Protein AF-A0A8G0KSV6-F1 (afdb_monomer_lite)

Foldseek 3Di:
DLPDVVCCVPPVPPDDPDDPVVVVVVVLVVVLCVVAVVLVVCPSPAPQLVVLLVLCCVPPVVCSSPSLSSVVCSVCVVCCVVLPGPVSSVVVVVVVVVPDDDDDPCALVVQCVQKPCPLPDPSVSNVLRVLVVCCVVVVDQVSLVVNLVSCVVSVMRVSQDGPNQFDPKDWFAFPDAFWKWKDFADADDDDPLPDDGFAADFKTATQAPVHDDDPLQQQDQDDLLPTFFIKMKGFHDGQVFGWMKGFGRNGNVGPHRGIMIGTPADADPVPRHGDTSLRCLQVVGIKMFGQDGSNPDPVSCVPRHRDIRHDPPPCCCPDLQLVLLVVLQVVVVVCLVVVVVLVCVLCVVLAKHKPDSVCQAPDSVRSSVCCVVVPVPDDDQARGEIEIAHALASQVVSVVSSVVSQVVQVKDFPDWDADLDALDLAGWIWTFIAHNVGRTHIYIYDYPLRVCLCPPPLVNLVVVLVVDDCPDPSNVVSSVRSSVSCNVDHRRPPSVVRD

Organism: NCBI:txid996

Structure (mmCIF, N/CA/C/O backbone):
data_AF-A0A8G0KSV6-F1
#
_entry.id   AF-A0A8G0KSV6-F1
#
loop_
_atom_site.group_PDB
_atom_site.id
_atom_site.type_symbol
_atom_site.label_atom_id
_atom_site.label_alt_id
_atom_site.label_comp_id
_atom_site.label_asym_id
_atom_site.label_entity_id
_atom_site.label_seq_id
_atom_site.pdbx_PDB_ins_code
_atom_site.Cartn_x
_atom_site.Cartn_y
_atom_site.Cartn_z
_atom_site.occupancy
_atom_site.B_iso_or_equiv
_atom_site.auth_seq_id
_atom_site.auth_comp_id
_atom_site.auth_asym_id
_atom_site.auth_atom_id
_atom_site.pdbx_PDB_model_num
ATOM 1 N N . MET A 1 1 ? -8.142 -37.586 -28.509 1.00 38.25 1 MET A N 1
ATOM 2 C CA . MET A 1 1 ? -7.157 -37.540 -29.617 1.00 38.25 1 MET A CA 1
ATOM 3 C C . MET A 1 1 ? -5.716 -37.302 -29.121 1.00 38.25 1 MET A C 1
ATOM 5 O O . MET A 1 1 ? -4.998 -36.502 -29.695 1.00 38.25 1 MET A O 1
ATOM 9 N N . LYS A 1 2 ? -5.259 -37.996 -28.061 1.00 36.06 2 LYS A N 1
ATOM 10 C CA . LYS A 1 2 ? -3.923 -37.799 -27.440 1.00 36.06 2 LYS A CA 1
ATOM 11 C C . LYS A 1 2 ? -2.928 -38.956 -27.685 1.00 36.06 2 LYS A C 1
ATOM 13 O O . LYS A 1 2 ? -1.855 -38.965 -27.104 1.00 36.06 2 LYS A O 1
ATOM 18 N N . LYS A 1 3 ? -3.269 -39.942 -28.528 1.00 33.44 3 LYS A N 1
ATOM 19 C CA . LYS A 1 3 ? -2.461 -41.167 -28.741 1.00 33.44 3 LYS A CA 1
ATOM 20 C C . LYS A 1 3 ? -1.984 -41.412 -30.184 1.00 33.44 3 LYS A C 1
ATOM 22 O O . LYS A 1 3 ? -1.344 -42.424 -30.427 1.00 33.44 3 LYS A O 1
ATOM 27 N N . ILE A 1 4 ? -2.248 -40.508 -31.132 1.00 39.59 4 ILE A N 1
ATOM 28 C CA . ILE A 1 4 ? -1.951 -40.752 -32.562 1.00 39.59 4 ILE A CA 1
ATOM 29 C C . ILE A 1 4 ? -0.554 -40.249 -32.986 1.00 39.59 4 ILE A C 1
ATOM 31 O O . ILE A 1 4 ? 0.051 -40.827 -33.880 1.00 39.59 4 ILE A O 1
ATOM 35 N N . TYR A 1 5 ? 0.040 -39.273 -32.291 1.00 41.56 5 TYR A N 1
ATOM 36 C CA . TYR A 1 5 ? 1.358 -38.734 -32.671 1.00 41.56 5 TYR A CA 1
ATOM 37 C C . TYR A 1 5 ? 2.558 -39.606 -32.265 1.00 41.56 5 TYR A C 1
ATOM 39 O O . TYR A 1 5 ? 3.630 -39.481 -32.850 1.00 41.56 5 TYR A O 1
ATOM 47 N N . PHE A 1 6 ? 2.391 -40.535 -31.318 1.00 40.72 6 PHE A N 1
ATOM 48 C CA . PHE A 1 6 ? 3.487 -41.415 -30.888 1.00 40.72 6 PHE A CA 1
ATOM 49 C C . PHE A 1 6 ? 3.784 -42.550 -31.884 1.00 40.72 6 PHE A C 1
ATOM 51 O O . PHE A 1 6 ? 4.907 -43.043 -31.925 1.00 40.72 6 PHE A O 1
ATOM 58 N N . TYR A 1 7 ? 2.827 -42.917 -32.745 1.00 36.53 7 TYR A N 1
ATOM 59 C CA . TYR A 1 7 ? 3.059 -43.916 -33.797 1.00 36.53 7 TYR A CA 1
ATOM 60 C C . TYR A 1 7 ? 3.811 -43.355 -35.015 1.00 36.53 7 TYR A C 1
ATOM 62 O O . TYR A 1 7 ? 4.415 -44.121 -35.759 1.00 36.53 7 TYR A O 1
ATOM 70 N N . VAL A 1 8 ? 3.887 -42.030 -35.178 1.00 43.28 8 VAL A N 1
ATOM 71 C CA . VAL A 1 8 ? 4.663 -41.400 -36.264 1.00 43.28 8 VAL A CA 1
ATOM 72 C C . VAL A 1 8 ? 6.167 -41.358 -35.948 1.00 43.28 8 VAL A C 1
ATOM 74 O O . VAL A 1 8 ? 6.982 -41.210 -36.845 1.00 43.28 8 VAL A O 1
ATOM 77 N N . ILE A 1 9 ? 6.575 -41.572 -34.692 1.00 43.44 9 ILE A N 1
ATOM 78 C CA . ILE A 1 9 ? 8.000 -41.569 -34.307 1.00 43.44 9 ILE A CA 1
ATOM 79 C C . ILE A 1 9 ? 8.620 -42.981 -34.383 1.00 43.44 9 ILE A C 1
ATOM 81 O O . ILE A 1 9 ? 9.835 -43.107 -34.494 1.00 43.44 9 ILE A O 1
ATOM 85 N N . ALA A 1 10 ? 7.807 -44.046 -34.401 1.00 37.94 10 ALA A N 1
ATOM 86 C CA . ALA A 1 10 ? 8.290 -45.433 -34.442 1.00 37.94 10 ALA A CA 1
ATOM 87 C C . ALA A 1 10 ? 7.894 -46.231 -35.704 1.00 37.94 10 ALA A C 1
ATOM 89 O O . ALA A 1 10 ? 8.485 -47.278 -35.947 1.00 37.94 10 ALA A O 1
ATOM 90 N N . PHE A 1 11 ? 6.942 -45.761 -36.523 1.00 35.28 11 PHE A N 1
ATOM 91 C CA . PHE A 1 11 ? 6.456 -46.489 -37.714 1.00 35.28 11 PHE A CA 1
ATOM 92 C C . PHE A 1 11 ? 6.671 -45.754 -39.051 1.00 35.28 11 PHE A C 1
ATOM 94 O O . PHE A 1 11 ? 6.108 -46.131 -40.075 1.00 35.28 11 PHE A O 1
ATOM 101 N N . TRP A 1 12 ? 7.512 -44.718 -39.062 1.00 39.81 12 TRP A N 1
ATOM 102 C CA . TRP A 1 12 ? 7.856 -43.914 -40.247 1.00 39.81 12 TRP A CA 1
ATOM 103 C C . TRP A 1 12 ? 9.282 -44.194 -40.753 1.00 39.81 12 TRP A C 1
ATOM 105 O O . TRP A 1 12 ? 9.944 -43.335 -41.322 1.00 39.81 12 TRP A O 1
ATOM 115 N N . SER A 1 13 ? 9.779 -45.409 -40.516 1.00 35.66 13 SER A N 1
ATOM 116 C CA . SER A 1 13 ? 11.068 -45.903 -41.018 1.00 35.66 13 SER A CA 1
ATOM 117 C C . SER A 1 13 ? 10.932 -46.859 -42.209 1.00 35.66 13 SER A C 1
ATOM 119 O O . SER A 1 13 ? 11.939 -47.406 -42.648 1.00 35.66 13 SER A O 1
ATOM 121 N N . LEU A 1 14 ? 9.721 -47.072 -42.751 1.00 38.75 14 LEU A N 1
ATOM 122 C CA . LEU A 1 14 ? 9.495 -48.140 -43.735 1.00 38.75 14 LEU A CA 1
ATOM 123 C C . LEU A 1 14 ? 8.844 -47.759 -45.065 1.00 38.75 14 LEU A C 1
ATOM 125 O O . LEU A 1 14 ? 8.789 -48.618 -45.937 1.00 38.75 14 LEU A O 1
ATOM 129 N N . PHE A 1 15 ? 8.425 -46.515 -45.299 1.00 41.19 15 PHE A N 1
ATOM 130 C CA . PHE A 1 15 ? 7.926 -46.132 -46.623 1.00 41.19 15 PHE A CA 1
ATOM 131 C C . PHE A 1 15 ? 8.368 -44.717 -47.005 1.00 41.19 15 PHE A C 1
ATOM 133 O O . PHE A 1 15 ? 8.112 -43.764 -46.280 1.00 41.19 15 PHE A O 1
ATOM 140 N N . PHE A 1 16 ? 8.996 -44.628 -48.182 1.00 37.50 16 PHE A N 1
ATOM 141 C CA . PHE A 1 16 ? 9.498 -43.445 -48.896 1.00 37.50 16 PHE A CA 1
ATOM 142 C C . PHE A 1 16 ? 10.923 -42.966 -48.586 1.00 37.50 16 PHE A C 1
ATOM 144 O O . PHE A 1 16 ? 11.174 -41.912 -48.009 1.00 37.50 16 PHE A O 1
ATOM 151 N N . VAL A 1 17 ? 11.875 -43.681 -49.191 1.00 45.69 17 VAL A N 1
ATOM 152 C CA . VAL A 1 17 ? 13.024 -43.051 -49.852 1.00 45.69 17 VAL A CA 1
ATOM 153 C C . VAL A 1 17 ? 12.492 -42.230 -51.034 1.00 45.69 17 VAL A C 1
ATOM 155 O O . VAL A 1 17 ? 12.375 -42.777 -52.116 1.00 45.69 17 VAL A O 1
ATOM 158 N N . THR A 1 18 ? 12.139 -40.954 -50.843 1.00 41.09 18 THR A N 1
ATOM 159 C CA . THR A 1 18 ? 12.104 -39.927 -51.915 1.00 41.09 18 THR A CA 1
ATOM 160 C C . THR A 1 18 ? 11.966 -38.513 -51.323 1.00 41.09 18 THR A C 1
ATOM 162 O O . THR A 1 18 ? 10.868 -37.970 -51.228 1.00 41.09 18 THR A O 1
ATOM 165 N N . SER A 1 19 ? 13.086 -37.919 -50.898 1.00 44.47 19 SER A N 1
ATOM 166 C CA . SER A 1 19 ? 13.472 -36.494 -51.041 1.00 44.47 19 SER A CA 1
ATOM 167 C C . SER A 1 19 ? 14.444 -36.096 -49.919 1.00 44.47 19 SER A C 1
ATOM 169 O O . SER A 1 19 ? 14.159 -36.274 -48.737 1.00 44.47 19 SER A O 1
ATOM 171 N N . GLY A 1 20 ? 15.603 -35.524 -50.265 1.00 49.22 20 GLY A N 1
ATOM 172 C CA . GLY A 1 20 ? 16.626 -35.109 -49.285 1.00 49.22 20 GLY A CA 1
ATOM 173 C C . GLY A 1 20 ? 16.177 -34.024 -48.288 1.00 49.22 20 GLY A C 1
ATOM 174 O O . GLY A 1 20 ? 16.873 -33.759 -47.312 1.00 49.22 20 GLY A O 1
ATOM 175 N N . PHE A 1 21 ? 15.005 -33.409 -48.491 1.00 47.38 21 PHE A N 1
ATOM 176 C CA . PHE A 1 21 ? 14.491 -32.318 -47.659 1.00 47.38 21 PHE A CA 1
ATOM 177 C C . PHE A 1 21 ? 13.877 -32.788 -46.327 1.00 47.38 21 PHE A C 1
ATOM 179 O O . PHE A 1 21 ? 14.135 -32.162 -45.299 1.00 47.38 21 PHE A O 1
ATOM 186 N N . ALA A 1 22 ? 13.127 -33.899 -46.301 1.00 53.09 22 ALA A N 1
ATOM 187 C CA . ALA A 1 22 ? 12.475 -34.389 -45.075 1.00 53.09 22 ALA A CA 1
ATOM 188 C C . ALA A 1 22 ? 13.485 -34.922 -44.038 1.00 53.09 22 ALA A C 1
ATOM 190 O O . ALA A 1 22 ? 13.324 -34.728 -42.831 1.00 53.09 22 ALA A O 1
ATOM 191 N N . GLN A 1 23 ? 14.574 -35.529 -44.516 1.00 55.00 23 GLN A N 1
ATOM 192 C CA . GLN A 1 23 ? 15.651 -36.059 -43.679 1.00 55.00 23 GLN A CA 1
ATOM 193 C C . GLN A 1 23 ? 16.455 -34.940 -42.990 1.00 55.00 23 GLN A C 1
ATOM 195 O O . GLN A 1 23 ? 16.896 -35.095 -41.850 1.00 55.00 23 GLN A O 1
ATOM 200 N N . CYS A 1 24 ? 16.587 -33.782 -43.647 1.00 56.66 24 CYS A N 1
ATOM 201 C CA . CYS A 1 24 ? 17.306 -32.626 -43.118 1.00 56.66 24 CYS A CA 1
ATOM 202 C C . CYS A 1 24 ? 16.535 -31.955 -41.964 1.00 56.66 24 CYS A C 1
ATOM 204 O O . CYS A 1 24 ? 17.108 -31.666 -40.917 1.00 56.66 24 CYS A O 1
ATOM 206 N N . THR A 1 25 ? 15.211 -31.801 -42.090 1.00 75.38 25 THR A N 1
ATOM 207 C CA . THR A 1 25 ? 14.361 -31.199 -41.044 1.00 75.38 25 THR A CA 1
ATOM 208 C C . THR A 1 25 ? 14.355 -32.002 -39.741 1.00 75.38 25 THR A C 1
ATOM 210 O O . THR A 1 25 ? 14.471 -31.420 -38.664 1.00 75.38 25 THR A O 1
ATOM 213 N N . PHE A 1 26 ? 14.252 -33.332 -39.815 1.00 78.00 26 PHE A N 1
ATOM 214 C CA . PHE A 1 26 ? 14.222 -34.172 -38.613 1.00 78.00 26 PHE A CA 1
ATOM 215 C C . PHE A 1 26 ? 15.568 -34.174 -37.872 1.00 78.00 26 PHE A C 1
ATOM 217 O O . PHE A 1 26 ? 15.603 -34.127 -36.643 1.00 78.00 26 PHE A O 1
ATOM 224 N N . SER A 1 27 ? 16.679 -34.158 -38.619 1.00 84.25 27 SER A N 1
ATOM 225 C CA . SER A 1 27 ? 18.025 -34.002 -38.056 1.00 84.25 27 SER A CA 1
ATOM 226 C C . SER A 1 27 ? 18.168 -32.681 -37.292 1.00 84.25 27 SER A C 1
ATOM 228 O O . SER A 1 27 ? 18.689 -32.672 -36.178 1.00 84.25 27 SER A O 1
ATOM 230 N N . GLU A 1 28 ? 17.688 -31.569 -37.853 1.00 87.62 28 GLU A N 1
ATOM 231 C CA . GLU A 1 28 ? 17.770 -30.265 -37.185 1.00 87.62 28 GLU A CA 1
ATOM 232 C C . GLU A 1 28 ? 16.883 -30.189 -35.937 1.00 87.62 28 GLU A C 1
ATOM 234 O O . GLU A 1 28 ? 17.350 -29.734 -34.896 1.00 87.62 28 GLU A O 1
ATOM 239 N N . LEU A 1 29 ? 15.665 -30.740 -35.980 1.00 87.44 29 LEU A N 1
ATOM 240 C CA . LEU A 1 29 ? 14.795 -30.822 -34.801 1.00 87.44 29 LEU A CA 1
ATOM 241 C C . LEU A 1 29 ? 15.440 -31.634 -33.672 1.00 87.44 29 LEU A C 1
ATOM 243 O O . LEU A 1 29 ? 15.421 -31.225 -32.512 1.00 87.44 29 LEU A O 1
ATOM 247 N N . ALA A 1 30 ? 16.038 -32.781 -34.004 1.00 86.69 30 ALA A N 1
ATOM 248 C CA . ALA A 1 30 ? 16.713 -33.630 -33.028 1.00 86.69 30 ALA A CA 1
ATOM 249 C C . ALA A 1 30 ? 17.932 -32.933 -32.396 1.00 86.69 30 ALA A C 1
ATOM 251 O O . ALA A 1 30 ? 18.166 -33.084 -31.193 1.00 86.69 30 ALA A O 1
ATOM 252 N N . LYS A 1 31 ? 18.686 -32.144 -33.177 1.00 89.12 31 LYS A N 1
ATOM 253 C CA . LYS A 1 31 ? 19.800 -31.317 -32.677 1.00 89.12 31 LYS A CA 1
ATOM 254 C C . LYS A 1 31 ? 19.318 -30.183 -31.774 1.00 89.12 31 LYS A C 1
ATOM 256 O O . LYS A 1 31 ? 19.941 -29.923 -30.750 1.00 89.12 31 LYS A O 1
ATOM 261 N N . ASP A 1 32 ? 18.224 -29.522 -32.128 1.00 89.44 32 ASP A N 1
ATOM 262 C CA . ASP A 1 32 ? 17.666 -28.444 -31.311 1.00 89.44 32 ASP A CA 1
ATOM 263 C C . ASP A 1 32 ? 17.109 -29.001 -29.994 1.00 89.44 32 ASP A C 1
ATOM 265 O O . ASP A 1 32 ? 17.394 -28.475 -28.924 1.00 89.44 32 ASP A O 1
ATOM 269 N N . PHE A 1 33 ? 16.438 -30.155 -30.023 1.00 91.69 33 PHE A N 1
ATOM 270 C CA . PHE A 1 33 ? 15.932 -30.823 -28.818 1.00 91.69 33 PHE A CA 1
ATOM 271 C C . PHE A 1 33 ? 17.017 -31.371 -27.893 1.00 91.69 33 PHE A C 1
ATOM 273 O O . PHE A 1 33 ? 16.781 -31.476 -26.688 1.00 91.69 33 PHE A O 1
ATOM 280 N N . SER A 1 34 ? 18.182 -31.752 -28.423 1.00 87.38 34 SER A N 1
ATOM 281 C CA . SER A 1 34 ? 19.311 -32.163 -27.581 1.00 87.38 34 SER A CA 1
ATOM 282 C C . SER A 1 34 ? 19.975 -30.972 -26.889 1.00 87.38 34 SER A C 1
ATOM 284 O O . SER A 1 34 ? 20.534 -31.135 -25.807 1.00 87.38 34 SER A O 1
ATOM 286 N N . ARG A 1 35 ? 19.874 -29.774 -27.477 1.00 84.00 35 ARG A N 1
ATOM 287 C CA . ARG A 1 35 ? 20.438 -28.524 -26.946 1.00 84.00 35 ARG A CA 1
ATOM 288 C C . ARG A 1 35 ? 19.447 -27.719 -26.105 1.00 84.00 35 ARG A C 1
ATOM 290 O O . ARG A 1 35 ? 19.874 -26.920 -25.280 1.00 84.00 35 ARG A O 1
ATOM 297 N N . ASN A 1 36 ? 18.146 -27.910 -26.315 1.00 82.38 36 ASN A N 1
ATOM 298 C CA . ASN A 1 36 ? 17.080 -27.143 -25.684 1.00 82.38 36 ASN A CA 1
ATOM 299 C C . ASN A 1 36 ? 15.938 -28.069 -25.231 1.00 82.38 36 ASN A C 1
ATOM 301 O O . ASN A 1 36 ? 14.975 -28.344 -25.954 1.00 82.38 36 ASN A O 1
ATOM 305 N N . THR A 1 37 ? 16.048 -28.560 -23.997 1.00 86.44 37 THR A N 1
ATOM 306 C CA . THR A 1 37 ? 15.057 -29.452 -23.376 1.00 86.44 37 THR A CA 1
ATOM 307 C C . THR A 1 37 ? 13.711 -28.767 -23.155 1.00 86.44 37 THR A C 1
ATOM 309 O O . THR A 1 37 ? 12.674 -29.392 -23.357 1.00 86.44 37 THR A O 1
ATOM 312 N N . ALA A 1 38 ? 13.700 -27.471 -22.841 1.00 76.12 38 ALA A N 1
ATOM 313 C CA . ALA A 1 38 ? 12.465 -26.710 -22.672 1.00 76.12 38 ALA A CA 1
ATOM 314 C C . ALA A 1 38 ? 11.698 -26.547 -24.000 1.00 76.12 38 ALA A C 1
ATOM 316 O O . ALA A 1 38 ? 10.471 -26.636 -24.026 1.00 76.12 38 ALA A O 1
ATOM 317 N N . LEU A 1 39 ? 12.411 -26.384 -25.122 1.00 80.88 39 LEU A N 1
ATOM 318 C CA . LEU A 1 39 ? 11.824 -26.425 -26.464 1.00 80.88 39 LEU A CA 1
ATOM 319 C C . LEU A 1 39 ? 11.224 -27.791 -26.785 1.00 80.88 39 LEU A C 1
ATOM 321 O O . LEU A 1 39 ? 10.090 -27.865 -27.255 1.00 80.88 39 LEU A O 1
ATOM 325 N N . LYS A 1 40 ? 11.940 -28.871 -26.469 1.00 90.19 40 LYS A N 1
ATOM 326 C CA . LYS A 1 40 ? 11.427 -30.237 -26.613 1.00 90.19 40 LYS A CA 1
ATOM 327 C C . LYS A 1 40 ? 10.134 -30.448 -25.822 1.00 90.19 40 LYS A C 1
ATOM 329 O O . LYS A 1 40 ? 9.198 -31.052 -26.340 1.00 90.19 40 LYS A O 1
ATOM 334 N N . ASP A 1 41 ? 10.070 -29.962 -24.587 1.00 86.12 41 ASP A N 1
ATOM 335 C CA . ASP A 1 41 ? 8.886 -30.114 -23.738 1.00 86.12 41 ASP A CA 1
ATOM 336 C C . ASP A 1 41 ? 7.714 -29.255 -24.227 1.00 86.12 41 ASP A C 1
ATOM 338 O O . ASP A 1 41 ? 6.571 -29.720 -24.241 1.00 86.12 41 ASP A O 1
ATOM 342 N N . PHE A 1 42 ? 7.983 -28.050 -24.733 1.00 83.06 42 PHE A N 1
ATOM 343 C CA . PHE A 1 42 ? 6.957 -27.213 -25.349 1.00 83.06 42 PHE A CA 1
ATOM 344 C C . PHE A 1 42 ? 6.387 -27.849 -26.624 1.00 83.06 42 PHE A C 1
ATOM 346 O O . PHE A 1 42 ? 5.175 -28.000 -26.740 1.00 83.06 42 PHE A O 1
ATOM 353 N N . VAL A 1 43 ? 7.241 -28.340 -27.530 1.00 88.19 43 VAL A N 1
ATOM 354 C CA . VAL A 1 43 ? 6.791 -29.013 -28.763 1.00 88.19 43 VAL A CA 1
ATOM 355 C C . VAL A 1 43 ? 5.983 -30.285 -28.478 1.00 88.19 43 VAL A C 1
ATOM 357 O O . VAL A 1 43 ? 5.099 -30.646 -29.250 1.00 88.19 43 VAL A O 1
ATOM 360 N N . LYS A 1 44 ? 6.230 -30.957 -27.350 1.00 84.25 44 LYS A N 1
ATOM 361 C CA . LYS A 1 44 ? 5.416 -32.101 -26.910 1.00 84.25 44 LYS A CA 1
ATOM 362 C C . LYS A 1 44 ? 4.050 -31.717 -26.343 1.00 84.25 44 LYS A C 1
ATOM 364 O O . LYS A 1 44 ? 3.153 -32.560 -26.338 1.00 84.25 44 LYS A O 1
ATOM 369 N N . SER A 1 45 ? 3.921 -30.521 -25.775 1.00 77.94 45 SER A N 1
ATOM 370 C CA . SER A 1 45 ? 2.756 -30.118 -24.978 1.00 77.94 45 SER A CA 1
ATOM 371 C C . SER A 1 45 ? 1.793 -29.200 -25.726 1.00 77.94 45 SER A C 1
ATOM 373 O O . SER A 1 45 ? 0.593 -29.257 -25.457 1.00 77.94 45 SER A O 1
ATOM 375 N N . ASP A 1 46 ? 2.282 -28.415 -26.685 1.00 85.69 46 ASP A N 1
ATOM 376 C CA . ASP A 1 46 ? 1.479 -27.492 -27.482 1.00 85.69 46 ASP A CA 1
ATOM 377 C C . ASP A 1 46 ? 1.293 -27.993 -28.923 1.00 85.69 46 ASP A C 1
ATOM 379 O O . ASP A 1 46 ? 2.241 -28.357 -29.618 1.00 85.69 46 ASP A O 1
ATOM 383 N N . SER A 1 47 ? 0.042 -27.994 -29.388 1.00 84.12 47 SER A N 1
ATOM 384 C CA . SER A 1 47 ? -0.338 -28.527 -30.702 1.00 84.12 47 SER A CA 1
ATOM 385 C C . SER A 1 47 ? 0.219 -27.756 -31.904 1.00 84.12 47 SER A C 1
ATOM 387 O O . SER A 1 47 ? 0.259 -28.318 -32.991 1.00 84.12 47 SER A O 1
ATOM 389 N N . LYS A 1 48 ? 0.612 -26.488 -31.734 1.00 85.56 48 LYS A N 1
ATOM 390 C CA . LYS A 1 48 ? 1.105 -25.603 -32.804 1.00 85.56 48 LYS A CA 1
ATOM 391 C C . LYS A 1 48 ? 2.615 -25.382 -32.731 1.00 85.56 48 LYS A C 1
ATOM 393 O O . LYS A 1 48 ? 3.202 -24.830 -33.658 1.00 85.56 48 LYS A O 1
ATOM 398 N N . ALA A 1 49 ? 3.258 -25.816 -31.651 1.00 82.75 49 ALA A N 1
ATOM 399 C CA . ALA A 1 49 ? 4.679 -25.592 -31.415 1.00 82.75 49 ALA A CA 1
ATOM 400 C C . ALA A 1 49 ? 5.591 -26.260 -32.452 1.00 82.75 49 ALA A C 1
ATOM 402 O O . ALA A 1 49 ? 6.599 -25.672 -32.840 1.00 82.75 49 ALA A O 1
ATOM 403 N N . PHE A 1 50 ? 5.242 -27.455 -32.944 1.00 91.81 50 PHE A N 1
ATOM 404 C CA . PHE A 1 50 ? 6.001 -28.081 -34.031 1.00 91.81 50 PHE A CA 1
ATOM 405 C C . PHE A 1 50 ? 5.888 -27.280 -35.331 1.00 91.81 50 PHE A C 1
ATOM 407 O O . PHE A 1 50 ? 6.901 -27.012 -35.972 1.00 91.81 50 PHE A O 1
ATOM 414 N N . ASP A 1 51 ? 4.677 -26.861 -35.698 1.00 90.19 51 ASP A N 1
ATOM 415 C CA . ASP A 1 51 ? 4.447 -26.103 -36.929 1.00 90.19 51 ASP A CA 1
ATOM 416 C C . ASP A 1 51 ? 5.130 -24.732 -36.879 1.00 90.19 51 ASP A C 1
ATOM 418 O O . ASP A 1 51 ? 5.701 -24.274 -37.869 1.00 90.19 51 ASP A O 1
ATOM 422 N N . ALA A 1 52 ? 5.139 -24.105 -35.705 1.00 83.00 52 ALA A N 1
ATOM 423 C CA . ALA A 1 52 ? 5.861 -22.872 -35.440 1.00 83.00 52 ALA A CA 1
ATOM 424 C C . ALA A 1 52 ? 7.381 -23.042 -35.554 1.00 83.00 52 ALA A C 1
ATOM 426 O O . ALA A 1 52 ? 8.042 -22.270 -36.252 1.00 83.00 52 ALA A O 1
ATOM 427 N N . TRP A 1 53 ? 7.934 -24.085 -34.928 1.00 93.38 53 TRP A N 1
ATOM 428 C CA . TRP A 1 53 ? 9.346 -24.437 -35.066 1.00 93.38 53 TRP A CA 1
ATOM 429 C C . TRP A 1 53 ? 9.707 -24.716 -36.527 1.00 93.38 53 TRP A C 1
ATOM 431 O O . TRP A 1 53 ? 10.721 -24.226 -37.019 1.00 93.38 53 TRP A O 1
ATOM 441 N N . TYR A 1 54 ? 8.861 -25.458 -37.244 1.00 92.38 54 TYR A N 1
ATOM 442 C CA . TYR A 1 54 ? 9.079 -25.817 -38.642 1.00 92.38 54 TYR A CA 1
ATOM 443 C C . TYR A 1 54 ? 9.062 -24.586 -39.550 1.00 92.38 54 TYR A C 1
ATOM 445 O O . TYR A 1 54 ? 9.925 -24.441 -40.420 1.00 92.38 54 TYR A O 1
ATOM 453 N N . LEU A 1 55 ? 8.122 -23.669 -39.316 1.00 88.06 55 LEU A N 1
ATOM 454 C CA . LEU A 1 55 ? 8.041 -22.406 -40.037 1.00 88.06 55 LEU A CA 1
ATOM 455 C C . LEU A 1 55 ? 9.302 -21.560 -39.824 1.00 88.06 55 LEU A C 1
ATOM 457 O O . LEU A 1 55 ? 9.887 -21.073 -40.792 1.00 88.06 55 LEU A O 1
ATOM 461 N N . LEU A 1 56 ? 9.774 -21.451 -38.579 1.00 83.75 56 LEU A N 1
ATOM 462 C CA . LEU A 1 56 ? 11.027 -20.765 -38.260 1.00 83.75 56 LEU A CA 1
ATOM 463 C C . LEU A 1 56 ? 12.231 -21.473 -38.879 1.00 83.75 56 LEU A C 1
ATOM 465 O O . LEU A 1 56 ? 13.085 -20.821 -39.465 1.00 83.75 56 LEU A O 1
ATOM 469 N N . ASN A 1 57 ? 12.291 -22.802 -38.837 1.00 91.62 57 ASN A N 1
ATOM 470 C CA . ASN A 1 57 ? 13.355 -23.559 -39.486 1.00 91.62 57 ASN A CA 1
ATOM 471 C C . ASN A 1 57 ? 13.426 -23.282 -40.995 1.00 91.62 57 ASN A C 1
ATOM 473 O O . ASN A 1 57 ? 14.515 -23.257 -41.560 1.00 91.62 57 ASN A O 1
ATOM 477 N N . LYS A 1 58 ? 12.280 -23.052 -41.642 1.00 88.12 58 LYS A N 1
ATOM 478 C CA . LYS A 1 58 ? 12.205 -22.749 -43.072 1.00 88.12 58 LYS A CA 1
ATOM 479 C C . LYS A 1 58 ? 12.564 -21.297 -43.393 1.00 88.12 58 LYS A C 1
ATOM 481 O O . LYS A 1 58 ? 13.265 -21.050 -44.368 1.00 88.12 58 LYS A O 1
ATOM 486 N N . GLU A 1 59 ? 12.061 -20.343 -42.615 1.00 83.88 59 GLU A N 1
ATOM 487 C CA . GLU A 1 59 ? 12.109 -18.919 -42.976 1.00 83.88 59 GLU A CA 1
ATOM 488 C C . GLU A 1 59 ? 13.157 -18.114 -42.199 1.00 83.88 59 GLU A C 1
ATOM 490 O O . GLU A 1 59 ? 13.734 -17.172 -42.744 1.00 83.88 59 GLU A O 1
ATOM 495 N N . LYS A 1 60 ? 13.442 -18.492 -40.947 1.00 81.12 60 LYS A N 1
ATOM 496 C CA . LYS A 1 60 ? 14.479 -17.899 -40.084 1.00 81.12 60 LYS A CA 1
ATOM 497 C C . LYS A 1 60 ? 15.192 -18.956 -39.244 1.00 81.12 60 LYS A C 1
ATOM 499 O O . LYS A 1 60 ? 15.011 -19.019 -38.024 1.00 81.12 60 LYS A O 1
ATOM 504 N N . PRO A 1 61 ? 16.069 -19.758 -39.875 1.00 84.81 61 PRO A N 1
ATOM 505 C CA . PRO A 1 61 ? 16.723 -20.875 -39.210 1.00 84.81 61 PRO A CA 1
ATOM 506 C C . PRO A 1 61 ? 17.482 -20.473 -37.933 1.00 84.81 61 PRO A C 1
ATOM 508 O O . PRO A 1 61 ? 17.577 -21.284 -37.020 1.00 84.81 61 PRO A O 1
ATOM 511 N N . SER A 1 62 ? 17.995 -19.242 -37.828 1.00 77.06 62 SER A N 1
ATOM 512 C CA . SER A 1 62 ? 18.691 -18.740 -36.632 1.00 77.06 62 SER A CA 1
ATOM 513 C C . SER A 1 62 ? 17.809 -18.641 -35.383 1.00 77.06 62 SER A C 1
ATOM 515 O O . SER A 1 62 ? 18.338 -18.639 -34.276 1.00 77.06 62 SER A O 1
ATOM 517 N N . LEU A 1 63 ? 16.485 -18.570 -35.542 1.00 72.38 63 LEU A N 1
ATOM 518 C CA . LEU A 1 63 ? 15.539 -18.374 -34.442 1.00 72.38 63 LEU A CA 1
ATOM 519 C C . LEU A 1 63 ? 14.798 -19.654 -34.038 1.00 72.38 63 LEU A C 1
ATOM 521 O O . LEU A 1 63 ? 14.163 -19.688 -32.990 1.00 72.38 63 LEU A O 1
ATOM 525 N N . ARG A 1 64 ? 14.903 -20.735 -34.820 1.00 85.31 64 ARG A N 1
ATOM 526 C CA . ARG A 1 64 ? 14.146 -21.978 -34.579 1.00 85.31 64 ARG A CA 1
ATOM 527 C C . ARG A 1 64 ? 14.464 -22.653 -33.238 1.00 85.31 64 ARG A C 1
ATOM 529 O O . ARG A 1 64 ? 13.607 -23.318 -32.679 1.00 85.31 64 ARG A O 1
ATOM 536 N N . ASN A 1 65 ? 15.675 -22.479 -32.702 1.00 83.50 65 ASN A N 1
ATOM 537 C CA . ASN A 1 65 ? 16.060 -23.047 -31.404 1.00 83.50 65 ASN A CA 1
ATOM 538 C C . ASN A 1 65 ? 15.710 -22.121 -30.216 1.00 83.50 65 ASN A C 1
ATOM 540 O O . ASN A 1 65 ? 15.998 -22.445 -29.063 1.00 83.50 65 ASN A O 1
ATOM 544 N N . SER A 1 66 ? 15.098 -20.961 -30.480 1.00 73.00 66 SER A N 1
ATOM 545 C CA . SER A 1 66 ? 14.606 -20.037 -29.456 1.00 73.00 66 SER A CA 1
ATOM 546 C C . SER A 1 66 ? 13.215 -20.471 -29.001 1.00 73.00 66 SER A C 1
ATOM 548 O O . SER A 1 66 ? 12.239 -20.325 -29.734 1.00 73.00 66 SER A O 1
ATOM 550 N N . LEU A 1 67 ? 13.107 -20.994 -27.777 1.00 65.31 67 LEU A N 1
ATOM 551 C CA . LEU A 1 67 ? 11.811 -21.341 -27.187 1.00 65.31 67 LEU A CA 1
ATOM 552 C C . LEU A 1 67 ? 10.828 -20.148 -27.181 1.00 65.31 67 LEU A C 1
ATOM 554 O O . LEU A 1 67 ? 9.679 -20.355 -27.574 1.00 65.31 67 LEU A O 1
ATOM 558 N N . PRO A 1 68 ? 11.234 -18.921 -26.795 1.00 48.12 68 PRO A N 1
ATOM 559 C CA . PRO A 1 68 ? 10.356 -17.755 -26.888 1.00 48.12 68 PRO A CA 1
ATOM 560 C C . PRO A 1 68 ? 9.832 -17.498 -28.306 1.00 48.12 68 PRO A C 1
ATOM 562 O O . PRO A 1 68 ? 8.637 -17.279 -28.482 1.00 48.12 68 PRO A O 1
ATOM 565 N N . GLU A 1 69 ? 10.685 -17.594 -29.330 1.00 60.84 69 GLU A N 1
ATOM 566 C CA . GLU A 1 69 ? 10.256 -17.334 -30.710 1.00 60.84 69 GLU A CA 1
ATOM 567 C C . GLU A 1 69 ? 9.282 -18.407 -31.213 1.00 60.84 69 GLU A C 1
ATOM 569 O O . GLU A 1 69 ? 8.253 -18.102 -31.815 1.00 60.84 69 GLU A O 1
ATOM 574 N N . VAL A 1 70 ? 9.561 -19.677 -30.904 1.00 70.31 70 VAL A N 1
ATOM 575 C CA . VAL A 1 70 ? 8.680 -20.798 -31.258 1.00 70.31 70 VAL A CA 1
ATOM 576 C C . VAL A 1 70 ? 7.316 -20.663 -30.572 1.00 70.31 70 VAL A C 1
ATOM 578 O O . VAL A 1 70 ? 6.295 -20.933 -31.203 1.00 70.31 70 VAL A O 1
ATOM 581 N N . LYS A 1 71 ? 7.266 -20.199 -29.315 1.00 62.53 71 LYS A N 1
ATOM 582 C CA . LYS A 1 71 ? 6.007 -19.899 -28.608 1.00 62.53 71 LYS A CA 1
ATOM 583 C C . LYS A 1 71 ? 5.213 -18.795 -29.296 1.00 62.53 71 LYS A C 1
ATOM 585 O O . LYS A 1 71 ? 4.035 -18.989 -29.575 1.00 62.53 71 LYS A O 1
ATOM 590 N N . ILE A 1 72 ? 5.861 -17.683 -29.636 1.00 55.59 72 ILE A N 1
ATOM 591 C CA . ILE A 1 72 ? 5.208 -16.533 -30.279 1.00 55.59 72 ILE A CA 1
ATOM 592 C C . ILE A 1 72 ? 4.588 -16.933 -31.621 1.00 55.59 72 ILE A C 1
ATOM 594 O O . ILE A 1 72 ? 3.434 -16.595 -31.902 1.00 55.59 72 ILE A O 1
ATOM 598 N N . VAL A 1 73 ? 5.323 -17.686 -32.439 1.00 67.31 73 VAL A N 1
ATOM 599 C CA . VAL A 1 73 ? 4.811 -18.163 -33.727 1.00 67.31 73 VAL A CA 1
ATOM 600 C C . VAL A 1 73 ? 3.685 -19.185 -33.533 1.00 67.31 73 VAL A C 1
ATOM 602 O O . VAL A 1 73 ? 2.736 -19.182 -34.314 1.00 67.31 73 VAL A O 1
ATOM 605 N N . ALA A 1 74 ? 3.731 -20.020 -32.490 1.00 71.06 74 ALA A N 1
ATOM 606 C CA . ALA A 1 74 ? 2.668 -20.979 -32.176 1.00 71.06 74 ALA A CA 1
ATOM 607 C C . ALA A 1 74 ? 1.377 -20.289 -31.701 1.00 71.06 74 ALA A C 1
ATOM 609 O O . ALA A 1 74 ? 0.280 -20.628 -32.152 1.00 71.06 74 ALA A O 1
ATOM 610 N N . GLU A 1 75 ? 1.495 -19.284 -30.837 1.00 63.34 75 GLU A N 1
ATOM 611 C CA . GLU A 1 75 ? 0.368 -18.509 -30.311 1.00 63.34 75 GLU A CA 1
ATOM 612 C C . GLU A 1 75 ? -0.322 -17.702 -31.418 1.00 63.34 75 GLU A C 1
ATOM 614 O O . GLU A 1 75 ? -1.548 -17.734 -31.543 1.00 63.34 75 GLU A O 1
ATOM 619 N N . ASN A 1 76 ? 0.466 -17.069 -32.292 1.00 57.03 76 ASN A N 1
ATOM 620 C CA . ASN A 1 76 ? -0.020 -16.216 -33.380 1.00 57.03 76 ASN A CA 1
ATOM 621 C C . ASN A 1 76 ? -0.098 -16.955 -34.723 1.00 57.03 76 ASN A C 1
ATOM 623 O O . ASN A 1 76 ? -0.203 -16.333 -35.778 1.00 57.03 76 ASN A O 1
ATOM 627 N N . PHE A 1 77 ? -0.075 -18.291 -34.710 1.00 77.25 77 PHE A N 1
ATOM 628 C CA . PHE A 1 77 ? 0.098 -19.111 -35.913 1.00 77.25 77 PHE A CA 1
ATOM 629 C C . PHE A 1 77 ? -0.902 -18.788 -37.031 1.00 77.25 77 PHE A C 1
ATOM 631 O O . PHE A 1 77 ? -0.556 -18.789 -38.212 1.00 77.25 77 PHE A O 1
ATOM 638 N N . GLN A 1 78 ? -2.146 -18.463 -36.668 1.00 75.19 78 GLN A N 1
ATOM 639 C CA . GLN A 1 78 ? -3.167 -18.094 -37.645 1.00 75.19 78 GLN A CA 1
ATOM 640 C C . GLN A 1 78 ? -2.897 -16.722 -38.274 1.00 75.19 78 GLN A C 1
ATOM 642 O O . GLN A 1 78 ? -3.082 -16.564 -39.476 1.00 75.19 78 GLN A O 1
ATOM 647 N N . GLU A 1 79 ? -2.427 -15.746 -37.501 1.00 63.62 79 GLU A N 1
ATOM 648 C CA . GLU A 1 79 ? -2.049 -14.422 -38.005 1.00 63.62 79 GLU A CA 1
ATOM 649 C C . GLU A 1 79 ? -0.804 -14.502 -38.890 1.00 63.62 79 GLU A C 1
ATOM 651 O O . GLU A 1 79 ? -0.772 -13.902 -39.964 1.00 63.62 79 GLU A O 1
ATOM 656 N N . VAL A 1 80 ? 0.169 -15.327 -38.493 1.00 70.31 80 VAL A N 1
ATOM 657 C CA . VAL A 1 80 ? 1.370 -15.619 -39.282 1.00 70.31 80 VAL A CA 1
ATOM 658 C C . VAL A 1 80 ? 0.997 -16.236 -40.631 1.00 70.31 80 VAL A C 1
ATOM 660 O O . VAL A 1 80 ? 1.482 -15.822 -41.688 1.00 70.31 80 VAL A O 1
ATOM 663 N N . LYS A 1 81 ? 0.073 -17.202 -40.614 1.00 81.38 81 LYS A N 1
ATOM 664 C CA . LYS A 1 81 ? -0.458 -17.834 -41.824 1.00 81.38 81 LYS A CA 1
ATOM 665 C C . LYS A 1 81 ? -1.225 -16.836 -42.692 1.00 81.38 81 LYS A C 1
ATOM 667 O O . LYS A 1 81 ? -1.020 -16.812 -43.903 1.00 81.38 81 LYS A O 1
ATOM 672 N N . ASN A 1 82 ? -2.064 -15.998 -42.086 1.00 79.19 82 ASN A N 1
ATOM 673 C CA . ASN A 1 82 ? -2.843 -14.975 -42.787 1.00 79.19 82 ASN A CA 1
ATOM 674 C C . ASN A 1 82 ? -1.949 -13.902 -43.427 1.00 79.19 82 ASN A C 1
ATOM 676 O O . ASN A 1 82 ? -2.284 -13.379 -44.486 1.00 79.19 82 ASN A O 1
ATOM 680 N N . ALA A 1 83 ? -0.803 -13.591 -42.818 1.00 71.88 83 ALA A N 1
ATOM 681 C CA . ALA A 1 83 ? 0.195 -12.692 -43.389 1.00 71.88 83 ALA A CA 1
ATOM 682 C C . ALA A 1 83 ? 1.062 -13.355 -44.480 1.00 71.88 83 ALA A C 1
ATOM 684 O O . ALA A 1 83 ? 1.778 -12.666 -45.203 1.00 71.88 83 ALA A O 1
ATOM 685 N N . GLY A 1 84 ? 0.973 -14.679 -44.649 1.00 84.50 84 GLY A N 1
ATOM 686 C CA . GLY A 1 84 ? 1.659 -15.418 -45.708 1.00 84.50 84 GLY A CA 1
ATOM 687 C C . GLY A 1 84 ? 3.074 -15.883 -45.359 1.00 84.50 84 GLY A C 1
ATOM 688 O O . GLY A 1 84 ? 3.881 -16.047 -46.274 1.00 84.50 84 GLY A O 1
ATOM 689 N N . GLY A 1 85 ? 3.374 -16.086 -44.074 1.00 78.94 85 GLY A N 1
ATOM 690 C CA . GLY A 1 85 ? 4.669 -16.575 -43.587 1.00 78.94 85 GLY A CA 1
ATOM 691 C C . GLY A 1 85 ? 5.202 -15.735 -42.433 1.00 78.94 85 GLY A C 1
ATOM 692 O O . GLY A 1 85 ? 4.747 -14.613 -42.216 1.00 78.94 85 GLY A O 1
ATOM 693 N N . TYR A 1 86 ? 6.181 -16.265 -41.701 1.00 74.00 86 TYR A N 1
ATOM 694 C CA . TYR A 1 86 ? 6.818 -15.567 -40.584 1.00 74.00 86 TYR A CA 1
ATOM 695 C C . TYR A 1 86 ? 7.444 -14.250 -41.044 1.00 74.00 86 TYR A C 1
ATOM 697 O O . TYR A 1 86 ? 7.172 -13.211 -40.451 1.00 74.00 86 TYR A O 1
ATOM 705 N N . GLN A 1 87 ? 8.207 -14.251 -42.144 1.00 70.69 87 GLN A N 1
ATOM 706 C CA . GLN A 1 87 ? 8.846 -13.020 -42.621 1.00 70.69 87 GLN A CA 1
ATOM 707 C C . GLN A 1 87 ? 7.812 -11.956 -43.004 1.00 70.69 87 GLN A C 1
ATOM 709 O O . GLN A 1 87 ? 7.954 -10.808 -42.611 1.00 70.69 87 GLN A O 1
ATOM 714 N N . LYS A 1 88 ? 6.737 -12.335 -43.702 1.00 72.19 88 LYS A N 1
ATOM 715 C CA . LYS A 1 88 ? 5.685 -11.390 -44.105 1.00 72.19 88 LYS A CA 1
ATOM 716 C C . LYS A 1 88 ? 4.811 -10.936 -42.944 1.00 72.19 88 LYS A C 1
ATOM 718 O O . LYS A 1 88 ? 4.303 -9.824 -42.973 1.00 72.19 88 LYS A O 1
ATOM 723 N N . TRP A 1 89 ? 4.630 -11.777 -41.931 1.00 69.88 89 TRP A N 1
ATOM 724 C CA . TRP A 1 89 ? 3.990 -11.395 -40.678 1.00 69.88 89 TRP A CA 1
ATOM 725 C C . TRP A 1 89 ? 4.812 -10.330 -39.952 1.00 69.88 89 TRP A C 1
ATOM 727 O O . TRP A 1 89 ? 4.263 -9.290 -39.603 1.00 69.88 89 TRP A O 1
ATOM 737 N N . ILE A 1 90 ? 6.134 -10.516 -39.864 1.00 59.25 90 ILE A N 1
ATOM 738 C CA . ILE A 1 90 ? 7.069 -9.495 -39.373 1.00 59.25 90 ILE A CA 1
ATOM 739 C C . ILE A 1 90 ? 7.059 -8.236 -40.262 1.00 59.25 90 ILE A C 1
ATOM 741 O O . ILE A 1 90 ? 6.984 -7.123 -39.753 1.00 59.25 90 ILE A O 1
ATOM 745 N N . ASP A 1 91 ? 7.047 -8.369 -41.588 1.00 59.09 91 ASP A N 1
ATOM 746 C CA . ASP A 1 91 ? 7.014 -7.220 -42.506 1.00 59.09 91 ASP A CA 1
ATOM 747 C C . ASP A 1 91 ? 5.658 -6.483 -42.470 1.00 59.09 91 ASP A C 1
ATOM 749 O O . ASP A 1 91 ? 5.584 -5.272 -42.686 1.00 59.09 91 ASP A O 1
ATOM 753 N N . LYS A 1 92 ? 4.560 -7.178 -42.157 1.00 55.22 92 LYS A N 1
ATOM 754 C CA . LYS A 1 92 ? 3.239 -6.567 -41.965 1.00 55.22 92 LYS A CA 1
ATOM 755 C C . LYS A 1 92 ? 3.159 -5.804 -40.646 1.00 55.22 92 LYS A C 1
ATOM 757 O O . LYS A 1 92 ? 2.559 -4.725 -40.634 1.00 55.22 92 LYS A O 1
ATOM 762 N N . LEU A 1 93 ? 3.828 -6.294 -39.596 1.00 52.50 93 LEU A N 1
ATOM 763 C CA . LEU A 1 93 ? 4.049 -5.509 -38.379 1.00 52.50 93 LEU A CA 1
ATOM 764 C C . LEU A 1 93 ? 4.680 -4.148 -38.753 1.00 52.50 93 LEU A C 1
ATOM 766 O O . LEU A 1 93 ? 4.185 -3.122 -38.305 1.00 52.50 93 LEU A O 1
ATOM 770 N N . THR A 1 94 ? 5.561 -4.085 -39.763 1.00 49.72 94 THR A N 1
ATOM 771 C CA . THR A 1 94 ? 6.150 -2.816 -40.260 1.00 49.72 94 THR A CA 1
ATOM 772 C C . THR A 1 94 ? 5.283 -1.926 -41.178 1.00 49.72 94 THR A C 1
ATOM 774 O O . THR A 1 94 ? 5.717 -0.845 -41.595 1.00 49.72 94 THR A O 1
ATOM 777 N N . SER A 1 95 ? 4.045 -2.318 -41.497 1.00 40.00 95 SER A N 1
ATOM 778 C CA . SER A 1 95 ? 3.114 -1.505 -42.309 1.00 40.00 95 SER A CA 1
ATOM 779 C C . SER A 1 95 ? 1.959 -0.923 -41.486 1.00 40.00 95 SER A C 1
ATOM 781 O O . SER A 1 95 ? 1.578 0.229 -41.696 1.00 40.00 95 SER A O 1
ATOM 783 N N . GLU A 1 96 ? 1.444 -1.665 -40.502 1.00 39.66 96 GLU A N 1
ATOM 784 C CA . GLU A 1 96 ? 0.440 -1.168 -39.542 1.00 39.66 96 GLU A CA 1
ATOM 785 C C . GLU A 1 96 ? 1.055 -0.226 -38.485 1.00 39.66 96 GLU A C 1
ATOM 787 O O . GLU A 1 96 ? 0.371 0.656 -37.970 1.00 39.66 96 GLU A O 1
ATOM 792 N N . GLU A 1 97 ? 2.372 -0.288 -38.270 1.00 43.91 97 GLU A N 1
ATOM 793 C CA . GLU A 1 97 ? 3.153 0.691 -37.496 1.00 43.91 97 GLU A CA 1
ATOM 794 C C . GLU A 1 97 ? 3.118 2.128 -38.060 1.00 43.91 97 GLU A C 1
ATOM 796 O O . GLU A 1 97 ? 3.387 3.076 -37.321 1.00 43.91 97 GLU A O 1
ATOM 801 N N . ARG A 1 98 ? 2.774 2.323 -39.347 1.00 40.00 98 ARG A N 1
ATOM 802 C CA . ARG A 1 98 ? 2.667 3.663 -39.967 1.00 40.00 98 ARG A CA 1
ATOM 803 C C . ARG A 1 98 ? 1.298 4.318 -39.804 1.00 40.00 98 ARG A C 1
ATOM 805 O O . ARG A 1 98 ? 1.215 5.536 -39.894 1.00 40.00 98 ARG A O 1
ATOM 812 N N . ASN A 1 99 ? 0.246 3.542 -39.556 1.00 36.97 99 ASN A N 1
ATOM 813 C CA . ASN A 1 99 ? -1.128 4.046 -39.495 1.00 36.97 99 ASN A CA 1
ATOM 814 C C . ASN A 1 99 ? -1.691 3.980 -38.071 1.00 36.97 99 ASN A C 1
ATOM 816 O O . ASN A 1 99 ? -2.806 3.516 -37.842 1.00 36.97 99 ASN A O 1
ATOM 820 N N . VAL A 1 100 ? -0.927 4.507 -37.113 1.00 32.88 100 VAL A N 1
ATOM 821 C CA . VAL A 1 100 ? -1.516 5.047 -35.885 1.00 32.88 100 VAL A CA 1
ATOM 822 C C . VAL A 1 100 ? -2.019 6.453 -36.229 1.00 32.88 100 VAL A C 1
ATOM 824 O O . VAL A 1 100 ? -1.210 7.277 -36.661 1.00 32.88 100 VAL A O 1
ATOM 827 N N . PRO A 1 101 ? -3.319 6.758 -36.069 1.00 28.61 101 PRO A N 1
ATOM 828 C CA . PRO A 1 101 ? -3.805 8.122 -36.212 1.00 28.61 101 PRO A CA 1
ATOM 829 C C . PRO A 1 101 ? -3.012 9.035 -35.277 1.00 28.61 101 PRO A C 1
ATOM 831 O O . PRO A 1 101 ? -2.941 8.779 -34.075 1.00 28.61 101 PRO A O 1
ATOM 834 N N . ILE A 1 102 ? -2.419 10.093 -35.830 1.00 31.16 102 ILE A N 1
ATOM 835 C CA . ILE A 1 102 ? -1.914 11.218 -35.043 1.00 31.16 102 ILE A CA 1
ATOM 836 C C . ILE A 1 102 ? -3.143 11.807 -34.341 1.00 31.16 102 ILE A C 1
ATOM 838 O O . ILE A 1 102 ? -4.060 12.301 -34.997 1.00 31.16 102 ILE A O 1
ATOM 842 N N . PRO A 1 103 ? -3.191 11.676 -33.012 1.00 33.06 103 PRO A N 1
ATOM 843 C CA . PRO A 1 103 ? -2.678 12.763 -32.208 1.00 33.06 103 PRO A CA 1
ATOM 844 C C . PRO A 1 103 ? -1.584 12.303 -31.241 1.00 33.06 103 PRO A C 1
ATOM 846 O O . PRO A 1 103 ? -1.673 11.253 -30.615 1.00 33.06 103 PRO A O 1
ATOM 849 N N . PHE A 1 104 ? -0.606 13.193 -31.080 1.00 33.00 104 PHE A N 1
ATOM 850 C CA . PHE A 1 104 ? 0.394 13.277 -30.012 1.00 33.00 104 PHE A CA 1
ATOM 851 C C . PHE A 1 104 ? 1.813 12.734 -30.287 1.00 33.00 104 PHE A C 1
ATOM 853 O O . PHE A 1 104 ? 2.086 11.541 -30.386 1.00 33.00 104 PHE A O 1
ATOM 860 N N . LEU A 1 105 ? 2.739 13.691 -30.353 1.00 36.38 105 LEU A N 1
ATOM 861 C CA . LEU A 1 105 ? 4.192 13.615 -30.525 1.00 36.38 105 LEU A CA 1
ATOM 862 C C . LEU A 1 105 ? 4.932 13.073 -29.270 1.00 36.38 105 LEU A C 1
ATOM 864 O O . LEU A 1 105 ? 5.895 13.677 -28.816 1.00 36.38 105 LEU A O 1
ATOM 868 N N . ASP A 1 106 ? 4.514 11.925 -28.716 1.00 43.25 106 ASP A N 1
ATOM 869 C CA . ASP A 1 106 ? 5.100 11.336 -27.482 1.00 43.25 106 ASP A CA 1
ATOM 870 C C . ASP A 1 106 ? 5.715 9.928 -27.642 1.00 43.25 106 ASP A C 1
ATOM 872 O O . ASP A 1 106 ? 6.098 9.266 -26.676 1.00 43.25 106 ASP A O 1
ATOM 876 N N . SER A 1 107 ? 5.794 9.452 -28.880 1.00 58.38 107 SER A N 1
ATOM 877 C CA . SER A 1 107 ? 6.002 8.066 -29.304 1.00 58.38 107 SER A CA 1
ATOM 878 C C . SER A 1 107 ? 7.482 7.691 -29.476 1.00 58.38 107 SER A C 1
ATOM 880 O O . SER A 1 107 ? 8.259 8.451 -30.038 1.00 58.38 107 SER A O 1
ATOM 882 N N . GLN A 1 108 ? 7.891 6.505 -29.004 1.00 56.72 108 GLN A N 1
ATOM 883 C CA . GLN A 1 108 ? 9.244 5.913 -29.091 1.00 56.72 108 GLN A CA 1
ATOM 884 C C . GLN A 1 108 ? 10.411 6.731 -28.495 1.00 56.72 108 GLN A C 1
ATOM 886 O O . GLN A 1 108 ? 11.113 6.207 -27.639 1.00 56.72 108 GLN A O 1
ATOM 891 N N . GLN A 1 109 ? 10.630 7.992 -28.870 1.00 62.12 109 GLN A N 1
ATOM 892 C CA . GLN A 1 109 ? 11.725 8.822 -28.353 1.00 62.12 109 GLN A CA 1
ATOM 893 C C . GLN A 1 109 ? 11.678 8.969 -26.828 1.00 62.12 109 GLN A C 1
ATOM 895 O O . GLN A 1 109 ? 12.713 8.855 -26.184 1.00 62.12 109 GLN A O 1
ATOM 900 N N . LYS A 1 110 ? 10.491 9.141 -26.230 1.00 64.81 110 LYS A N 1
ATOM 901 C CA . LYS A 1 110 ? 10.346 9.163 -24.765 1.00 64.81 110 LYS A CA 1
ATOM 902 C C . LYS A 1 110 ? 10.663 7.820 -24.112 1.00 64.81 110 LYS A C 1
ATOM 904 O O . LYS A 1 110 ? 11.247 7.802 -23.037 1.00 64.81 110 LYS A O 1
ATOM 909 N N . PHE A 1 111 ? 10.334 6.704 -24.765 1.00 70.06 111 PHE A N 1
ATOM 910 C CA . PHE A 1 111 ? 10.748 5.382 -24.291 1.00 70.06 111 PHE A CA 1
ATOM 911 C C . PHE A 1 111 ? 12.273 5.263 -24.345 1.00 70.06 111 PHE A C 1
ATOM 913 O O . PHE A 1 111 ? 12.882 4.915 -23.339 1.00 70.06 111 PHE A O 1
ATOM 920 N N . GLU A 1 112 ? 12.893 5.647 -25.465 1.00 71.81 112 GLU A N 1
ATOM 921 C CA . GLU A 1 112 ? 14.352 5.659 -25.638 1.00 71.81 112 GLU A CA 1
ATOM 922 C C . GLU A 1 112 ? 15.064 6.637 -24.684 1.00 71.81 112 GLU A C 1
ATOM 924 O O . GLU A 1 112 ? 16.226 6.432 -24.371 1.00 71.81 112 GLU A O 1
ATOM 929 N N . GLN A 1 113 ? 14.386 7.666 -24.166 1.00 76.69 113 GLN A N 1
ATOM 930 C CA . GLN A 1 113 ? 14.916 8.531 -23.101 1.00 76.69 113 GLN A CA 1
ATOM 931 C C . GLN A 1 113 ? 14.911 7.858 -21.724 1.00 76.69 113 GLN A C 1
ATOM 933 O O . GLN A 1 113 ? 15.628 8.295 -20.826 1.00 76.69 113 GLN A O 1
ATOM 938 N N . THR A 1 114 ? 14.106 6.811 -21.535 1.00 71.12 114 THR A N 1
ATOM 939 C CA . THR A 1 114 ? 14.013 6.097 -20.253 1.00 71.12 114 THR A CA 1
ATOM 940 C C . THR A 1 114 ? 14.956 4.905 -20.146 1.00 71.12 114 THR A C 1
ATOM 942 O O . THR A 1 114 ? 15.039 4.303 -19.077 1.00 71.12 114 THR A O 1
ATOM 945 N N . VAL A 1 115 ? 15.649 4.547 -21.233 1.00 72.88 115 VAL A N 1
ATOM 946 C CA . VAL A 1 115 ? 16.544 3.387 -21.294 1.00 72.88 115 VAL A CA 1
ATOM 947 C C . VAL A 1 115 ? 17.778 3.675 -22.139 1.00 72.88 115 VAL A C 1
ATOM 949 O O . VAL A 1 115 ? 17.695 4.314 -23.181 1.00 72.88 115 VAL A O 1
ATOM 952 N N . ASP A 1 116 ? 18.935 3.153 -21.737 1.00 74.88 116 ASP A N 1
ATOM 953 C CA . ASP A 1 116 ? 20.127 3.208 -22.586 1.00 74.88 116 ASP A CA 1
ATOM 954 C C . ASP A 1 116 ? 19.990 2.244 -23.778 1.00 74.88 116 ASP A C 1
ATOM 956 O O . ASP A 1 116 ? 20.201 1.036 -23.661 1.00 74.88 116 ASP A O 1
ATOM 960 N N . VAL A 1 117 ? 19.631 2.790 -24.941 1.00 68.69 117 VAL A N 1
ATOM 961 C CA . VAL A 1 117 ? 19.436 2.041 -26.193 1.00 68.69 117 VAL A CA 1
ATOM 962 C C . VAL A 1 117 ? 20.714 1.833 -27.012 1.00 68.69 117 VAL A C 1
ATOM 964 O O . VAL A 1 117 ? 20.629 1.355 -28.148 1.00 68.69 117 VAL A O 1
ATOM 967 N N . SER A 1 118 ? 21.893 2.189 -26.491 1.00 73.75 118 SER A N 1
ATOM 968 C CA . SER A 1 118 ? 23.173 2.043 -27.206 1.00 73.75 118 SER A CA 1
ATOM 969 C C . SER A 1 118 ? 23.424 0.605 -27.679 1.00 73.75 118 SER A C 1
ATOM 971 O O . SER A 1 118 ? 23.838 0.396 -28.819 1.00 73.75 118 SER A O 1
ATOM 973 N N . ASN A 1 119 ? 23.059 -0.377 -26.852 1.00 67.62 119 ASN A N 1
ATOM 974 C CA . ASN A 1 119 ? 23.199 -1.808 -27.139 1.00 67.62 119 ASN A CA 1
ATOM 975 C C . ASN A 1 119 ? 21.980 -2.431 -27.844 1.00 67.62 119 ASN A C 1
ATOM 977 O O . ASN A 1 119 ? 22.009 -3.616 -28.174 1.00 67.62 119 ASN A O 1
ATOM 981 N N . LEU A 1 120 ? 20.912 -1.660 -28.092 1.00 60.66 120 LEU A N 1
ATOM 982 C CA . LEU A 1 120 ? 19.691 -2.148 -28.736 1.00 60.66 120 LEU A CA 1
ATOM 983 C C . LEU A 1 120 ? 19.695 -1.804 -30.237 1.00 60.66 120 LEU A C 1
ATOM 985 O O . LEU A 1 120 ? 19.618 -0.614 -30.588 1.00 60.66 120 LEU A O 1
ATOM 989 N N . PRO A 1 121 ? 19.727 -2.807 -31.143 1.00 55.41 121 PRO A N 1
ATOM 990 C CA . PRO A 1 121 ? 19.605 -2.570 -32.576 1.00 55.41 121 PRO A CA 1
ATOM 991 C C . PRO A 1 121 ? 18.370 -1.731 -32.909 1.00 55.41 121 PRO A C 1
ATOM 993 O O . PRO A 1 121 ? 17.294 -1.954 -32.359 1.00 55.41 121 PRO A O 1
ATOM 996 N N . LYS A 1 122 ? 18.501 -0.782 -33.844 1.00 53.88 122 LYS A N 1
ATOM 997 C CA . LYS A 1 122 ? 17.446 0.200 -34.167 1.00 53.88 122 LYS A CA 1
ATOM 998 C C . LYS A 1 122 ? 16.080 -0.438 -34.463 1.00 53.88 122 LYS A C 1
ATOM 1000 O O . LYS A 1 122 ? 15.065 0.095 -34.033 1.00 53.88 122 LYS A O 1
ATOM 1005 N N . HIS A 1 123 ? 16.062 -1.589 -35.137 1.00 53.50 123 HIS A N 1
ATOM 1006 C CA . HIS A 1 123 ? 14.831 -2.327 -35.444 1.00 53.50 123 HIS A CA 1
ATOM 1007 C C . HIS A 1 123 ? 14.154 -2.939 -34.201 1.00 53.50 123 HIS A C 1
ATOM 1009 O O . HIS A 1 123 ? 12.940 -3.102 -34.187 1.00 53.50 123 HIS A O 1
ATOM 1015 N N . LEU A 1 124 ? 14.906 -3.226 -33.133 1.00 54.19 124 LEU A N 1
ATOM 1016 C CA . LEU A 1 124 ? 14.368 -3.752 -31.874 1.00 54.19 124 LEU A CA 1
ATOM 1017 C C . LEU A 1 124 ? 13.884 -2.658 -30.918 1.00 54.19 124 LEU A C 1
ATOM 1019 O O . LEU A 1 124 ? 13.107 -2.950 -30.015 1.00 54.19 124 LEU A O 1
ATOM 1023 N N . ARG A 1 125 ? 14.286 -1.396 -31.121 1.00 66.00 125 ARG A N 1
ATOM 1024 C CA . ARG A 1 125 ? 13.812 -0.257 -30.311 1.00 66.00 125 ARG A CA 1
ATOM 1025 C C . ARG A 1 125 ? 12.309 -0.049 -30.461 1.00 66.00 125 ARG A C 1
ATOM 1027 O O . ARG A 1 125 ? 11.593 0.038 -29.466 1.00 66.00 125 ARG A O 1
ATOM 1034 N N . SER A 1 126 ? 11.831 -0.050 -31.703 1.00 57.53 126 SER A N 1
ATOM 1035 C CA . SER A 1 126 ? 10.405 0.065 -32.016 1.00 57.53 126 SER A CA 1
ATOM 1036 C C . SER A 1 126 ? 9.617 -1.139 -31.491 1.00 57.53 126 SER A C 1
ATOM 1038 O O . SER A 1 126 ? 8.544 -0.959 -30.919 1.00 57.53 126 SER A O 1
ATOM 1040 N N . LEU A 1 127 ? 10.182 -2.349 -31.586 1.00 58.06 127 LEU A N 1
ATOM 1041 C CA . LEU A 1 127 ? 9.566 -3.570 -31.062 1.00 58.06 127 LEU A CA 1
ATOM 1042 C C . LEU A 1 127 ? 9.459 -3.564 -29.524 1.00 58.06 127 LEU A C 1
ATOM 1044 O O . LEU A 1 127 ? 8.405 -3.879 -28.976 1.00 58.06 127 LEU A O 1
ATOM 1048 N N . ALA A 1 128 ? 10.515 -3.155 -28.814 1.00 68.81 128 ALA A N 1
ATOM 1049 C CA . ALA A 1 128 ? 10.502 -3.020 -27.356 1.00 68.81 128 ALA A CA 1
ATOM 1050 C C . ALA A 1 128 ? 9.449 -1.997 -26.890 1.00 68.81 128 ALA A C 1
ATOM 1052 O O . ALA A 1 128 ? 8.684 -2.260 -25.959 1.00 68.81 128 ALA A O 1
ATOM 1053 N N . TYR A 1 129 ? 9.344 -0.864 -27.589 1.00 73.75 129 TYR A N 1
ATOM 1054 C CA . TYR A 1 129 ? 8.308 0.133 -27.325 1.00 73.75 129 TYR A CA 1
ATOM 1055 C C . TYR A 1 129 ? 6.887 -0.413 -27.557 1.00 73.75 129 TYR A C 1
ATOM 1057 O O . TYR A 1 129 ? 5.980 -0.138 -26.769 1.00 73.75 129 TYR A O 1
ATOM 1065 N N . GLN A 1 130 ? 6.674 -1.217 -28.600 1.00 65.88 130 GLN A N 1
ATOM 1066 C CA . GLN A 1 130 ? 5.372 -1.841 -28.850 1.00 65.88 130 GLN A CA 1
ATOM 1067 C C . GLN A 1 130 ? 4.986 -2.845 -27.772 1.00 65.88 130 GLN A C 1
ATOM 1069 O O . GLN A 1 130 ? 3.836 -2.825 -27.330 1.00 65.88 130 GLN A O 1
ATOM 1074 N N . TYR A 1 131 ? 5.926 -3.681 -27.316 1.00 69.81 131 TYR A N 1
ATOM 1075 C CA . TYR A 1 131 ? 5.675 -4.580 -26.191 1.00 69.81 131 TYR A CA 1
ATOM 1076 C C . TYR A 1 131 ? 5.267 -3.796 -24.950 1.00 69.81 131 TYR A C 1
ATOM 1078 O O . TYR A 1 131 ? 4.232 -4.108 -24.375 1.00 69.81 131 TYR A O 1
ATOM 1086 N N . TYR A 1 132 ? 5.991 -2.728 -24.602 1.00 79.88 132 TYR A N 1
ATOM 1087 C CA . TYR A 1 132 ? 5.618 -1.839 -23.499 1.00 79.88 132 TYR A CA 1
ATOM 1088 C C . TYR A 1 132 ? 4.188 -1.288 -23.655 1.00 79.88 132 TYR A C 1
ATOM 1090 O O . TYR A 1 132 ? 3.355 -1.431 -22.760 1.00 79.88 132 TYR A O 1
ATOM 1098 N N . LYS A 1 133 ? 3.871 -0.701 -24.818 1.00 73.00 133 LYS A N 1
ATOM 1099 C CA . LYS A 1 133 ? 2.561 -0.087 -25.081 1.00 73.00 133 LYS A CA 1
ATOM 1100 C C . LYS A 1 133 ? 1.424 -1.109 -25.014 1.00 73.00 133 LYS A C 1
ATOM 1102 O O . LYS A 1 133 ? 0.393 -0.846 -24.399 1.00 73.00 133 LYS A O 1
ATOM 1107 N N . LYS A 1 134 ? 1.600 -2.270 -25.648 1.00 67.75 134 LYS A N 1
ATOM 1108 C CA . LYS A 1 134 ? 0.584 -3.325 -25.707 1.00 67.75 134 LYS A CA 1
ATOM 1109 C C . LYS A 1 134 ? 0.415 -4.016 -24.353 1.00 67.75 134 LYS A C 1
ATOM 1111 O O . LYS A 1 134 ? -0.711 -4.292 -23.955 1.00 67.75 134 LYS A O 1
ATOM 1116 N N . ALA A 1 135 ? 1.507 -4.236 -23.620 1.00 71.31 135 ALA A N 1
ATOM 1117 C CA . ALA A 1 135 ? 1.470 -4.799 -22.275 1.00 71.31 135 ALA A CA 1
ATOM 1118 C C . ALA A 1 135 ? 0.710 -3.893 -21.299 1.00 71.31 135 ALA A C 1
ATOM 1120 O O . ALA A 1 135 ? -0.088 -4.402 -20.512 1.00 71.31 135 ALA A O 1
ATOM 1121 N N . ASN A 1 136 ? 0.901 -2.573 -21.408 1.00 69.50 136 ASN A N 1
ATOM 1122 C CA . ASN A 1 136 ? 0.133 -1.589 -20.651 1.00 69.50 136 ASN A CA 1
ATOM 1123 C C . ASN A 1 136 ? -1.361 -1.623 -21.028 1.00 69.50 136 ASN A C 1
ATOM 1125 O O . ASN A 1 136 ? -2.216 -1.855 -20.179 1.00 69.50 136 ASN A O 1
ATOM 1129 N N . ASN A 1 137 ? -1.680 -1.465 -22.316 1.00 66.44 137 ASN A N 1
ATOM 1130 C CA . ASN A 1 137 ? -3.068 -1.321 -22.767 1.00 66.44 137 ASN A CA 1
ATOM 1131 C C . ASN A 1 137 ? -3.917 -2.589 -22.587 1.00 66.44 137 ASN A C 1
ATOM 1133 O O . ASN A 1 137 ? -5.121 -2.496 -22.365 1.00 66.44 137 ASN A O 1
ATOM 1137 N N . GLU A 1 138 ? -3.316 -3.771 -22.734 1.00 65.00 138 GLU A N 1
ATOM 1138 C CA . GLU A 1 138 ? -4.040 -5.049 -22.736 1.00 65.00 138 GLU A CA 1
ATOM 1139 C C . GLU A 1 138 ? -3.861 -5.846 -21.431 1.00 65.00 138 GLU A C 1
ATOM 1141 O O . GLU A 1 138 ? -4.431 -6.928 -21.304 1.00 65.00 138 GLU A O 1
ATOM 1146 N N . ASN A 1 139 ? -3.067 -5.344 -20.474 1.00 64.12 139 ASN A N 1
ATOM 1147 C CA . ASN A 1 139 ? -2.723 -6.007 -19.207 1.00 64.12 139 ASN A CA 1
ATOM 1148 C C . ASN A 1 139 ? -2.252 -7.472 -19.377 1.00 64.12 139 ASN A C 1
ATOM 1150 O O . ASN A 1 139 ? -2.638 -8.379 -18.635 1.00 64.12 139 ASN A O 1
ATOM 1154 N N . LYS A 1 140 ? -1.428 -7.732 -20.400 1.00 65.06 140 LYS A N 1
ATOM 1155 C CA . LYS A 1 140 ? -0.968 -9.081 -20.771 1.00 65.06 140 LYS A CA 1
ATOM 1156 C C . LYS A 1 140 ? 0.437 -9.366 -20.239 1.00 65.06 140 LYS A C 1
ATOM 1158 O O . LYS A 1 140 ? 1.424 -8.873 -20.779 1.00 65.06 140 LYS A O 1
ATOM 1163 N N . LEU A 1 141 ? 0.532 -10.237 -19.230 1.00 65.06 141 LEU A N 1
ATOM 1164 C CA . LEU A 1 141 ? 1.787 -10.587 -18.544 1.00 65.06 141 LEU A CA 1
ATOM 1165 C C . LEU A 1 141 ? 2.901 -11.095 -19.480 1.00 65.06 141 LEU A C 1
ATOM 1167 O O . LEU A 1 141 ? 4.062 -10.740 -19.297 1.00 65.06 141 LEU A O 1
ATOM 1171 N N . HIS A 1 142 ? 2.565 -11.881 -20.507 1.00 61.94 142 HIS A N 1
ATOM 1172 C CA . HIS A 1 142 ? 3.556 -12.417 -21.451 1.00 61.94 142 HIS A CA 1
ATOM 1173 C C . HIS A 1 142 ? 4.263 -11.322 -22.271 1.00 61.94 142 HIS A C 1
ATOM 1175 O O . HIS A 1 142 ? 5.407 -11.503 -22.680 1.00 61.94 142 HIS A O 1
ATOM 1181 N N . LEU A 1 143 ? 3.621 -10.166 -22.485 1.00 71.38 143 LEU A N 1
ATOM 1182 C CA . LEU A 1 143 ? 4.232 -9.041 -23.201 1.00 71.38 143 LEU A CA 1
ATOM 1183 C C . LEU A 1 143 ? 5.280 -8.328 -22.334 1.00 71.38 143 LEU A C 1
ATOM 1185 O O . LEU A 1 143 ? 6.330 -7.941 -22.845 1.00 71.38 143 LEU A O 1
ATOM 1189 N N . TRP A 1 144 ? 5.036 -8.221 -21.022 1.00 80.38 144 TRP A N 1
ATOM 1190 C CA . TRP A 1 144 ? 6.029 -7.732 -20.059 1.00 80.38 144 TRP A CA 1
ATOM 1191 C C . TRP A 1 144 ? 7.233 -8.674 -19.962 1.00 80.38 144 TRP A C 1
ATOM 1193 O O . TRP A 1 144 ? 8.372 -8.221 -20.049 1.00 80.38 144 TRP A O 1
ATOM 1203 N N . GLN A 1 145 ? 6.985 -9.986 -19.890 1.00 76.31 145 GLN A N 1
ATOM 1204 C CA . GLN A 1 145 ? 8.044 -11.004 -19.888 1.00 76.31 145 GLN A CA 1
ATOM 1205 C C . GLN A 1 145 ? 8.917 -10.919 -21.143 1.00 76.31 145 GLN A C 1
ATOM 1207 O O . GLN A 1 145 ? 10.142 -10.972 -21.050 1.00 76.31 145 GLN A O 1
ATOM 1212 N N . ARG A 1 146 ? 8.305 -10.718 -22.316 1.00 68.94 146 ARG A N 1
ATOM 1213 C CA . ARG A 1 146 ? 9.052 -10.578 -23.568 1.00 68.94 146 ARG A CA 1
ATOM 1214 C C . ARG A 1 146 ? 9.932 -9.330 -23.588 1.00 68.94 146 ARG A C 1
ATOM 1216 O O . ARG A 1 146 ? 11.071 -9.386 -24.048 1.00 68.94 146 ARG A O 1
ATOM 1223 N N . LEU A 1 147 ? 9.422 -8.211 -23.080 1.00 80.62 147 LEU A N 1
ATOM 1224 C CA . LEU A 1 147 ? 10.210 -6.989 -22.948 1.00 80.62 147 LEU A CA 1
ATOM 1225 C C . LEU A 1 147 ? 11.412 -7.195 -22.010 1.00 80.62 147 LEU A C 1
ATOM 1227 O O . LEU A 1 147 ? 12.517 -6.759 -22.329 1.00 80.62 147 LEU A O 1
ATOM 1231 N N . GLU A 1 148 ? 11.223 -7.913 -20.901 1.00 86.06 148 GLU A N 1
ATOM 1232 C CA . GLU A 1 148 ? 12.296 -8.266 -19.964 1.00 86.06 148 GLU A CA 1
ATOM 1233 C C . GLU A 1 148 ? 13.372 -9.156 -20.603 1.00 86.06 148 GLU A C 1
ATOM 1235 O O . GLU A 1 148 ? 14.566 -8.923 -20.401 1.00 86.06 148 GLU A O 1
ATOM 1240 N N . GLU A 1 149 ? 12.980 -10.145 -21.410 1.00 77.88 149 GLU A N 1
ATOM 1241 C CA . GLU A 1 149 ? 13.919 -10.986 -22.164 1.00 77.88 149 GLU A CA 1
ATOM 1242 C C . GLU A 1 149 ? 14.804 -10.161 -23.104 1.00 77.88 149 GLU A C 1
ATOM 1244 O O . GLU A 1 149 ? 16.020 -10.345 -23.100 1.00 77.88 149 GLU A O 1
ATOM 1249 N N . ILE A 1 150 ? 14.219 -9.214 -23.850 1.00 73.44 150 ILE A N 1
ATOM 1250 C CA . ILE A 1 150 ? 14.970 -8.310 -24.738 1.00 73.44 150 ILE A CA 1
ATOM 1251 C C . ILE A 1 150 ? 15.982 -7.492 -23.924 1.00 73.44 150 ILE A C 1
ATOM 1253 O O . ILE A 1 150 ? 17.141 -7.360 -24.316 1.00 73.44 150 ILE A O 1
ATOM 1257 N N . PHE A 1 151 ? 15.579 -6.965 -22.766 1.00 85.06 151 PHE A N 1
ATOM 1258 C CA . PHE A 1 151 ? 16.477 -6.175 -21.922 1.00 85.06 151 PHE A CA 1
ATOM 1259 C C . PHE A 1 151 ? 17.652 -7.008 -21.405 1.00 85.06 151 PHE A C 1
ATOM 1261 O O . PHE A 1 151 ? 18.781 -6.519 -21.407 1.00 85.06 151 PHE A O 1
ATOM 1268 N N . LYS A 1 152 ? 17.408 -8.270 -21.033 1.00 82.62 152 LYS A N 1
ATOM 1269 C CA . LYS A 1 152 ? 18.451 -9.208 -20.595 1.00 82.62 152 LYS A CA 1
ATOM 1270 C C . LYS A 1 152 ? 19.394 -9.607 -21.727 1.00 82.62 152 LYS A C 1
ATOM 1272 O O . LYS A 1 152 ? 20.608 -9.590 -21.536 1.00 82.62 152 LYS A O 1
ATOM 1277 N N . GLU A 1 153 ? 18.850 -9.952 -22.891 1.00 77.88 153 GLU A N 1
ATOM 1278 C CA . GLU A 1 153 ? 19.618 -10.396 -24.059 1.00 77.88 153 GLU A CA 1
ATOM 1279 C C . GLU A 1 153 ? 20.590 -9.310 -24.534 1.00 77.88 153 GLU A C 1
ATOM 1281 O O . GLU A 1 153 ? 21.773 -9.576 -24.755 1.00 77.88 153 GLU A O 1
ATOM 1286 N N . TYR A 1 154 ? 20.110 -8.067 -24.602 1.00 77.12 154 TYR A N 1
ATOM 1287 C CA . TYR A 1 154 ? 20.880 -6.924 -25.092 1.00 77.12 154 TYR A CA 1
ATOM 1288 C C . TYR A 1 154 ? 21.517 -6.083 -23.976 1.00 77.12 154 TYR A C 1
ATOM 1290 O O . TYR A 1 154 ? 22.086 -5.029 -24.254 1.00 77.12 154 TYR A O 1
ATOM 1298 N N . LYS A 1 155 ? 21.456 -6.543 -22.715 1.00 81.56 155 LYS A N 1
ATOM 1299 C CA . LYS A 1 155 ? 22.030 -5.870 -21.531 1.00 81.56 155 LYS A CA 1
ATOM 1300 C C . LYS A 1 155 ? 21.629 -4.392 -21.435 1.00 81.56 155 LYS A C 1
ATOM 1302 O O . LYS A 1 155 ? 22.448 -3.516 -21.151 1.00 81.56 155 LYS A O 1
ATOM 1307 N N . ILE A 1 156 ? 20.361 -4.118 -21.704 1.00 82.31 156 ILE A N 1
ATOM 1308 C CA . ILE A 1 156 ? 19.790 -2.773 -21.740 1.00 82.31 156 ILE A CA 1
ATOM 1309 C C . ILE A 1 156 ? 19.537 -2.314 -20.314 1.00 82.31 156 ILE A C 1
ATOM 1311 O O . ILE A 1 156 ? 19.005 -3.076 -19.507 1.00 82.31 156 ILE A O 1
ATOM 1315 N N . ASN A 1 157 ? 19.879 -1.060 -20.012 1.00 85.62 157 ASN A N 1
ATOM 1316 C CA . ASN A 1 157 ? 19.503 -0.407 -18.755 1.00 85.62 157 ASN A CA 1
ATOM 1317 C C . ASN A 1 157 ? 19.917 -1.197 -17.491 1.00 85.62 157 ASN A C 1
ATOM 1319 O O . ASN A 1 157 ? 19.216 -1.199 -16.483 1.00 85.62 157 ASN A O 1
ATOM 1323 N N . GLY A 1 158 ? 21.017 -1.960 -17.553 1.00 85.75 158 GLY A N 1
ATOM 1324 C CA . GLY A 1 158 ? 21.430 -2.839 -16.451 1.00 85.75 158 GLY A CA 1
ATOM 1325 C C . GLY A 1 158 ? 20.376 -3.889 -16.065 1.00 85.75 158 GLY A C 1
ATOM 1326 O O . GLY A 1 158 ? 20.316 -4.290 -14.906 1.00 85.75 158 GLY A O 1
ATOM 1327 N N . ASN A 1 159 ? 19.542 -4.308 -17.023 1.00 89.31 159 ASN A N 1
ATOM 1328 C CA . ASN A 1 159 ? 18.370 -5.178 -16.873 1.00 89.31 159 ASN A CA 1
ATOM 1329 C C . ASN A 1 159 ? 17.200 -4.572 -16.076 1.00 89.31 159 ASN A C 1
ATOM 1331 O O . ASN A 1 159 ? 16.246 -5.291 -15.770 1.00 89.31 159 ASN A O 1
ATOM 1335 N N . TRP A 1 160 ? 17.242 -3.279 -15.742 1.00 91.62 160 TRP A N 1
ATOM 1336 C CA . TRP A 1 160 ? 16.118 -2.588 -15.110 1.00 91.62 160 TRP A CA 1
ATOM 1337 C C . TRP A 1 160 ? 15.032 -2.243 -16.134 1.00 91.62 160 TRP A C 1
ATOM 1339 O O . TRP A 1 160 ? 15.354 -1.904 -17.277 1.00 91.62 160 TRP A O 1
ATOM 1349 N N . PRO A 1 161 ? 13.750 -2.286 -15.736 1.00 91.56 161 PRO A N 1
ATOM 1350 C CA . PRO A 1 161 ? 12.643 -1.940 -16.617 1.00 91.56 161 PRO A CA 1
ATOM 1351 C C . PRO A 1 161 ? 12.730 -0.483 -17.106 1.00 91.56 161 PRO A C 1
ATOM 1353 O O . PRO A 1 161 ? 13.348 0.363 -16.447 1.00 91.56 161 PRO A O 1
ATOM 1356 N N . PRO A 1 162 ? 12.088 -0.161 -18.242 1.00 89.06 162 PRO A N 1
ATOM 1357 C CA . PRO A 1 162 ? 11.936 1.218 -18.700 1.00 89.06 162 PRO A CA 1
ATOM 1358 C C . PRO A 1 162 ? 11.098 2.043 -17.713 1.00 89.06 162 PRO A C 1
ATOM 1360 O O . PRO A 1 162 ? 10.449 1.494 -16.821 1.00 89.06 162 PRO A O 1
ATOM 1363 N N . TYR A 1 163 ? 11.103 3.370 -17.876 1.00 87.50 163 TYR A N 1
ATOM 1364 C CA . TYR A 1 163 ? 10.313 4.308 -17.058 1.00 87.50 163 TYR A CA 1
ATOM 1365 C C . TYR A 1 163 ? 10.458 4.111 -15.536 1.00 87.50 163 TYR A C 1
ATOM 1367 O O . TYR A 1 163 ? 9.509 4.296 -14.777 1.00 87.50 163 TYR A O 1
ATOM 1375 N N . ASN A 1 164 ? 11.648 3.716 -15.069 1.00 90.56 164 ASN A N 1
ATOM 1376 C CA . ASN A 1 164 ? 11.900 3.379 -13.661 1.00 90.56 164 ASN A CA 1
ATOM 1377 C C . ASN A 1 164 ? 10.919 2.324 -13.101 1.00 90.56 164 ASN A C 1
ATOM 1379 O O . ASN A 1 164 ? 10.531 2.374 -11.935 1.00 90.56 164 ASN A O 1
ATOM 1383 N N . GLY A 1 165 ? 10.479 1.386 -13.943 1.00 92.00 165 GLY A N 1
ATOM 1384 C CA . GLY A 1 165 ? 9.560 0.317 -13.553 1.00 92.00 165 GLY A CA 1
ATOM 1385 C C . GLY A 1 165 ? 8.098 0.732 -13.435 1.00 92.00 165 GLY A C 1
ATOM 1386 O O . GLY A 1 165 ? 7.315 -0.037 -12.885 1.00 92.00 165 GLY A O 1
ATOM 1387 N N . GLY A 1 166 ? 7.728 1.925 -13.906 1.00 90.06 166 GLY A N 1
ATOM 1388 C CA . GLY A 1 166 ? 6.369 2.456 -13.829 1.00 90.06 166 GLY A CA 1
ATOM 1389 C C . GLY A 1 166 ? 5.621 2.451 -15.163 1.00 90.06 166 GLY A C 1
ATOM 1390 O O . GLY A 1 166 ? 6.213 2.696 -16.210 1.00 90.06 166 GLY A O 1
ATOM 1391 N N . TYR A 1 167 ? 4.306 2.248 -15.114 1.00 86.06 167 TYR A N 1
ATOM 1392 C CA . TYR A 1 167 ? 3.363 2.596 -16.183 1.00 86.06 167 TYR A CA 1
ATOM 1393 C C . TYR A 1 167 ? 2.132 3.310 -15.592 1.00 86.06 167 TYR A C 1
ATOM 1395 O O . TYR A 1 167 ? 1.985 3.362 -14.374 1.00 86.06 167 TYR A O 1
ATOM 1403 N N . ASN A 1 168 ? 1.287 3.923 -16.434 1.00 84.88 168 ASN A N 1
ATOM 1404 C CA . ASN A 1 168 ? 0.184 4.804 -15.997 1.00 84.88 168 ASN A CA 1
ATOM 1405 C C . ASN A 1 168 ? 0.648 5.883 -15.004 1.00 84.88 168 ASN A C 1
ATOM 1407 O O . ASN A 1 168 ? 0.099 6.035 -13.916 1.00 84.88 168 ASN A O 1
ATOM 1411 N N . ILE A 1 169 ? 1.720 6.584 -15.379 1.00 86.25 169 ILE A N 1
ATOM 1412 C CA . ILE A 1 169 ? 2.396 7.537 -14.502 1.00 86.25 169 ILE A CA 1
ATOM 1413 C C . ILE A 1 169 ? 1.562 8.812 -14.385 1.00 86.25 169 ILE A C 1
ATOM 1415 O O . ILE A 1 169 ? 1.294 9.483 -15.381 1.00 86.25 169 ILE A O 1
ATOM 1419 N N . GLU A 1 170 ? 1.214 9.160 -13.155 1.00 88.38 170 GLU A N 1
ATOM 1420 C CA . GLU A 1 170 ? 0.592 10.418 -12.773 1.00 88.38 170 GLU A CA 1
ATOM 1421 C C . GLU A 1 170 ? 1.638 11.289 -12.070 1.00 88.38 170 GLU A C 1
ATOM 1423 O O . GLU A 1 170 ? 2.136 10.943 -10.998 1.00 88.38 170 GLU A O 1
ATOM 1428 N N . SER A 1 171 ? 2.012 12.405 -12.692 1.00 91.19 171 SER A N 1
ATOM 1429 C CA . SER A 1 171 ? 3.002 13.346 -12.155 1.00 91.19 171 SER A CA 1
ATOM 1430 C C . SER A 1 171 ? 2.345 14.473 -11.361 1.00 91.19 171 SER A C 1
ATOM 1432 O O . SER A 1 171 ? 1.209 14.849 -11.633 1.00 91.19 171 SER A O 1
ATOM 1434 N N . GLY A 1 172 ? 3.092 15.062 -10.426 1.00 90.12 172 GLY A N 1
ATOM 1435 C CA . GLY A 1 172 ? 2.624 16.205 -9.640 1.00 90.12 172 GLY A CA 1
ATOM 1436 C C . GLY A 1 172 ? 1.685 15.815 -8.500 1.00 90.12 172 GLY A C 1
ATOM 1437 O O . GLY A 1 172 ? 0.919 16.652 -8.022 1.00 90.12 172 GLY A O 1
ATOM 1438 N N . ILE A 1 173 ? 1.718 14.553 -8.059 1.00 93.56 173 ILE A N 1
ATOM 1439 C CA . ILE A 1 173 ? 0.866 14.108 -6.957 1.00 93.56 173 ILE A CA 1
ATOM 1440 C C . ILE A 1 173 ? 1.302 14.755 -5.640 1.00 93.56 173 ILE A C 1
ATOM 1442 O O . ILE A 1 173 ? 2.492 14.886 -5.341 1.00 93.56 173 ILE A O 1
ATOM 1446 N N . SER A 1 174 ? 0.322 15.148 -4.828 1.00 91.06 174 SER A N 1
ATOM 1447 C CA . SER A 1 174 ? 0.573 15.761 -3.525 1.00 91.06 174 SER A CA 1
ATOM 1448 C C . SER A 1 174 ? 0.967 14.710 -2.483 1.00 91.06 174 SER A C 1
ATOM 1450 O O . SER A 1 174 ? 0.230 13.757 -2.220 1.00 91.06 174 SER A O 1
ATOM 1452 N N . LEU A 1 175 ? 2.118 14.912 -1.839 1.00 92.75 175 LEU A N 1
ATOM 1453 C CA . LEU A 1 175 ? 2.602 14.093 -0.729 1.00 92.75 175 LEU A CA 1
ATOM 1454 C C . LEU A 1 175 ? 2.075 14.656 0.599 1.00 92.75 175 LEU A C 1
ATOM 1456 O O . LEU A 1 175 ? 2.746 15.404 1.306 1.00 92.75 175 LEU 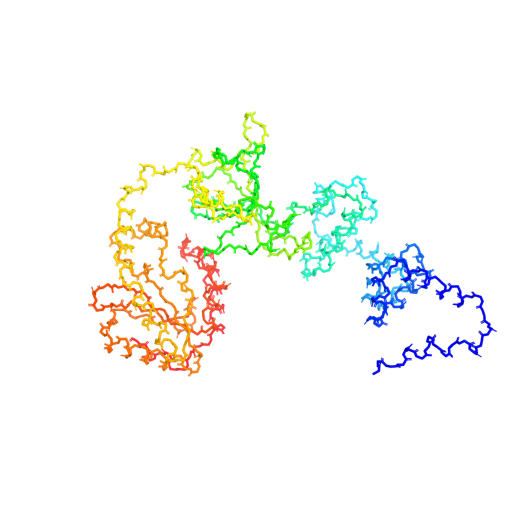A O 1
ATOM 1460 N N . GLN A 1 176 ? 0.821 14.329 0.903 1.00 83.94 176 GLN A N 1
ATOM 1461 C CA . GLN A 1 176 ? 0.090 14.931 2.017 1.00 83.94 176 GLN A CA 1
ATOM 1462 C C . GLN A 1 176 ? 0.569 14.453 3.393 1.00 83.94 176 GLN A C 1
ATOM 1464 O O . GLN A 1 176 ? 0.882 13.278 3.604 1.00 83.94 176 GLN A O 1
ATOM 1469 N N . LYS A 1 177 ? 0.510 15.365 4.368 1.00 81.06 177 LYS A N 1
ATOM 1470 C CA . LYS A 1 177 ? 0.730 15.078 5.788 1.00 81.06 177 LYS A CA 1
ATOM 1471 C C . LYS A 1 177 ? -0.132 13.897 6.261 1.00 81.06 177 LYS A C 1
ATOM 1473 O O . LYS A 1 177 ? -1.299 13.773 5.898 1.00 81.06 177 LYS A O 1
ATOM 1478 N N . PHE A 1 178 ? 0.464 13.036 7.079 1.00 79.50 178 PHE A N 1
ATOM 1479 C CA . PHE A 1 178 ? -0.067 11.783 7.628 1.00 79.50 178 PHE A CA 1
ATOM 1480 C C . PHE A 1 178 ? -0.307 10.647 6.629 1.00 79.50 178 PHE A C 1
ATOM 1482 O O . PHE A 1 178 ? -0.761 9.573 7.030 1.00 79.50 178 PHE A O 1
ATOM 1489 N N . LYS A 1 179 ? -0.000 10.828 5.339 1.00 88.62 179 LYS A N 1
ATOM 1490 C CA . LYS A 1 179 ? 0.058 9.690 4.418 1.00 88.62 179 LYS A CA 1
ATOM 1491 C C . LYS A 1 179 ? 1.275 8.831 4.753 1.00 88.62 179 LYS A C 1
ATOM 1493 O O . LYS A 1 179 ? 2.342 9.343 5.105 1.00 88.62 179 LYS A O 1
ATOM 1498 N N . LYS A 1 180 ? 1.080 7.518 4.648 1.00 94.75 180 LYS A N 1
ATOM 1499 C CA . LYS A 1 180 ? 2.097 6.508 4.917 1.00 94.75 180 LYS A CA 1
ATOM 1500 C C . LYS A 1 180 ? 2.528 5.845 3.624 1.00 94.75 180 LYS A C 1
ATOM 1502 O O . LYS A 1 180 ? 1.728 5.601 2.722 1.00 94.75 180 LYS A O 1
ATOM 1507 N N . TYR A 1 181 ? 3.803 5.532 3.589 1.00 98.31 181 TYR A N 1
ATOM 1508 C CA . TYR A 1 181 ? 4.463 4.831 2.511 1.00 98.31 181 TYR A CA 1
ATOM 1509 C C . TYR A 1 181 ? 5.372 3.786 3.125 1.00 98.31 181 TYR A C 1
ATOM 1511 O O . TYR A 1 181 ? 5.756 3.910 4.283 1.00 98.31 181 TYR A O 1
ATOM 1519 N N . ASP A 1 182 ? 5.739 2.768 2.376 1.00 98.50 182 ASP A N 1
ATOM 1520 C CA . ASP A 1 182 ? 6.661 1.751 2.846 1.00 98.50 182 ASP A CA 1
ATOM 1521 C C . ASP A 1 182 ? 7.764 1.474 1.826 1.00 98.50 182 ASP A C 1
ATOM 1523 O O . ASP A 1 182 ? 7.730 1.903 0.661 1.00 98.50 182 ASP A O 1
ATOM 1527 N N . ARG A 1 183 ? 8.803 0.788 2.297 1.00 98.31 183 ARG A N 1
ATOM 1528 C CA . ARG A 1 183 ? 9.939 0.415 1.466 1.00 98.31 183 ARG A CA 1
ATOM 1529 C C . ARG A 1 183 ? 10.700 -0.763 2.055 1.00 98.31 183 ARG A C 1
ATOM 1531 O O . ARG A 1 183 ? 10.991 -0.806 3.247 1.00 98.31 183 ARG A O 1
ATOM 1538 N N . TYR A 1 184 ? 11.105 -1.665 1.167 1.00 98.38 184 TYR A N 1
ATOM 1539 C CA . TYR A 1 184 ? 12.187 -2.613 1.411 1.00 98.38 184 TYR A CA 1
ATOM 1540 C C . TYR A 1 184 ? 13.508 -1.971 0.981 1.00 98.38 184 TYR A C 1
ATOM 1542 O O . TYR A 1 184 ? 13.622 -1.485 -0.149 1.00 98.38 184 TYR A O 1
ATOM 1550 N N . ALA A 1 185 ? 14.511 -1.933 1.859 1.00 96.50 185 ALA A N 1
ATOM 1551 C CA . ALA A 1 185 ? 15.834 -1.440 1.488 1.00 96.50 185 ALA A CA 1
ATOM 1552 C C . ALA A 1 185 ? 16.965 -2.034 2.329 1.00 96.50 185 ALA A C 1
ATOM 1554 O O . ALA A 1 185 ? 16.787 -2.468 3.466 1.00 96.50 185 ALA A O 1
ATOM 1555 N N . ASN A 1 186 ? 18.160 -1.968 1.750 1.00 95.81 186 ASN A N 1
ATOM 1556 C CA . ASN A 1 186 ? 19.418 -2.119 2.466 1.00 95.81 186 ASN A CA 1
ATOM 1557 C C . ASN A 1 186 ? 19.978 -0.726 2.804 1.00 95.81 186 ASN A C 1
ATOM 1559 O O . ASN A 1 186 ? 19.712 0.221 2.054 1.00 95.81 186 ASN A O 1
ATOM 1563 N N . PRO A 1 187 ? 20.734 -0.581 3.905 1.00 92.25 187 PRO A N 1
ATOM 1564 C CA . PRO A 1 187 ? 21.398 0.673 4.246 1.00 92.25 187 PRO A CA 1
ATOM 1565 C C . PRO A 1 187 ? 22.317 1.173 3.139 1.00 92.25 187 PRO A C 1
ATOM 1567 O O . PRO A 1 187 ? 22.914 0.393 2.395 1.00 92.25 187 PRO A O 1
ATOM 1570 N N . ILE A 1 188 ? 22.449 2.491 3.054 1.00 85.81 188 ILE A N 1
ATOM 1571 C CA . ILE A 1 188 ? 23.398 3.139 2.159 1.00 85.81 188 ILE A CA 1
ATOM 1572 C C . ILE A 1 188 ? 24.807 2.988 2.737 1.00 85.81 188 ILE A C 1
ATOM 1574 O O . ILE A 1 188 ? 25.065 3.373 3.876 1.00 85.81 188 ILE A O 1
ATOM 1578 N N . GLY A 1 189 ? 25.732 2.505 1.908 1.00 81.56 189 GLY A N 1
ATOM 1579 C CA . GLY A 1 189 ? 27.139 2.346 2.270 1.00 81.56 189 GLY A CA 1
ATOM 1580 C C . GLY A 1 189 ? 27.409 1.109 3.129 1.00 81.56 189 GLY A C 1
ATOM 1581 O O . GLY A 1 189 ? 26.574 0.216 3.256 1.00 81.56 189 GLY A O 1
ATOM 1582 N N . SER A 1 190 ? 28.612 1.050 3.696 1.00 79.38 190 SER A N 1
ATOM 1583 C CA . SER A 1 190 ? 29.016 -0.025 4.603 1.00 79.38 190 SER A CA 1
ATOM 1584 C C . SER A 1 190 ? 28.442 0.242 5.993 1.00 79.38 190 SER A C 1
ATOM 1586 O O . SER A 1 190 ? 28.979 1.060 6.736 1.00 79.38 190 SER A O 1
ATOM 1588 N N . TRP A 1 191 ? 27.336 -0.419 6.329 1.00 85.19 191 TRP A N 1
ATOM 1589 C CA . TRP A 1 191 ? 26.692 -0.305 7.637 1.00 85.19 191 TRP A CA 1
ATOM 1590 C C . TRP A 1 191 ? 27.131 -1.437 8.572 1.00 85.19 191 TRP A C 1
ATOM 1592 O O . TRP A 1 191 ? 27.106 -2.605 8.192 1.00 85.19 191 TRP A O 1
ATOM 1602 N N . ASP A 1 192 ? 27.526 -1.084 9.794 1.00 79.44 192 ASP A N 1
ATOM 1603 C CA . ASP A 1 192 ? 28.111 -1.986 10.796 1.00 79.44 192 ASP A CA 1
ATOM 1604 C C . ASP A 1 192 ? 27.072 -2.742 11.647 1.00 79.44 192 ASP A C 1
ATOM 1606 O O . ASP A 1 192 ? 27.433 -3.595 12.455 1.00 79.44 192 ASP A O 1
ATOM 1610 N N . GLY A 1 193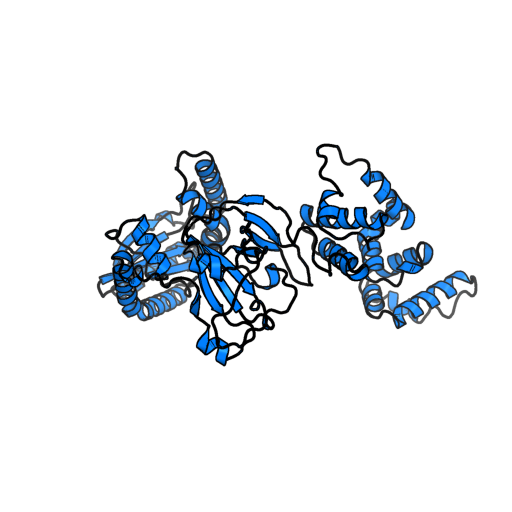 ? 25.780 -2.426 11.500 1.00 77.88 193 GLY A N 1
ATOM 1611 C CA . GLY A 1 193 ? 24.706 -2.976 12.337 1.00 77.88 193 GLY A CA 1
ATOM 1612 C C . GLY A 1 193 ? 24.583 -2.326 13.723 1.00 77.88 193 GLY A C 1
ATOM 1613 O O . GLY A 1 193 ? 23.640 -2.606 14.478 1.00 77.88 193 GLY A O 1
ATOM 1614 N N . ILE A 1 194 ? 25.523 -1.449 14.079 1.00 74.44 194 ILE A N 1
ATOM 1615 C CA . ILE A 1 194 ? 25.640 -0.834 15.399 1.00 74.44 194 ILE A CA 1
ATOM 1616 C C . ILE A 1 194 ? 24.951 0.527 15.409 1.00 74.44 194 ILE A C 1
ATOM 1618 O O . ILE A 1 194 ? 24.119 0.776 16.284 1.00 74.44 194 ILE A O 1
ATOM 1622 N N . ASN A 1 195 ? 25.274 1.386 14.453 1.00 79.12 195 ASN A N 1
ATOM 1623 C CA . ASN A 1 195 ? 24.740 2.745 14.405 1.00 79.12 195 ASN A CA 1
ATOM 1624 C C . ASN A 1 195 ? 23.386 2.799 13.687 1.00 79.12 195 ASN A C 1
ATOM 1626 O O . ASN A 1 195 ? 22.990 1.830 13.043 1.00 79.12 195 ASN A O 1
ATOM 1630 N N . GLU A 1 196 ? 22.655 3.911 13.805 1.00 84.81 196 GLU A N 1
ATOM 1631 C CA . GLU A 1 196 ? 21.404 4.098 13.055 1.00 84.81 196 GLU A CA 1
ATOM 1632 C C . GLU A 1 196 ? 21.651 3.890 11.546 1.00 84.81 196 GLU A C 1
ATOM 1634 O O . GLU A 1 196 ? 22.626 4.431 11.012 1.00 84.81 196 GLU A O 1
ATOM 1639 N N . PRO A 1 197 ? 20.835 3.078 10.844 1.00 89.56 197 PRO A N 1
ATOM 1640 C CA . PRO A 1 197 ? 21.042 2.837 9.425 1.00 89.56 197 PRO A CA 1
ATOM 1641 C C . PRO A 1 197 ? 20.730 4.094 8.613 1.00 89.56 197 PRO A C 1
ATOM 1643 O O . PRO A 1 197 ? 19.689 4.730 8.784 1.00 89.56 197 PRO A O 1
ATOM 1646 N N . LEU A 1 198 ? 21.607 4.409 7.661 1.00 88.62 198 LEU A N 1
ATOM 1647 C CA . LEU A 1 198 ? 21.338 5.444 6.673 1.00 88.62 198 LEU A CA 1
ATOM 1648 C C . LEU A 1 198 ? 20.423 4.876 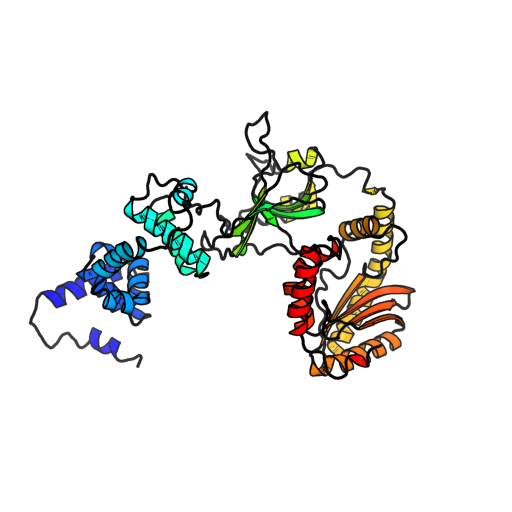5.580 1.00 88.62 198 LEU A C 1
ATOM 1650 O O . LEU A 1 198 ? 20.831 4.013 4.802 1.00 88.62 198 LEU A O 1
ATOM 1654 N N . LEU A 1 199 ? 19.186 5.358 5.512 1.00 94.94 199 LEU A N 1
ATOM 1655 C CA . LEU A 1 199 ? 18.155 4.914 4.579 1.00 94.94 199 LEU A CA 1
ATOM 1656 C C . LEU A 1 199 ? 17.889 5.988 3.521 1.00 94.94 199 LEU A C 1
ATOM 1658 O O . LEU A 1 199 ? 17.798 7.177 3.819 1.00 94.94 199 LEU A O 1
ATOM 1662 N N . GLY A 1 200 ? 17.706 5.579 2.268 1.00 91.31 200 GLY A N 1
ATOM 1663 C CA . GLY A 1 200 ? 17.380 6.517 1.195 1.00 91.31 200 GLY A CA 1
ATOM 1664 C C . GLY A 1 200 ? 16.831 5.856 -0.065 1.00 91.31 200 GLY A C 1
ATOM 1665 O O . GLY A 1 200 ? 16.244 4.766 -0.030 1.00 91.31 200 GLY A O 1
ATOM 1666 N N . GLY A 1 201 ? 17.033 6.547 -1.185 1.00 91.88 201 GLY A N 1
ATOM 1667 C CA . GLY A 1 201 ? 16.302 6.323 -2.429 1.00 91.88 201 GLY A CA 1
ATOM 1668 C C . GLY A 1 201 ? 15.083 7.239 -2.513 1.00 91.88 201 GLY A C 1
ATOM 1669 O O . GLY A 1 201 ? 14.796 7.973 -1.577 1.00 91.88 201 GLY A O 1
ATOM 1670 N N . ASN A 1 202 ? 14.376 7.186 -3.642 1.00 94.75 202 ASN A N 1
ATOM 1671 C CA . ASN A 1 202 ? 13.251 8.088 -3.914 1.00 94.75 202 ASN A CA 1
ATOM 1672 C C . ASN A 1 202 ? 11.942 7.343 -4.196 1.00 94.75 202 ASN A C 1
ATOM 1674 O O . ASN A 1 202 ? 10.928 7.978 -4.435 1.00 94.75 202 ASN A O 1
ATOM 1678 N N . PHE A 1 203 ? 11.951 6.012 -4.209 1.00 97.25 203 PHE A N 1
ATOM 1679 C CA . PHE A 1 203 ? 10.776 5.209 -4.542 1.00 97.25 203 PHE A CA 1
ATOM 1680 C C . PHE A 1 203 ? 10.217 4.551 -3.289 1.00 97.25 203 PHE A C 1
ATOM 1682 O O . PHE A 1 203 ? 10.970 4.021 -2.479 1.00 97.25 203 PHE A O 1
ATOM 1689 N N . THR A 1 204 ? 8.907 4.539 -3.143 1.00 98.38 204 THR A N 1
ATOM 1690 C CA . THR A 1 204 ? 8.187 3.859 -2.058 1.00 98.38 204 THR A CA 1
ATOM 1691 C C . THR A 1 204 ? 6.947 3.190 -2.637 1.00 98.38 204 THR A C 1
ATOM 1693 O O . THR A 1 204 ? 6.596 3.477 -3.782 1.00 98.38 204 THR A O 1
ATOM 1696 N N . SER A 1 205 ? 6.262 2.333 -1.884 1.00 98.44 205 SER A N 1
ATOM 1697 C CA . SER A 1 205 ? 4.862 2.025 -2.197 1.00 98.44 205 SER A CA 1
ATOM 1698 C C . SER A 1 205 ? 3.950 2.780 -1.233 1.00 98.44 205 SER A C 1
ATOM 1700 O O . SER A 1 205 ? 4.298 2.940 -0.063 1.00 98.44 205 SER A O 1
ATOM 1702 N N . PRO A 1 206 ? 2.801 3.294 -1.696 1.00 97.56 206 PRO A N 1
ATOM 1703 C CA . PRO A 1 206 ? 1.830 3.891 -0.796 1.00 97.56 206 PRO A CA 1
ATOM 1704 C C . PRO A 1 206 ? 1.203 2.802 0.078 1.00 97.56 206 PRO A C 1
ATOM 1706 O O . PRO A 1 206 ? 0.906 1.709 -0.405 1.00 97.56 206 PRO A O 1
ATOM 1709 N N . ILE A 1 207 ? 0.967 3.121 1.348 1.00 94.38 207 ILE A N 1
ATOM 1710 C CA . ILE A 1 207 ? 0.144 2.295 2.229 1.00 94.38 207 ILE A CA 1
ATOM 1711 C C . ILE A 1 207 ? -1.277 2.824 2.152 1.00 94.38 207 ILE A C 1
ATOM 1713 O O . ILE A 1 207 ? -1.540 3.994 2.441 1.00 94.38 207 ILE A O 1
ATOM 1717 N N . ILE A 1 208 ? -2.189 1.946 1.760 1.00 85.56 208 ILE A N 1
ATOM 1718 C CA . ILE A 1 208 ? -3.594 2.274 1.569 1.00 85.56 208 ILE A CA 1
ATOM 1719 C C . ILE A 1 208 ? -4.342 1.554 2.684 1.00 85.56 208 ILE A C 1
ATOM 1721 O O . ILE A 1 208 ? -4.254 0.339 2.810 1.00 85.56 208 ILE A O 1
ATOM 1725 N N . ASP A 1 209 ? -5.020 2.315 3.539 1.00 79.38 209 ASP A N 1
ATOM 1726 C CA . ASP A 1 209 ? -5.891 1.780 4.595 1.00 79.38 209 ASP A CA 1
ATOM 1727 C C . ASP A 1 209 ? -5.148 0.926 5.629 1.00 79.38 209 ASP A C 1
ATOM 1729 O O . ASP A 1 209 ? -5.622 -0.121 6.071 1.00 79.38 209 ASP A O 1
ATOM 1733 N N . ASP A 1 210 ? -3.936 1.377 5.968 1.00 81.44 210 ASP A N 1
ATOM 1734 C CA . ASP A 1 210 ? -2.969 0.662 6.806 1.00 81.44 210 ASP A CA 1
ATOM 1735 C C . ASP A 1 210 ? -2.593 -0.734 6.257 1.00 81.44 210 ASP A C 1
ATOM 1737 O O . ASP A 1 210 ? -2.047 -1.567 6.982 1.00 81.44 210 ASP A O 1
ATOM 1741 N N . LYS A 1 211 ? -2.843 -0.991 4.963 1.00 87.31 211 LYS A N 1
ATOM 1742 C CA . LYS A 1 211 ? -2.434 -2.209 4.263 1.00 87.31 211 LYS A CA 1
ATOM 1743 C C . LYS A 1 211 ? -1.309 -1.919 3.264 1.00 87.31 211 LYS A C 1
ATOM 1745 O O . LYS A 1 211 ? -1.499 -1.141 2.323 1.00 87.31 211 LYS A O 1
ATOM 1750 N N . PRO A 1 212 ? -0.138 -2.548 3.438 1.00 95.31 212 PRO A N 1
ATOM 1751 C CA . PRO A 1 212 ? 0.933 -2.481 2.460 1.00 95.31 212 PRO A CA 1
ATOM 1752 C C . PRO A 1 212 ? 0.653 -3.400 1.264 1.00 95.31 212 PRO A C 1
ATOM 1754 O O . PRO A 1 212 ? -0.054 -4.404 1.373 1.00 95.31 212 PRO A O 1
ATOM 1757 N N . PHE A 1 213 ? 1.260 -3.086 0.122 1.00 96.06 213 PHE A N 1
ATOM 1758 C CA . PHE A 1 213 ? 1.278 -3.980 -1.038 1.00 96.06 213 PHE A CA 1
ATOM 1759 C C . PHE A 1 213 ? 2.126 -5.232 -0.760 1.00 96.06 213 PHE A C 1
ATOM 1761 O O . PHE A 1 213 ? 3.166 -5.147 -0.098 1.00 96.06 213 PHE A O 1
ATOM 1768 N N . ASP A 1 214 ? 1.729 -6.388 -1.301 1.00 95.06 214 ASP A N 1
ATOM 1769 C CA . ASP A 1 214 ? 2.513 -7.622 -1.172 1.00 95.06 214 ASP A CA 1
ATOM 1770 C C . ASP A 1 214 ? 3.888 -7.492 -1.852 1.00 95.06 214 ASP A C 1
ATOM 1772 O O . ASP A 1 214 ? 4.045 -6.723 -2.806 1.00 95.06 214 ASP A O 1
ATOM 1776 N N . PHE A 1 215 ? 4.888 -8.244 -1.380 1.00 97.19 215 PHE A N 1
ATOM 1777 C CA . PHE A 1 215 ? 6.262 -8.150 -1.883 1.00 97.19 215 PHE A CA 1
ATOM 1778 C C . PHE A 1 215 ? 6.358 -8.348 -3.406 1.00 97.19 215 PHE A C 1
ATOM 1780 O O . PHE A 1 215 ? 7.019 -7.574 -4.100 1.00 97.19 215 PHE A O 1
ATOM 1787 N N . SER A 1 216 ? 5.656 -9.350 -3.948 1.00 95.81 216 SER A N 1
ATOM 1788 C CA . SER A 1 216 ? 5.733 -9.702 -5.371 1.00 95.81 216 SER A CA 1
ATOM 1789 C C . SER A 1 216 ? 5.147 -8.624 -6.284 1.00 95.81 216 SER A C 1
ATOM 1791 O O . SER A 1 216 ? 5.585 -8.453 -7.425 1.00 95.81 216 SER A O 1
ATOM 1793 N N . SER A 1 217 ? 4.193 -7.841 -5.779 1.00 96.50 217 SER A N 1
ATOM 1794 C CA . SER A 1 217 ? 3.580 -6.756 -6.542 1.00 96.50 217 SER A CA 1
ATOM 1795 C C . SER A 1 217 ? 4.501 -5.551 -6.774 1.00 96.50 217 SER A C 1
ATOM 1797 O O . SER A 1 217 ? 4.213 -4.691 -7.607 1.00 96.50 217 SER A O 1
ATOM 1799 N N . ARG A 1 218 ? 5.637 -5.503 -6.067 1.00 97.94 218 ARG A N 1
ATOM 1800 C CA . ARG A 1 218 ? 6.625 -4.412 -6.103 1.00 97.94 218 ARG A CA 1
ATOM 1801 C C . ARG A 1 218 ? 7.738 -4.629 -7.125 1.00 97.94 218 ARG A C 1
ATOM 1803 O O . ARG A 1 218 ? 8.551 -3.734 -7.320 1.00 97.94 218 ARG A O 1
ATOM 1810 N N . ALA A 1 219 ? 7.788 -5.813 -7.739 1.00 96.75 219 ALA A N 1
ATOM 1811 C CA . ALA A 1 219 ? 8.783 -6.201 -8.737 1.00 96.75 219 ALA A CA 1
ATOM 1812 C C . ALA A 1 219 ? 10.235 -5.858 -8.357 1.00 96.75 219 ALA A C 1
ATOM 1814 O O . ALA A 1 219 ? 10.991 -5.284 -9.139 1.00 96.75 219 ALA A O 1
ATOM 1815 N N . LEU A 1 220 ? 10.624 -6.202 -7.126 1.00 96.38 220 LEU A N 1
ATOM 1816 C CA . LEU A 1 220 ? 11.967 -5.953 -6.612 1.00 96.38 220 LEU A CA 1
ATOM 1817 C C . LEU A 1 220 ? 12.992 -6.947 -7.180 1.00 96.38 220 LEU A C 1
ATOM 1819 O O . LEU A 1 220 ? 12.688 -8.107 -7.453 1.00 96.38 220 LEU A O 1
ATOM 1823 N N . ASN A 1 221 ? 14.226 -6.473 -7.365 1.00 93.94 221 ASN A N 1
ATOM 1824 C CA . ASN A 1 221 ? 15.272 -7.164 -8.125 1.00 93.94 221 ASN A CA 1
ATOM 1825 C C . ASN A 1 221 ? 16.023 -8.256 -7.348 1.00 93.94 221 ASN A C 1
ATOM 1827 O O . ASN A 1 221 ? 16.821 -8.985 -7.938 1.00 93.94 221 ASN A O 1
ATOM 1831 N N . ILE A 1 222 ? 15.808 -8.351 -6.037 1.00 95.19 222 ILE A N 1
ATOM 1832 C CA . ILE A 1 222 ? 16.387 -9.381 -5.173 1.00 95.19 222 ILE A CA 1
ATOM 1833 C C . ILE A 1 222 ? 15.285 -10.016 -4.314 1.00 95.19 222 ILE A C 1
ATOM 1835 O O . ILE A 1 222 ? 14.248 -9.386 -4.103 1.00 95.19 222 ILE A O 1
ATOM 1839 N N . PRO A 1 223 ? 15.486 -11.248 -3.812 1.00 96.38 223 PRO A N 1
ATOM 1840 C CA . PRO A 1 223 ? 14.540 -11.893 -2.905 1.00 96.38 223 PRO A CA 1
ATOM 1841 C C . PRO A 1 223 ? 14.255 -11.062 -1.650 1.00 96.38 223 PRO A C 1
ATOM 1843 O O . PRO A 1 223 ? 15.134 -10.348 -1.168 1.00 96.38 223 PRO A O 1
ATOM 1846 N N . GLU A 1 224 ? 13.059 -11.217 -1.079 1.00 96.94 224 GLU A N 1
ATOM 1847 C CA . GLU A 1 224 ? 12.648 -10.530 0.155 1.00 96.94 224 GLU A CA 1
ATOM 1848 C C . GLU A 1 224 ? 13.651 -10.742 1.294 1.00 96.94 224 GLU A C 1
ATOM 1850 O O . GLU A 1 224 ? 14.079 -9.783 1.932 1.00 96.94 224 GLU A O 1
ATOM 1855 N N . SER A 1 225 ? 14.136 -11.975 1.451 1.00 97.25 225 SER A N 1
ATOM 1856 C CA . SER A 1 225 ? 15.145 -12.369 2.440 1.00 97.25 225 SER A CA 1
ATOM 1857 C C . SER A 1 225 ? 16.507 -11.684 2.282 1.00 97.25 225 SER A C 1
ATOM 1859 O O . SER A 1 225 ? 17.368 -11.833 3.143 1.00 97.25 225 SER A O 1
ATOM 1861 N N . ASN A 1 226 ? 16.746 -10.963 1.185 1.00 97.12 226 ASN A N 1
ATOM 1862 C CA . ASN A 1 226 ? 18.002 -10.249 0.947 1.00 97.12 226 ASN A CA 1
ATOM 1863 C C . ASN A 1 226 ? 17.898 -8.754 1.287 1.00 97.12 226 ASN A C 1
ATOM 1865 O O . ASN A 1 226 ? 18.878 -8.019 1.133 1.00 97.12 226 ASN A O 1
ATOM 1869 N N . TYR A 1 227 ? 16.730 -8.300 1.748 1.00 97.81 227 TYR A N 1
ATOM 1870 C CA . TYR A 1 227 ? 16.556 -6.973 2.317 1.00 97.81 227 TYR A CA 1
ATOM 1871 C C . TYR A 1 227 ? 16.769 -7.004 3.830 1.00 97.81 227 TYR A C 1
ATOM 1873 O O . TYR A 1 227 ? 16.192 -7.816 4.550 1.00 97.81 227 TYR A O 1
ATOM 1881 N N . THR A 1 228 ? 17.588 -6.083 4.327 1.00 97.56 228 THR A N 1
ATOM 1882 C CA . THR A 1 228 ? 17.819 -5.905 5.762 1.00 97.56 228 THR A CA 1
ATOM 1883 C C . THR A 1 228 ? 16.628 -5.250 6.437 1.00 97.56 228 THR A C 1
ATOM 1885 O O . THR A 1 228 ? 16.282 -5.645 7.543 1.00 97.56 228 THR A O 1
ATOM 1888 N N . PHE A 1 229 ? 15.990 -4.272 5.791 1.00 98.31 229 PHE A N 1
ATOM 1889 C CA . PHE A 1 229 ? 14.911 -3.505 6.399 1.00 98.31 229 PHE A CA 1
ATOM 1890 C C . PHE A 1 229 ? 13.659 -3.481 5.536 1.00 98.31 229 PHE A C 1
ATOM 1892 O O . PHE A 1 229 ? 13.722 -3.214 4.335 1.00 98.31 229 PHE A O 1
ATOM 1899 N N . TYR A 1 230 ? 12.523 -3.655 6.201 1.00 98.50 230 TYR A N 1
ATOM 1900 C CA . TYR A 1 230 ? 11.219 -3.205 5.743 1.00 98.50 230 TYR A CA 1
ATOM 1901 C C . TYR A 1 230 ? 10.723 -2.124 6.708 1.00 98.50 230 TYR A C 1
ATOM 1903 O O . TYR A 1 230 ? 10.683 -2.338 7.923 1.00 98.50 230 TYR A O 1
ATOM 1911 N N . TYR A 1 231 ? 10.398 -0.941 6.193 1.00 98.38 231 TYR A N 1
ATOM 1912 C CA . TYR A 1 231 ? 10.033 0.212 7.016 1.00 98.38 231 TYR A CA 1
ATOM 1913 C C . TYR A 1 231 ? 8.904 1.036 6.419 1.00 98.38 231 TYR A C 1
ATOM 1915 O O . TYR A 1 231 ? 8.731 1.097 5.204 1.00 98.38 231 TYR A O 1
ATOM 1923 N N . GLU A 1 232 ? 8.176 1.701 7.310 1.00 97.88 232 GLU A N 1
ATOM 1924 C CA . GLU A 1 232 ? 7.164 2.702 6.995 1.00 97.88 232 GLU A CA 1
ATOM 1925 C C . GLU A 1 232 ? 7.759 4.104 7.091 1.00 97.88 232 GLU A C 1
ATOM 1927 O O . GLU A 1 232 ? 8.578 4.376 7.966 1.00 97.88 232 GLU A O 1
ATOM 1932 N N . ILE A 1 233 ? 7.307 4.997 6.221 1.00 97.44 233 ILE A N 1
ATOM 1933 C CA . ILE A 1 233 ? 7.592 6.425 6.199 1.00 97.44 233 ILE A CA 1
ATOM 1934 C C . ILE A 1 233 ? 6.251 7.149 6.315 1.00 97.44 233 ILE A C 1
ATOM 1936 O O . ILE A 1 233 ? 5.401 7.052 5.431 1.00 97.44 233 ILE A O 1
ATOM 1940 N N . GLU A 1 234 ? 6.056 7.875 7.407 1.00 94.44 234 GLU A N 1
ATOM 1941 C CA . GLU A 1 234 ? 4.899 8.736 7.638 1.00 94.44 234 GLU A CA 1
ATOM 1942 C C . GLU A 1 234 ? 5.297 10.192 7.400 1.00 94.44 234 GLU A C 1
ATOM 1944 O O . GLU A 1 234 ? 6.289 10.667 7.953 1.00 94.44 234 GLU A O 1
ATOM 1949 N N . ILE A 1 235 ? 4.516 10.918 6.605 1.00 92.38 235 ILE A N 1
ATOM 1950 C CA . ILE A 1 235 ? 4.722 12.352 6.391 1.00 92.38 235 ILE A CA 1
ATOM 1951 C C . ILE A 1 235 ? 4.199 13.119 7.612 1.00 92.38 235 ILE A C 1
ATOM 1953 O O . ILE A 1 235 ? 3.037 12.984 7.983 1.00 92.38 235 ILE A O 1
ATOM 1957 N N . LEU A 1 236 ? 5.033 13.942 8.240 1.00 84.75 236 LEU A N 1
ATOM 1958 C CA . LEU A 1 236 ? 4.684 14.717 9.436 1.00 84.75 236 LEU A CA 1
ATOM 1959 C C . LEU A 1 236 ? 4.392 16.189 9.138 1.00 84.75 236 LEU A C 1
ATOM 1961 O O . LEU A 1 236 ? 3.636 16.825 9.874 1.00 84.75 236 LEU A O 1
ATOM 1965 N N . GLU A 1 237 ? 4.963 16.733 8.070 1.00 83.94 237 GLU A N 1
ATOM 1966 C CA . GLU A 1 237 ? 4.791 18.120 7.637 1.00 83.94 237 GLU A CA 1
ATOM 1967 C C . GLU A 1 237 ? 4.764 18.208 6.112 1.00 83.94 237 GLU A C 1
ATOM 1969 O O . GLU A 1 237 ? 5.035 17.226 5.423 1.00 83.94 237 GLU A O 1
ATOM 1974 N N . ASP A 1 238 ? 4.421 19.384 5.586 1.00 84.81 238 ASP A N 1
ATOM 1975 C CA . ASP A 1 238 ? 4.546 19.645 4.156 1.00 84.81 238 ASP A CA 1
ATOM 1976 C C . ASP A 1 238 ? 6.004 19.439 3.716 1.00 84.81 238 ASP A C 1
ATOM 1978 O O . ASP A 1 238 ? 6.954 19.997 4.278 1.00 84.81 238 ASP A O 1
ATOM 1982 N N . LEU A 1 239 ? 6.184 18.592 2.707 1.00 91.50 239 LEU A N 1
ATOM 1983 C CA . LEU A 1 239 ? 7.497 18.247 2.194 1.00 91.50 239 LEU A CA 1
ATOM 1984 C C . LEU A 1 239 ? 8.093 19.370 1.336 1.00 91.50 239 LEU A C 1
ATOM 1986 O O . LEU A 1 239 ? 9.325 19.490 1.275 1.00 91.50 239 LEU A O 1
ATOM 1990 N N . GLY A 1 240 ? 7.250 20.216 0.732 1.00 91.06 240 GLY A N 1
ATOM 1991 C CA . GLY A 1 240 ? 7.644 21.259 -0.217 1.00 91.06 240 GLY A CA 1
ATOM 1992 C C . GLY A 1 240 ? 8.060 20.717 -1.589 1.00 91.06 240 GLY A C 1
ATOM 1993 O O . GLY A 1 240 ? 8.771 21.397 -2.326 1.00 91.06 240 GLY A O 1
ATOM 1994 N N . PHE A 1 241 ? 7.678 19.480 -1.908 1.00 95.44 241 PHE A N 1
ATOM 1995 C CA . PHE A 1 241 ? 7.889 18.841 -3.203 1.00 95.44 241 PHE A CA 1
ATOM 1996 C C . PHE A 1 241 ? 6.785 17.812 -3.475 1.00 95.44 241 PHE A C 1
ATOM 1998 O O . PHE A 1 241 ? 6.128 17.326 -2.553 1.00 95.44 241 PHE A O 1
ATOM 2005 N N . ASP A 1 242 ? 6.591 17.492 -4.749 1.00 96.00 242 ASP A N 1
ATOM 2006 C CA . ASP A 1 242 ? 5.581 16.559 -5.242 1.00 96.00 242 ASP A CA 1
ATOM 2007 C C . ASP A 1 242 ? 6.163 15.154 -5.500 1.00 96.00 242 ASP A C 1
ATOM 2009 O O . ASP A 1 242 ? 7.297 14.822 -5.128 1.00 96.00 242 ASP A O 1
ATOM 2013 N N . GLY A 1 243 ? 5.364 14.291 -6.122 1.00 96.25 243 GLY A N 1
ATOM 2014 C CA . GLY A 1 243 ? 5.814 12.986 -6.584 1.00 96.25 243 GLY A CA 1
ATOM 2015 C C . GLY A 1 243 ? 5.178 12.543 -7.895 1.00 96.25 243 GLY A C 1
ATOM 2016 O O . GLY A 1 243 ? 4.389 13.253 -8.519 1.00 96.25 243 GLY A O 1
ATOM 2017 N N . GLU A 1 244 ? 5.526 11.325 -8.293 1.00 96.25 244 GLU A N 1
ATOM 2018 C CA . GLU A 1 244 ? 4.945 10.606 -9.423 1.00 96.25 244 GLU A CA 1
ATOM 2019 C C . GLU A 1 244 ? 4.387 9.267 -8.921 1.00 96.25 244 GLU A C 1
ATOM 2021 O O . GLU A 1 244 ? 5.138 8.457 -8.372 1.00 96.25 244 GLU A O 1
ATOM 2026 N N . LEU A 1 245 ? 3.085 9.031 -9.094 1.00 94.38 245 LEU A N 1
ATOM 2027 C CA . LEU A 1 245 ? 2.432 7.746 -8.828 1.00 94.38 245 LEU A CA 1
ATOM 2028 C C . LEU A 1 245 ? 2.454 6.896 -10.098 1.00 94.38 245 LEU A C 1
ATOM 2030 O O . LEU A 1 245 ? 2.176 7.401 -11.179 1.00 94.38 245 LEU A O 1
ATOM 2034 N N . ALA A 1 246 ? 2.750 5.605 -9.979 1.00 92.69 246 ALA A N 1
ATOM 2035 C CA . ALA A 1 246 ? 2.727 4.684 -11.110 1.00 92.69 246 ALA A CA 1
ATOM 2036 C C . ALA A 1 246 ? 2.274 3.279 -10.699 1.00 92.69 246 ALA A C 1
ATOM 2038 O O . ALA A 1 246 ? 2.485 2.845 -9.561 1.00 92.69 246 ALA A O 1
ATOM 2039 N N . ASP A 1 247 ? 1.706 2.548 -11.654 1.00 92.50 247 ASP A N 1
ATOM 2040 C CA . ASP A 1 247 ? 1.593 1.093 -11.585 1.00 92.50 247 ASP A CA 1
ATOM 2041 C C . ASP A 1 247 ? 2.969 0.451 -11.779 1.00 92.50 247 ASP A C 1
ATOM 2043 O O . ASP A 1 247 ? 3.765 0.894 -12.609 1.00 92.50 247 ASP A O 1
ATOM 2047 N N . VAL A 1 248 ? 3.261 -0.608 -11.025 1.00 95.56 248 VAL A N 1
ATOM 2048 C CA . VAL A 1 248 ? 4.539 -1.324 -11.111 1.00 95.56 248 VAL A CA 1
ATOM 2049 C C . VAL A 1 248 ? 4.521 -2.305 -12.283 1.00 95.56 248 VAL A C 1
ATOM 2051 O O . VAL A 1 248 ? 3.665 -3.186 -12.354 1.00 95.56 248 VAL A O 1
ATOM 2054 N N . ILE A 1 249 ? 5.495 -2.204 -13.183 1.00 93.69 249 ILE A N 1
ATOM 2055 C CA . ILE A 1 249 ? 5.687 -3.145 -14.292 1.00 93.69 249 ILE A CA 1
ATOM 2056 C C . ILE A 1 249 ? 6.008 -4.551 -13.738 1.00 93.69 249 ILE A C 1
ATOM 2058 O O . ILE A 1 249 ? 6.916 -4.677 -12.915 1.00 93.69 249 ILE A O 1
ATOM 2062 N N . PRO A 1 250 ? 5.327 -5.624 -14.191 1.00 93.00 250 PRO A N 1
ATOM 2063 C CA . PRO A 1 250 ? 5.769 -6.998 -13.947 1.00 93.00 250 PRO A CA 1
ATOM 2064 C C . PRO A 1 250 ? 7.185 -7.218 -14.494 1.00 93.00 250 PRO A C 1
ATOM 2066 O O . PRO A 1 250 ? 7.413 -7.090 -15.696 1.00 93.00 250 PRO A O 1
ATOM 2069 N N . TRP A 1 251 ? 8.141 -7.512 -13.615 1.00 94.75 251 TRP A N 1
ATOM 2070 C CA . TRP A 1 251 ? 9.565 -7.600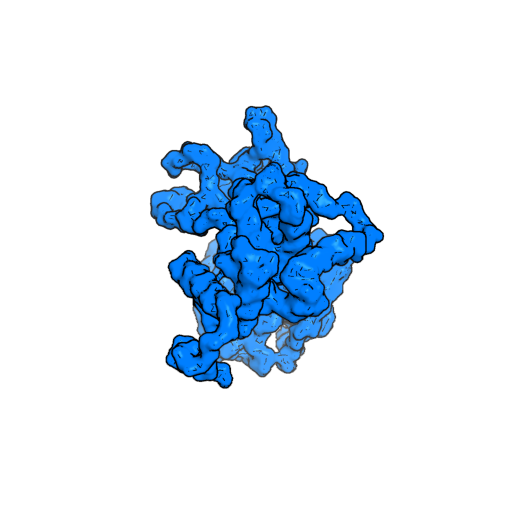 -13.957 1.00 94.75 251 TRP A CA 1
ATOM 2071 C C . TRP A 1 251 ? 10.325 -8.461 -12.946 1.00 94.75 251 TRP A C 1
ATOM 2073 O O . TRP A 1 251 ? 9.794 -8.768 -11.883 1.00 94.75 251 TRP A O 1
ATOM 2083 N N . PHE A 1 252 ? 11.564 -8.859 -13.244 1.00 93.38 252 PHE A N 1
ATOM 2084 C CA . PHE A 1 252 ? 12.400 -9.715 -12.387 1.00 93.38 252 PHE A CA 1
ATOM 2085 C C . PHE A 1 252 ? 11.711 -11.019 -11.962 1.00 93.38 252 PHE A C 1
ATOM 2087 O O . PHE A 1 252 ? 11.950 -11.533 -10.869 1.00 93.38 252 PHE A O 1
ATOM 2094 N N . ASN A 1 253 ? 10.856 -11.566 -12.835 1.00 85.88 253 ASN A N 1
ATOM 2095 C CA . ASN A 1 253 ? 10.007 -12.726 -12.540 1.00 85.88 253 ASN A CA 1
ATOM 2096 C C . ASN A 1 253 ? 9.060 -12.523 -11.333 1.00 85.88 253 ASN A C 1
ATOM 2098 O O . ASN A 1 253 ? 8.662 -13.477 -10.668 1.00 85.88 253 ASN A O 1
ATOM 2102 N N . GLN A 1 254 ? 8.704 -11.274 -11.044 1.00 91.69 254 GLN A N 1
ATOM 2103 C CA . GLN A 1 254 ? 7.734 -10.892 -10.027 1.00 91.69 254 GLN A CA 1
ATOM 2104 C C . GLN A 1 254 ? 6.421 -10.455 -10.678 1.00 91.69 254 GLN A C 1
ATOM 2106 O O . GLN A 1 254 ? 6.375 -10.051 -11.842 1.00 91.69 254 GLN A O 1
ATOM 2111 N N . LYS A 1 255 ? 5.341 -10.511 -9.896 1.00 90.81 255 LYS A N 1
ATOM 2112 C CA . LYS A 1 255 ? 3.983 -10.192 -10.348 1.00 90.81 255 LYS A CA 1
ATOM 2113 C C . LYS A 1 255 ? 3.841 -8.745 -10.830 1.00 90.81 255 LYS A C 1
ATOM 2115 O O . LYS A 1 255 ? 3.126 -8.512 -11.799 1.00 90.81 255 LYS A O 1
ATOM 2120 N N . GLY A 1 256 ? 4.494 -7.787 -10.165 1.00 93.00 256 GLY A N 1
ATOM 2121 C CA . GLY A 1 256 ? 4.237 -6.363 -10.399 1.00 93.00 256 GLY A CA 1
ATOM 2122 C C . GLY A 1 256 ? 2.773 -5.995 -10.115 1.00 93.00 256 GLY A C 1
ATOM 2123 O O . GLY A 1 256 ? 2.101 -6.633 -9.306 1.00 93.00 256 GLY A O 1
ATOM 2124 N N . GLN A 1 257 ? 2.255 -4.981 -10.804 1.00 89.75 257 GLN A N 1
ATOM 2125 C CA . GLN A 1 257 ? 0.875 -4.484 -10.684 1.00 89.75 257 GLN A CA 1
ATOM 2126 C C . GLN A 1 257 ? 0.515 -3.900 -9.306 1.00 89.75 257 GLN A C 1
ATOM 2128 O O . GLN A 1 257 ? -0.650 -3.603 -9.049 1.00 89.75 257 GLN A O 1
ATOM 2133 N N . GLY A 1 258 ? 1.491 -3.719 -8.414 1.00 94.81 258 GLY A N 1
ATOM 2134 C CA . GLY A 1 258 ? 1.339 -2.868 -7.241 1.00 94.81 258 GLY A CA 1
ATOM 2135 C C . GLY A 1 258 ? 1.393 -1.388 -7.619 1.00 94.81 258 GLY A C 1
ATOM 2136 O O . GLY A 1 258 ? 1.479 -1.028 -8.796 1.00 94.81 258 GLY A O 1
ATOM 2137 N N . LYS A 1 259 ? 1.402 -0.518 -6.610 1.00 96.50 259 LYS A N 1
ATOM 2138 C CA . LYS A 1 259 ? 1.647 0.918 -6.791 1.00 96.50 259 LYS A CA 1
ATOM 2139 C C . LYS A 1 259 ? 3.034 1.295 -6.284 1.00 96.50 259 LYS A C 1
ATOM 2141 O O . LYS A 1 259 ? 3.494 0.795 -5.253 1.00 96.50 259 LYS A O 1
ATOM 2146 N N . GLN A 1 260 ? 3.676 2.223 -6.982 1.00 97.88 260 GLN A N 1
ATOM 2147 C CA . GLN A 1 260 ? 4.878 2.898 -6.510 1.00 97.88 260 GLN A CA 1
ATOM 2148 C C . GLN A 1 260 ? 4.720 4.411 -6.595 1.00 97.88 260 GLN A C 1
ATOM 2150 O O . GLN A 1 260 ? 4.047 4.924 -7.486 1.00 97.88 260 GLN A O 1
ATOM 2155 N N . VAL A 1 261 ? 5.372 5.118 -5.678 1.00 98.19 261 VAL A N 1
ATOM 2156 C CA . VAL A 1 261 ? 5.499 6.571 -5.705 1.00 98.19 261 VAL A CA 1
ATOM 2157 C C . VAL A 1 261 ? 6.968 6.947 -5.722 1.00 98.19 261 VAL A C 1
ATOM 2159 O O . VAL A 1 261 ? 7.717 6.603 -4.803 1.00 98.19 261 VAL A O 1
ATOM 2162 N N . LYS A 1 262 ? 7.367 7.678 -6.762 1.00 97.69 262 LYS A N 1
ATOM 2163 C CA . LYS A 1 262 ? 8.651 8.368 -6.838 1.00 97.69 262 LYS A CA 1
ATOM 2164 C C . LYS A 1 262 ? 8.496 9.754 -6.229 1.00 97.69 262 LYS A C 1
ATOM 2166 O O . LYS A 1 262 ? 7.721 10.567 -6.710 1.00 97.69 262 LYS A O 1
ATOM 2171 N N . TRP A 1 263 ? 9.248 10.032 -5.184 1.00 97.81 263 TRP A N 1
ATOM 2172 C CA . TRP A 1 263 ? 9.274 11.319 -4.512 1.00 97.81 263 TRP A CA 1
ATOM 2173 C C . TRP A 1 263 ? 10.288 12.215 -5.226 1.00 97.81 263 TRP A C 1
ATOM 2175 O O . TRP A 1 263 ? 11.446 11.816 -5.414 1.00 97.81 263 TRP A O 1
ATOM 2185 N N . ASN A 1 264 ? 9.895 13.437 -5.590 1.00 96.50 264 ASN A N 1
ATOM 2186 C CA . ASN A 1 264 ? 10.789 14.413 -6.217 1.00 96.50 264 ASN A CA 1
ATOM 2187 C C . ASN A 1 264 ? 11.641 15.131 -5.161 1.00 96.50 264 ASN A C 1
ATOM 2189 O O . ASN A 1 264 ? 11.662 16.354 -5.052 1.00 96.50 264 ASN A O 1
ATOM 2193 N N . ILE A 1 265 ? 12.355 14.332 -4.362 1.00 95.44 265 ILE A N 1
ATOM 2194 C CA . ILE A 1 265 ? 13.155 14.797 -3.231 1.00 95.44 265 ILE A CA 1
ATOM 2195 C C . ILE A 1 265 ? 14.257 15.737 -3.745 1.00 95.44 265 ILE A C 1
ATOM 2197 O O . ILE A 1 265 ? 15.071 15.320 -4.581 1.00 95.44 265 ILE A O 1
ATOM 2201 N N . PRO A 1 266 ? 14.339 16.977 -3.226 1.00 89.75 266 PRO A N 1
ATOM 2202 C CA . PRO A 1 266 ? 15.392 17.913 -3.577 1.00 89.75 266 PRO A CA 1
ATOM 2203 C C . PRO A 1 266 ? 16.780 17.326 -3.329 1.00 89.75 266 PRO A C 1
ATOM 2205 O O . PRO A 1 266 ? 17.008 16.573 -2.375 1.00 89.75 266 PRO A O 1
ATOM 2208 N N . LYS A 1 267 ? 17.732 17.706 -4.180 1.00 86.81 267 LYS A N 1
ATOM 2209 C CA . LYS A 1 267 ? 19.136 17.351 -3.976 1.00 86.81 267 LYS A CA 1
ATOM 2210 C C . LYS A 1 267 ? 19.663 18.020 -2.709 1.00 86.81 267 LYS A C 1
ATOM 2212 O O . LYS A 1 267 ? 19.412 19.196 -2.460 1.00 86.81 267 LYS A O 1
ATOM 2217 N N . ASP A 1 268 ? 20.416 17.260 -1.932 1.00 76.12 268 ASP A N 1
ATOM 2218 C CA . ASP A 1 268 ? 21.236 17.767 -0.851 1.00 76.12 268 ASP A CA 1
ATOM 2219 C C . ASP A 1 268 ? 22.411 18.556 -1.462 1.00 76.12 268 ASP A C 1
ATOM 2221 O O . ASP A 1 268 ? 23.171 17.991 -2.258 1.00 76.12 268 ASP A O 1
ATOM 2225 N N . PRO A 1 269 ? 22.573 19.849 -1.130 1.00 74.00 269 PRO A N 1
ATOM 2226 C CA . PRO A 1 269 ? 23.634 20.682 -1.690 1.00 74.00 269 PRO A CA 1
ATOM 2227 C C . PRO A 1 269 ? 25.045 20.204 -1.314 1.00 74.00 269 PRO A C 1
ATOM 2229 O O . PRO A 1 269 ? 25.992 20.531 -2.022 1.00 74.00 269 PRO A O 1
ATOM 2232 N N . VAL A 1 270 ? 25.197 19.416 -0.243 1.00 70.81 270 VAL A N 1
ATOM 2233 C CA . VAL A 1 270 ? 26.487 18.858 0.187 1.00 70.81 270 VAL A CA 1
ATOM 2234 C C . VAL A 1 270 ? 26.864 17.640 -0.650 1.00 70.81 270 VAL A C 1
ATOM 2236 O O . VAL A 1 270 ? 28.008 17.506 -1.075 1.00 70.81 270 VAL A O 1
ATOM 2239 N N . THR A 1 271 ? 25.914 16.734 -0.894 1.00 75.88 271 THR A N 1
ATOM 2240 C CA . THR A 1 271 ? 26.208 15.451 -1.562 1.00 75.88 271 THR A CA 1
ATOM 2241 C C . THR A 1 271 ? 25.905 15.455 -3.060 1.00 75.88 271 THR A C 1
ATOM 2243 O O . THR A 1 271 ? 26.334 14.552 -3.779 1.00 75.88 271 THR A O 1
ATOM 2246 N N . GLY A 1 272 ? 25.120 16.424 -3.543 1.00 77.81 272 GLY A N 1
ATOM 2247 C CA . GLY A 1 272 ? 24.602 16.476 -4.912 1.00 77.81 272 GLY A CA 1
ATOM 2248 C C . GLY A 1 272 ? 23.569 15.386 -5.242 1.00 77.81 272 GLY A C 1
ATOM 2249 O O . GLY A 1 272 ? 23.096 15.310 -6.381 1.00 77.81 272 GLY A O 1
ATOM 2250 N N . ARG A 1 273 ? 23.208 14.540 -4.270 1.00 81.00 273 ARG A N 1
ATOM 2251 C CA . ARG A 1 273 ? 22.231 13.446 -4.390 1.00 81.00 273 ARG A CA 1
ATOM 2252 C C . ARG A 1 273 ? 20.918 13.828 -3.704 1.00 81.00 273 ARG A C 1
ATOM 2254 O O . ARG A 1 273 ? 20.934 14.733 -2.878 1.00 81.00 273 ARG A O 1
ATOM 2261 N N . PRO A 1 274 ? 19.782 13.179 -4.016 1.00 87.50 274 PRO A N 1
ATOM 2262 C CA . PRO A 1 274 ? 18.553 13.375 -3.247 1.00 87.50 274 PRO A CA 1
ATOM 2263 C C . PRO A 1 274 ? 18.799 13.202 -1.744 1.00 87.50 274 PRO A C 1
ATOM 2265 O O . PRO A 1 274 ? 19.567 12.319 -1.349 1.00 87.50 274 PRO A O 1
ATOM 2268 N N . LYS A 1 275 ? 18.159 14.040 -0.919 1.00 90.50 275 LYS A N 1
ATOM 2269 C CA . LYS A 1 275 ? 18.208 13.888 0.542 1.00 90.50 275 LYS A CA 1
ATOM 2270 C C . LYS A 1 275 ? 17.793 12.470 0.951 1.00 90.50 275 LYS A C 1
ATOM 2272 O O . LYS A 1 275 ? 16.899 11.873 0.355 1.00 90.50 275 LYS A O 1
ATOM 2277 N N . THR A 1 276 ? 18.442 11.939 1.982 1.00 92.25 276 THR A N 1
ATOM 2278 C CA . THR A 1 276 ? 18.086 10.641 2.568 1.00 92.25 276 THR A CA 1
ATOM 2279 C C . THR A 1 276 ? 16.775 10.732 3.342 1.00 92.25 276 THR A C 1
ATOM 2281 O O . THR A 1 276 ? 16.347 11.819 3.743 1.00 92.25 276 THR A O 1
ATOM 2284 N N . TRP A 1 277 ? 16.161 9.580 3.618 1.00 95.44 277 TRP A N 1
ATOM 2285 C CA . TRP A 1 277 ? 14.998 9.531 4.497 1.00 95.44 277 TRP A CA 1
ATOM 2286 C C . TRP A 1 277 ? 15.364 10.053 5.891 1.00 95.44 277 TRP A C 1
ATOM 2288 O O . TRP A 1 277 ? 14.623 10.867 6.435 1.00 95.44 277 TRP A O 1
ATOM 2298 N N . ASN A 1 278 ? 16.541 9.686 6.424 1.00 90.88 278 ASN A N 1
ATOM 2299 C CA . ASN A 1 278 ? 17.036 10.203 7.706 1.00 90.88 278 ASN A CA 1
ATOM 2300 C C . ASN A 1 278 ? 17.113 11.733 7.702 1.00 90.88 278 ASN A C 1
ATOM 2302 O O . ASN A 1 278 ? 16.704 12.352 8.675 1.00 90.88 278 ASN A O 1
ATOM 2306 N N . LYS A 1 279 ? 17.559 12.362 6.603 1.00 87.62 279 LYS A N 1
ATOM 2307 C CA . LYS A 1 279 ? 17.654 13.825 6.537 1.00 87.62 279 LYS A CA 1
ATOM 2308 C C . LYS A 1 279 ? 16.288 14.500 6.586 1.00 87.62 279 LYS A C 1
ATOM 2310 O O . LYS A 1 279 ? 16.107 15.473 7.312 1.00 87.62 279 LYS A O 1
ATOM 2315 N N . LEU A 1 280 ? 15.310 13.959 5.861 1.00 92.38 280 LEU A N 1
ATOM 2316 C CA . LEU A 1 280 ? 13.924 14.424 5.959 1.00 92.38 280 LEU A CA 1
ATOM 2317 C C . LEU A 1 280 ? 13.362 14.207 7.376 1.00 92.38 280 LEU A C 1
ATOM 2319 O O . LEU A 1 280 ? 12.574 15.017 7.861 1.00 92.38 280 LEU A O 1
ATOM 2323 N N . ALA A 1 281 ? 13.785 13.141 8.054 1.00 90.50 281 ALA A N 1
ATOM 2324 C CA . ALA A 1 281 ? 13.357 12.824 9.410 1.00 90.50 281 ALA A CA 1
ATOM 2325 C C . ALA A 1 281 ? 14.009 13.733 10.478 1.00 90.50 281 ALA A C 1
ATOM 2327 O O . ALA A 1 281 ? 13.348 14.146 11.432 1.00 90.50 281 ALA A O 1
ATOM 2328 N N . GLU A 1 282 ? 15.279 14.111 10.298 1.00 82.81 282 GLU A N 1
ATOM 2329 C CA . GLU A 1 282 ? 15.981 15.143 11.081 1.00 82.81 282 GLU A CA 1
ATOM 2330 C C . GLU A 1 282 ? 15.303 16.512 10.946 1.00 82.81 282 GLU A C 1
ATOM 2332 O O . GLU A 1 282 ? 15.142 17.231 11.933 1.00 82.81 282 GLU A O 1
ATOM 2337 N N . GLU A 1 283 ? 14.866 16.850 9.728 1.00 84.25 283 GLU A N 1
ATOM 2338 C CA . GLU A 1 283 ? 14.115 18.072 9.411 1.00 84.25 283 GLU A CA 1
ATOM 2339 C C . GLU A 1 283 ? 12.686 18.062 9.986 1.00 84.25 283 GLU A C 1
ATOM 2341 O O . GLU A 1 283 ? 11.985 19.062 9.879 1.00 84.25 283 GLU A O 1
ATOM 2346 N N . GLY A 1 284 ? 12.245 16.959 10.603 1.00 82.75 284 GLY A N 1
ATOM 2347 C CA . GLY A 1 284 ? 10.899 16.817 11.164 1.00 82.75 284 GLY A CA 1
ATOM 2348 C C . GLY A 1 284 ? 9.803 16.605 10.118 1.00 82.75 284 GLY A C 1
ATOM 2349 O O . GLY A 1 284 ? 8.629 16.571 10.472 1.00 82.75 284 GLY A O 1
ATOM 2350 N N . LYS A 1 285 ? 10.172 16.424 8.846 1.00 88.56 285 LYS A N 1
ATOM 2351 C CA . LYS A 1 285 ? 9.234 16.279 7.727 1.00 88.56 285 LYS A CA 1
ATOM 2352 C C . LYS A 1 285 ? 8.616 14.894 7.635 1.00 88.56 285 LYS A C 1
ATOM 2354 O O . LYS A 1 285 ? 7.481 14.762 7.186 1.00 88.56 285 LYS A O 1
ATOM 2359 N N . VAL A 1 286 ? 9.350 13.863 8.051 1.00 93.88 286 VAL A N 1
ATOM 2360 C CA . VAL A 1 286 ? 8.873 12.475 8.060 1.00 93.88 286 VAL A CA 1
ATOM 2361 C C . VAL A 1 286 ? 9.246 11.758 9.354 1.00 93.88 286 VAL A C 1
ATOM 2363 O O . VAL A 1 286 ? 10.185 12.142 10.048 1.00 93.88 286 VAL A O 1
ATOM 2366 N N . ARG A 1 287 ? 8.531 10.677 9.657 1.00 92.50 287 ARG A N 1
ATOM 2367 C CA . ARG A 1 287 ? 8.911 9.666 10.647 1.00 92.50 287 ARG A CA 1
ATOM 2368 C C . ARG A 1 287 ? 9.133 8.352 9.928 1.00 92.50 287 ARG A C 1
ATOM 2370 O O . ARG A 1 287 ? 8.284 7.952 9.137 1.00 92.50 287 ARG A O 1
ATOM 2377 N N . ILE A 1 288 ? 10.218 7.655 10.238 1.00 96.12 288 ILE A N 1
ATOM 2378 C CA . ILE A 1 288 ? 10.467 6.325 9.685 1.00 96.12 288 ILE A CA 1
ATOM 2379 C C . ILE A 1 288 ? 10.357 5.311 10.814 1.00 96.12 288 ILE A C 1
ATOM 2381 O O . ILE A 1 288 ? 10.999 5.478 11.845 1.00 96.12 288 ILE A O 1
ATOM 2385 N N . THR A 1 289 ? 9.564 4.262 10.626 1.00 95.75 289 THR A N 1
ATOM 2386 C CA . THR A 1 289 ? 9.428 3.170 11.597 1.00 95.75 289 THR A CA 1
ATOM 2387 C C . THR A 1 289 ? 9.873 1.872 10.952 1.00 95.75 289 THR A C 1
ATOM 2389 O O . THR A 1 289 ? 9.272 1.425 9.975 1.00 95.75 289 THR A O 1
ATOM 2392 N N . ILE A 1 290 ? 10.909 1.243 11.500 1.00 97.19 290 ILE A N 1
ATOM 2393 C CA . ILE A 1 290 ? 11.351 -0.077 11.055 1.00 97.19 290 ILE A CA 1
ATOM 2394 C C . ILE A 1 290 ? 10.291 -1.102 11.462 1.00 97.19 290 ILE A C 1
ATOM 2396 O O . ILE A 1 290 ? 10.053 -1.327 12.648 1.00 97.19 290 ILE A O 1
ATOM 2400 N N . LYS A 1 291 ? 9.633 -1.723 10.485 1.00 97.19 291 LYS A N 1
ATOM 2401 C CA . LYS A 1 291 ? 8.539 -2.674 10.725 1.00 97.19 291 LYS A CA 1
ATOM 2402 C C . LYS A 1 291 ? 9.029 -4.099 10.809 1.00 97.19 291 LYS A C 1
ATOM 2404 O O . LYS A 1 291 ? 8.514 -4.864 11.622 1.00 97.19 291 LYS A O 1
ATOM 2409 N N . ASP A 1 292 ? 10.015 -4.442 9.990 1.00 97.81 292 ASP A N 1
ATOM 2410 C CA . ASP A 1 292 ? 10.564 -5.785 9.980 1.00 97.81 292 ASP A CA 1
ATOM 2411 C C . ASP A 1 292 ? 12.006 -5.848 9.479 1.00 97.81 292 ASP A C 1
ATOM 2413 O O . ASP A 1 292 ? 12.519 -4.895 8.883 1.00 97.81 292 ASP A O 1
ATOM 2417 N N . ILE A 1 293 ? 12.631 -7.002 9.721 1.00 98.25 293 ILE A N 1
ATOM 2418 C CA . ILE A 1 293 ? 13.978 -7.360 9.266 1.00 98.25 293 ILE A CA 1
ATOM 2419 C C . ILE A 1 293 ? 13.864 -8.612 8.378 1.00 98.25 293 ILE A C 1
ATOM 2421 O O . ILE A 1 293 ? 13.988 -9.734 8.877 1.00 98.25 293 ILE A O 1
ATOM 2425 N N . PRO A 1 294 ? 13.590 -8.450 7.069 1.00 98.00 294 PRO A N 1
ATOM 2426 C CA . PRO A 1 294 ? 13.223 -9.566 6.192 1.00 98.00 294 PRO A CA 1
ATOM 2427 C C . PRO A 1 294 ? 14.289 -10.659 6.059 1.00 98.00 294 PRO A C 1
ATOM 2429 O O . PRO A 1 294 ? 13.963 -11.826 5.859 1.00 98.00 294 PRO A O 1
ATOM 2432 N N . ASN A 1 295 ? 15.569 -10.312 6.218 1.00 96.50 295 ASN A N 1
ATOM 2433 C CA . ASN A 1 295 ? 16.663 -11.285 6.194 1.00 96.50 295 ASN A CA 1
ATOM 2434 C C . ASN A 1 295 ? 16.728 -12.213 7.425 1.00 96.50 295 ASN A C 1
ATOM 2436 O O . ASN A 1 295 ? 17.582 -13.098 7.474 1.00 96.50 295 ASN A O 1
ATOM 2440 N N . GLY A 1 296 ? 15.857 -12.020 8.421 1.00 96.12 296 GLY A N 1
ATOM 2441 C CA . GLY A 1 296 ? 15.735 -12.903 9.579 1.00 96.12 296 GLY A CA 1
ATOM 2442 C C . GLY A 1 296 ? 16.874 -12.801 10.598 1.00 96.12 296 GLY A C 1
ATOM 2443 O O . GLY A 1 296 ? 16.952 -13.634 11.500 1.00 96.12 296 GLY A O 1
ATOM 2444 N N . ASN A 1 297 ? 17.768 -11.811 10.493 1.00 96.44 297 ASN A N 1
ATOM 2445 C CA . ASN A 1 297 ? 18.869 -11.655 11.442 1.00 96.44 297 ASN A CA 1
ATOM 2446 C C . ASN A 1 297 ? 18.339 -11.330 12.853 1.00 96.44 297 ASN A C 1
ATOM 2448 O O . ASN A 1 297 ? 17.846 -10.231 13.106 1.00 96.44 297 ASN A O 1
ATOM 2452 N N . ALA A 1 298 ? 18.478 -12.280 13.782 1.00 94.94 298 ALA A N 1
ATOM 2453 C CA . ALA A 1 298 ? 17.914 -12.198 15.130 1.00 94.94 298 ALA A CA 1
ATOM 2454 C C . ALA A 1 298 ? 18.427 -11.001 15.953 1.00 94.94 298 ALA A C 1
ATOM 2456 O O . ALA A 1 298 ? 17.641 -10.354 16.648 1.00 94.94 298 ALA A O 1
ATOM 2457 N N . GLU A 1 299 ? 19.716 -10.668 15.846 1.00 92.44 299 GLU A N 1
ATOM 2458 C CA . GLU A 1 299 ? 20.306 -9.526 16.559 1.00 92.44 299 GLU A CA 1
ATOM 2459 C C . GLU A 1 299 ? 19.745 -8.202 16.035 1.00 92.44 299 GLU A C 1
ATOM 2461 O O . GLU A 1 299 ? 19.387 -7.309 16.808 1.00 92.44 299 GLU A O 1
ATOM 2466 N N . LEU A 1 300 ? 19.588 -8.093 14.713 1.00 93.31 300 LEU A N 1
ATOM 2467 C CA . LEU A 1 300 ? 18.977 -6.919 14.102 1.00 93.31 300 LEU A CA 1
ATOM 2468 C C . LEU A 1 300 ? 17.482 -6.826 14.417 1.00 93.31 300 LEU A C 1
ATOM 2470 O O . LEU A 1 300 ? 17.008 -5.727 14.683 1.00 93.31 300 LEU A O 1
ATOM 2474 N N . ILE A 1 301 ? 16.749 -7.943 14.451 1.00 93.00 301 ILE A N 1
ATOM 2475 C CA . ILE A 1 301 ? 15.334 -7.969 14.862 1.00 93.00 301 ILE A CA 1
ATOM 2476 C C . ILE A 1 301 ? 15.194 -7.410 16.272 1.00 93.00 301 ILE A C 1
ATOM 2478 O O . ILE A 1 301 ? 14.409 -6.489 16.489 1.00 93.00 301 ILE A O 1
ATOM 2482 N N . LYS A 1 302 ? 15.984 -7.929 17.217 1.00 88.81 302 LYS A N 1
ATOM 2483 C CA . LYS A 1 302 ? 15.938 -7.512 18.621 1.00 88.81 302 LYS A CA 1
ATOM 2484 C C . LYS A 1 302 ? 16.220 -6.022 18.794 1.00 88.81 302 LYS A C 1
ATOM 2486 O O . LYS A 1 302 ? 15.645 -5.388 19.674 1.00 88.81 302 LYS A O 1
ATOM 2491 N N . LYS A 1 303 ? 17.126 -5.477 17.984 1.00 87.56 303 LYS A N 1
ATOM 2492 C CA . LYS A 1 303 ? 17.589 -4.097 18.117 1.00 87.56 303 LYS A CA 1
ATOM 2493 C C . LYS A 1 303 ? 16.752 -3.087 17.337 1.00 87.56 303 LYS A C 1
ATOM 2495 O O . LYS A 1 303 ? 16.508 -1.991 17.834 1.00 87.56 303 LYS A O 1
ATOM 2500 N N . TRP A 1 304 ? 16.366 -3.429 16.114 1.00 90.06 304 TRP A N 1
ATOM 2501 C CA . TRP A 1 304 ? 15.855 -2.467 15.142 1.00 90.06 304 TRP A CA 1
ATOM 2502 C C . TRP A 1 304 ? 14.375 -2.636 14.828 1.00 90.06 304 TRP A C 1
ATOM 2504 O O . TRP A 1 304 ? 13.767 -1.672 14.380 1.00 90.06 304 TRP A O 1
ATOM 2514 N N . LYS A 1 305 ? 13.750 -3.796 15.066 1.00 92.31 305 LYS A N 1
ATOM 2515 C CA . LYS A 1 305 ? 12.307 -3.941 14.824 1.00 92.31 305 LYS A CA 1
ATOM 2516 C C . LYS A 1 305 ? 11.523 -3.033 15.779 1.00 92.31 305 LYS A C 1
ATOM 2518 O O . LYS A 1 305 ? 11.676 -3.116 16.992 1.00 92.31 305 LYS A O 1
ATOM 2523 N N . GLY A 1 306 ? 10.695 -2.150 15.224 1.00 86.56 306 GLY A N 1
ATOM 2524 C CA . GLY A 1 306 ? 9.982 -1.100 15.955 1.00 86.56 306 GLY A CA 1
ATOM 2525 C C . GLY A 1 306 ? 10.798 0.171 16.214 1.00 86.56 306 GLY A C 1
ATOM 2526 O O . GLY A 1 306 ? 10.262 1.121 16.780 1.00 86.56 306 GLY A O 1
ATOM 2527 N N . TYR A 1 307 ? 12.071 0.223 15.807 1.00 86.50 307 TYR A N 1
ATOM 2528 C CA . TYR A 1 307 ? 12.900 1.418 15.958 1.00 86.50 307 TYR A CA 1
ATOM 2529 C C . TYR A 1 307 ? 12.379 2.563 15.082 1.00 86.50 307 TYR A C 1
ATOM 2531 O O . TYR A 1 307 ? 11.968 2.348 13.938 1.00 86.50 307 TYR A O 1
ATOM 2539 N N . VAL A 1 308 ? 12.421 3.785 15.616 1.00 89.88 308 VAL A N 1
ATOM 2540 C CA . VAL A 1 308 ? 11.935 4.998 14.949 1.00 89.88 308 VAL A CA 1
ATOM 2541 C C . VAL A 1 308 ? 13.104 5.931 14.652 1.00 89.88 308 VAL A C 1
ATOM 2543 O O . VAL A 1 308 ? 13.826 6.313 15.570 1.00 89.88 308 VAL A O 1
ATOM 2546 N N . ILE A 1 309 ? 13.242 6.313 13.382 1.00 86.62 309 ILE A N 1
ATOM 2547 C CA . ILE A 1 309 ? 14.233 7.269 12.873 1.00 86.62 309 ILE A CA 1
ATOM 2548 C C . ILE A 1 309 ? 13.540 8.610 12.587 1.00 86.62 309 ILE A C 1
ATOM 2550 O O . ILE A 1 309 ? 12.428 8.654 12.045 1.00 86.62 309 ILE A O 1
ATOM 2554 N N . GLY A 1 310 ? 14.223 9.706 12.925 1.00 70.12 310 GLY A N 1
ATOM 2555 C CA . GLY A 1 310 ? 13.655 11.056 12.995 1.00 70.12 310 GLY A CA 1
ATOM 2556 C C . GLY A 1 310 ? 13.265 11.421 14.417 1.00 70.12 310 GLY A C 1
ATOM 2557 O O . GLY A 1 310 ? 13.190 10.546 15.279 1.00 70.12 310 GLY A O 1
ATOM 2558 N N . LYS A 1 311 ? 13.039 12.715 14.695 1.00 55.16 311 LYS A N 1
ATOM 2559 C CA . LYS A 1 311 ? 12.680 13.172 16.049 1.00 55.16 311 LYS A CA 1
ATOM 2560 C C . LYS A 1 311 ? 11.594 12.260 16.637 1.00 55.16 311 LYS A C 1
ATOM 2562 O O . LYS A 1 311 ? 10.449 12.280 16.181 1.00 55.16 311 LYS A O 1
ATOM 2567 N N . LYS A 1 312 ? 11.922 11.536 17.719 1.00 46.81 312 LYS A N 1
ATOM 2568 C CA . LYS A 1 312 ? 10.928 11.244 18.756 1.00 46.81 312 LYS A CA 1
ATOM 2569 C C . LYS A 1 312 ? 10.357 12.605 19.092 1.00 46.81 312 LYS A C 1
ATOM 2571 O O . LYS A 1 312 ? 11.105 13.462 19.559 1.00 46.81 312 LYS A O 1
ATOM 2576 N N . VAL A 1 313 ? 9.111 12.870 18.716 1.00 44.53 313 VAL A N 1
ATOM 2577 C CA . VAL A 1 313 ? 8.514 14.175 18.969 1.00 44.53 313 VAL A CA 1
ATOM 2578 C C . VAL A 1 313 ? 8.482 14.309 20.485 1.00 44.53 313 VAL A C 1
ATOM 2580 O O . VAL A 1 313 ? 7.586 13.788 21.140 1.00 44.53 313 VAL A O 1
ATOM 2583 N N . SER A 1 314 ? 9.468 14.997 21.053 1.00 37.97 314 SER A N 1
ATOM 2584 C CA . SER A 1 314 ? 9.650 15.195 22.493 1.00 37.97 314 SER A CA 1
ATOM 2585 C C . SER A 1 314 ? 8.582 16.123 23.094 1.00 37.97 314 SER A C 1
ATOM 2587 O O . SER A 1 314 ? 8.747 16.641 24.190 1.00 37.97 314 SER A O 1
ATOM 2589 N N . GLY A 1 315 ? 7.481 16.327 22.365 1.00 44.78 315 GLY A N 1
ATOM 2590 C CA . GLY A 1 315 ? 6.233 16.938 22.806 1.00 44.78 315 GLY A CA 1
ATOM 2591 C C . GLY A 1 315 ? 4.971 16.156 22.403 1.00 44.78 315 GLY A C 1
ATOM 2592 O O . GLY A 1 315 ? 3.913 16.467 22.931 1.00 44.78 315 GLY A O 1
ATOM 2593 N N . ALA A 1 316 ? 5.043 15.127 21.539 1.00 45.19 316 ALA A N 1
ATOM 2594 C CA . ALA A 1 316 ? 3.875 14.293 21.215 1.00 45.19 316 ALA A CA 1
ATOM 2595 C C . ALA A 1 316 ? 3.575 13.283 22.320 1.00 45.19 316 ALA A C 1
ATOM 2597 O O . ALA A 1 316 ? 2.428 12.892 22.482 1.00 45.19 316 ALA A O 1
ATOM 2598 N N . GLU A 1 317 ? 4.570 12.892 23.124 1.00 51.59 317 GLU A N 1
ATOM 2599 C CA . GLU A 1 317 ? 4.306 12.011 24.263 1.00 51.59 317 GLU A CA 1
ATOM 2600 C C . GLU A 1 317 ? 3.422 12.679 25.336 1.00 51.59 317 GLU A C 1
ATOM 2602 O O . GLU A 1 317 ? 2.714 11.972 26.053 1.00 51.59 317 GLU A O 1
ATOM 2607 N N . ASN A 1 318 ? 3.386 14.018 25.383 1.00 57.75 318 ASN A N 1
ATOM 2608 C CA . ASN A 1 318 ? 2.678 14.802 26.399 1.00 57.75 318 ASN A CA 1
ATOM 2609 C C . ASN A 1 318 ? 1.562 15.704 25.846 1.00 57.75 318 ASN A C 1
ATOM 2611 O O . ASN A 1 318 ? 1.068 16.556 26.586 1.00 57.75 318 ASN A O 1
ATOM 2615 N N . THR A 1 319 ? 1.137 15.564 24.582 1.00 78.12 319 THR A N 1
ATOM 2616 C CA . THR A 1 319 ? -0.085 16.271 24.166 1.00 78.12 319 THR A CA 1
ATOM 2617 C C . THR A 1 319 ? -1.294 15.692 24.887 1.00 78.12 319 THR A C 1
ATOM 2619 O O . THR A 1 319 ? -1.335 14.504 25.225 1.00 78.12 319 THR A O 1
ATOM 2622 N N . ALA A 1 320 ? -2.302 16.530 25.114 1.00 85.31 320 ALA A N 1
ATOM 2623 C CA . ALA A 1 320 ? -3.527 16.099 25.767 1.00 85.31 320 ALA A CA 1
ATOM 2624 C C . ALA A 1 320 ? -4.209 14.961 24.975 1.00 85.31 320 ALA A C 1
ATOM 2626 O O . ALA A 1 320 ? -4.731 14.020 25.570 1.00 85.31 320 ALA A O 1
ATOM 2627 N N . GLU A 1 321 ? -4.126 14.978 23.640 1.00 86.88 321 GLU A N 1
ATOM 2628 C CA . GLU A 1 321 ? -4.640 13.917 22.768 1.00 86.88 321 GLU A CA 1
ATOM 2629 C C . GLU A 1 321 ? -3.872 12.606 22.928 1.00 86.88 321 GLU A C 1
ATOM 2631 O O . GLU A 1 321 ? -4.494 11.549 22.946 1.00 86.88 321 GLU A O 1
ATOM 2636 N N . ALA A 1 322 ? -2.544 12.644 23.066 1.00 80.94 322 ALA A N 1
ATOM 2637 C CA . ALA A 1 322 ? -1.739 11.438 23.241 1.00 80.94 322 ALA A CA 1
ATOM 2638 C C . ALA A 1 322 ? -1.944 10.805 24.618 1.00 80.94 322 ALA A C 1
ATOM 2640 O O . ALA A 1 322 ? -2.113 9.589 24.720 1.00 80.94 322 ALA A O 1
ATOM 2641 N N . LEU A 1 323 ? -2.021 11.626 25.669 1.00 88.38 323 LEU A N 1
ATOM 2642 C CA . LEU A 1 323 ? -2.380 11.163 27.010 1.00 88.38 323 LEU A CA 1
ATOM 2643 C C . LEU A 1 323 ? -3.770 10.516 27.007 1.00 88.38 323 LEU A C 1
ATOM 2645 O O . LEU A 1 323 ? -3.925 9.387 27.476 1.00 88.38 323 LEU A O 1
ATOM 2649 N N . LYS A 1 324 ? -4.757 11.175 26.388 1.00 92.81 324 LYS A N 1
ATOM 2650 C CA . LYS A 1 324 ? -6.116 10.638 26.263 1.00 92.81 324 LYS A CA 1
ATOM 2651 C C . LYS A 1 324 ? -6.176 9.375 25.402 1.00 92.81 324 LYS A C 1
ATOM 2653 O O . LYS A 1 324 ? -6.897 8.440 25.742 1.00 92.81 324 LYS A O 1
ATOM 2658 N N . ALA A 1 325 ? -5.420 9.307 24.307 1.00 88.88 325 ALA A N 1
ATOM 2659 C CA . ALA A 1 325 ? -5.348 8.116 23.467 1.00 88.88 325 ALA A CA 1
ATOM 2660 C C . ALA A 1 325 ? -4.827 6.915 24.265 1.00 88.88 325 ALA A C 1
ATOM 2662 O O . ALA A 1 325 ? -5.461 5.860 24.262 1.00 88.88 325 ALA A O 1
ATOM 2663 N N . ARG A 1 326 ? -3.728 7.076 25.013 1.00 87.62 326 ARG A N 1
ATOM 2664 C CA . ARG A 1 326 ? -3.191 6.009 25.871 1.00 87.62 326 ARG A CA 1
ATOM 2665 C C . ARG A 1 326 ? -4.151 5.602 26.977 1.00 87.62 326 ARG A C 1
ATOM 2667 O O . ARG A 1 326 ? -4.261 4.409 27.247 1.00 87.62 326 ARG A O 1
ATOM 2674 N N . GLU A 1 327 ? -4.843 6.557 27.594 1.00 93.00 327 GLU A N 1
ATOM 2675 C CA . GLU A 1 327 ? -5.868 6.281 28.606 1.00 93.00 327 GLU A CA 1
ATOM 2676 C C . GLU A 1 327 ? -7.011 5.428 28.031 1.00 93.00 327 GLU A C 1
ATOM 2678 O O . GLU A 1 327 ? -7.389 4.407 28.605 1.00 93.00 327 GLU A O 1
ATOM 2683 N N . LEU A 1 328 ? -7.534 5.794 26.858 1.00 93.69 328 LEU A N 1
ATOM 2684 C CA . LEU A 1 328 ? -8.591 5.033 26.188 1.00 93.69 328 LEU A CA 1
ATOM 2685 C C . LEU A 1 328 ? -8.120 3.625 25.799 1.00 93.69 328 LEU A C 1
ATOM 2687 O O . LEU A 1 328 ? -8.839 2.646 26.013 1.00 93.69 328 LEU A O 1
ATOM 2691 N N . LEU A 1 329 ? -6.904 3.513 25.259 1.00 88.25 329 LEU A N 1
ATOM 2692 C CA . LEU A 1 329 ? -6.318 2.234 24.862 1.00 88.25 329 LEU A CA 1
ATOM 2693 C C . LEU A 1 329 ? -6.058 1.332 26.063 1.00 88.25 329 LEU A C 1
ATOM 2695 O O . LEU A 1 329 ? -6.366 0.146 25.995 1.00 88.25 329 LEU A O 1
ATOM 2699 N N . SER A 1 330 ? -5.506 1.861 27.157 1.00 87.62 330 SER A N 1
ATOM 2700 C CA . SER A 1 330 ? -5.254 1.076 28.366 1.00 87.62 330 SER A CA 1
ATOM 2701 C C . SER A 1 330 ? -6.564 0.562 28.952 1.00 87.62 330 SER A C 1
ATOM 2703 O O . SER A 1 330 ? -6.672 -0.630 29.233 1.00 87.62 330 SER A O 1
ATOM 2705 N N . LYS A 1 331 ? -7.595 1.414 29.017 1.00 92.62 331 LYS A N 1
ATOM 2706 C CA . LYS A 1 331 ? -8.928 1.035 29.484 1.00 92.62 331 LYS A CA 1
ATOM 2707 C C . LYS A 1 331 ? -9.520 -0.095 28.642 1.00 92.62 331 LYS A C 1
ATOM 2709 O O . LYS A 1 331 ? -10.036 -1.052 29.207 1.00 92.62 331 LYS A O 1
ATOM 2714 N N . LEU A 1 332 ? -9.461 -0.011 27.313 1.00 92.88 332 LEU A N 1
ATOM 2715 C CA . LEU A 1 332 ? -10.076 -1.015 26.436 1.00 92.88 332 LEU A CA 1
ATOM 2716 C C . LEU A 1 332 ? -9.248 -2.296 26.293 1.00 92.88 332 LEU A C 1
ATOM 2718 O O . LEU A 1 332 ? -9.830 -3.368 26.158 1.00 92.88 332 LEU A O 1
ATOM 2722 N N . LYS A 1 333 ? -7.918 -2.232 26.420 1.00 88.44 333 LYS A N 1
ATOM 2723 C CA . LYS A 1 333 ? -7.060 -3.429 26.474 1.00 88.44 333 LYS A CA 1
ATOM 2724 C C . LYS A 1 333 ? -7.430 -4.366 27.626 1.00 88.44 333 LYS A C 1
ATOM 2726 O O . LYS A 1 333 ? -7.301 -5.573 27.469 1.00 88.44 333 LYS A O 1
ATOM 2731 N N . LEU A 1 334 ? -7.924 -3.834 28.749 1.00 89.31 334 LEU A N 1
ATOM 2732 C CA . LEU A 1 334 ? -8.343 -4.645 29.900 1.00 89.31 334 LEU A CA 1
ATOM 2733 C C . LEU A 1 334 ? -9.543 -5.555 29.607 1.00 89.31 334 LEU A C 1
ATOM 2735 O O . LEU A 1 334 ? -9.704 -6.565 30.282 1.00 89.31 334 LEU A O 1
ATOM 2739 N N . ILE A 1 335 ? -10.383 -5.202 28.630 1.00 92.38 335 ILE A N 1
ATOM 2740 C CA . ILE A 1 335 ? -11.580 -5.982 28.278 1.00 92.38 335 ILE A CA 1
ATOM 2741 C C . ILE A 1 335 ? -11.509 -6.642 26.911 1.00 92.38 335 ILE A C 1
ATOM 2743 O O . ILE A 1 335 ? -12.339 -7.494 26.615 1.00 92.38 335 ILE A O 1
ATOM 2747 N N . GLU A 1 336 ? -10.540 -6.249 26.084 1.00 92.44 336 GLU A N 1
ATOM 2748 C CA . GLU A 1 336 ? -10.427 -6.686 24.697 1.00 92.44 336 GLU A CA 1
ATOM 2749 C C . GLU A 1 336 ? -10.475 -8.210 24.581 1.00 92.44 336 GLU A C 1
ATOM 2751 O O . GLU A 1 336 ? -11.285 -8.716 23.815 1.00 92.44 336 GLU A O 1
ATOM 2756 N N . HIS A 1 337 ? -9.694 -8.937 25.387 1.00 90.69 337 HIS A N 1
ATOM 2757 C CA . HIS A 1 337 ? -9.649 -10.400 25.326 1.00 90.69 337 HIS A CA 1
ATOM 2758 C C . HIS A 1 337 ? -11.018 -11.037 25.599 1.00 90.69 337 HIS A C 1
ATOM 2760 O O . HIS A 1 337 ? -11.469 -11.882 24.833 1.00 90.69 337 HIS A O 1
ATOM 2766 N N . GLN A 1 338 ? -11.713 -10.597 26.654 1.00 94.12 338 GLN A N 1
ATOM 2767 C CA . GLN A 1 338 ? -13.032 -11.125 27.006 1.00 94.12 338 GLN A CA 1
ATOM 2768 C C . GLN A 1 338 ? -14.065 -10.835 25.910 1.00 94.12 338 GLN A C 1
ATOM 2770 O O . GLN A 1 338 ? -14.819 -11.724 25.522 1.00 94.12 338 GLN A O 1
ATOM 2775 N N . VAL A 1 339 ? -14.087 -9.602 25.390 1.00 97.00 339 VAL A N 1
ATOM 2776 C CA . VAL A 1 339 ? -15.017 -9.216 24.319 1.00 97.00 339 VAL A CA 1
ATOM 2777 C C . VAL A 1 339 ? -14.710 -9.985 23.032 1.00 97.00 339 VAL A C 1
ATOM 2779 O O . VAL A 1 339 ? -15.629 -10.444 22.360 1.00 97.00 339 VAL A O 1
ATOM 2782 N N . THR A 1 340 ? -13.432 -10.167 22.695 1.00 95.88 340 THR A N 1
ATOM 2783 C CA . THR A 1 340 ? -13.010 -10.943 21.523 1.00 95.88 340 THR A CA 1
ATOM 2784 C C . THR A 1 340 ? -13.448 -12.398 21.638 1.00 95.88 340 THR A C 1
ATOM 2786 O O . THR A 1 340 ? -14.047 -12.909 20.693 1.00 95.88 340 THR A O 1
ATOM 2789 N N . ASP A 1 341 ? -13.214 -13.048 22.778 1.00 96.00 341 ASP A N 1
ATOM 2790 C CA . ASP A 1 341 ? -13.617 -14.441 22.999 1.00 96.00 341 ASP A CA 1
ATOM 2791 C C . ASP A 1 341 ? -15.135 -14.613 22.906 1.00 96.00 341 ASP A C 1
ATOM 2793 O O . ASP A 1 341 ? -15.621 -15.521 22.225 1.00 96.00 341 ASP A O 1
ATOM 2797 N N . ASP A 1 342 ? -15.888 -13.708 23.542 1.00 97.62 342 ASP A N 1
ATOM 2798 C CA . ASP A 1 342 ? -17.346 -13.694 23.469 1.00 97.62 342 ASP A CA 1
ATOM 2799 C C . ASP A 1 342 ? -17.814 -13.576 22.013 1.00 97.62 342 ASP A C 1
ATOM 2801 O O . ASP A 1 342 ? -18.599 -14.400 21.547 1.00 97.62 342 ASP A O 1
ATOM 2805 N N . LEU A 1 343 ? -17.309 -12.594 21.263 1.00 98.12 343 LEU A N 1
ATOM 2806 C CA . LEU A 1 343 ? -17.747 -12.350 19.888 1.00 98.12 343 LEU A CA 1
ATOM 2807 C C . LEU A 1 343 ? -17.320 -13.456 18.918 1.00 98.12 343 LEU A C 1
ATOM 2809 O O . LEU A 1 343 ? -18.116 -13.840 18.065 1.00 98.12 343 LEU A O 1
ATOM 2813 N N . VAL A 1 344 ? -16.113 -14.013 19.055 1.00 97.00 344 VAL A N 1
ATOM 2814 C CA . VAL A 1 344 ? -15.667 -15.165 18.253 1.00 97.00 344 VAL A CA 1
ATOM 2815 C C . VAL A 1 344 ? -16.556 -16.378 18.527 1.00 97.00 344 VAL A C 1
ATOM 2817 O O . VAL A 1 344 ? -17.017 -17.030 17.588 1.00 97.00 344 VAL A O 1
ATOM 2820 N N . GLY A 1 345 ? -16.842 -16.662 19.801 1.00 97.56 345 GLY A N 1
ATOM 2821 C CA . GLY A 1 345 ? -17.732 -17.751 20.191 1.00 97.56 345 GLY A CA 1
ATOM 2822 C C . GLY A 1 345 ? -19.146 -17.577 19.636 1.00 97.56 345 GLY A C 1
ATOM 2823 O O . GLY A 1 345 ? -19.712 -18.521 19.082 1.00 97.56 345 GLY A O 1
ATOM 2824 N N . LEU A 1 346 ? -19.701 -16.366 19.728 1.00 98.25 346 LEU A N 1
ATOM 2825 C CA . LEU A 1 346 ? -21.045 -16.057 19.238 1.00 98.25 346 LEU A CA 1
ATOM 2826 C C . LEU A 1 346 ? -21.139 -16.052 17.714 1.00 98.25 346 LEU A C 1
ATOM 2828 O O . LEU A 1 346 ? -22.113 -16.577 17.179 1.00 98.25 346 LEU A O 1
ATOM 2832 N N . ALA A 1 347 ? -20.132 -15.531 17.011 1.00 97.12 347 ALA A N 1
ATOM 2833 C CA . ALA A 1 347 ? -20.067 -15.618 15.558 1.00 97.12 347 ALA A CA 1
ATOM 2834 C C . ALA A 1 347 ? -20.105 -17.088 15.118 1.00 97.12 347 ALA A C 1
ATOM 2836 O O . ALA A 1 347 ? -20.988 -17.467 14.353 1.00 97.12 347 ALA A O 1
ATOM 2837 N N . ASN A 1 348 ? -19.251 -17.942 15.691 1.00 96.00 348 ASN A N 1
ATOM 2838 C CA . ASN A 1 348 ? -19.236 -19.374 15.380 1.00 96.00 348 ASN A CA 1
ATOM 2839 C C . ASN A 1 348 ? -20.575 -20.061 15.708 1.00 96.00 348 ASN A C 1
ATOM 2841 O O . ASN A 1 348 ? -21.095 -20.821 14.893 1.00 96.00 348 ASN A O 1
ATOM 2845 N N . LYS A 1 349 ? -21.160 -19.773 16.880 1.00 98.00 349 LYS A N 1
ATOM 2846 C CA . LYS A 1 349 ? -22.457 -20.324 17.315 1.00 98.00 349 LYS A CA 1
ATOM 2847 C C . LYS A 1 349 ? -23.595 -19.947 16.362 1.00 98.00 349 LYS A C 1
ATOM 2849 O O . LYS A 1 349 ? -24.446 -20.782 16.065 1.00 98.00 349 LYS A O 1
ATOM 2854 N N . ASN A 1 350 ? -23.613 -18.701 15.894 1.00 97.75 350 ASN A N 1
ATOM 2855 C CA . ASN A 1 350 ? -24.712 -18.138 15.111 1.00 97.75 350 ASN A CA 1
ATOM 2856 C C . ASN A 1 350 ? -24.489 -18.227 13.591 1.00 97.75 350 ASN A C 1
ATOM 2858 O O . ASN A 1 350 ? -25.271 -17.660 12.829 1.00 97.75 350 ASN A O 1
ATOM 2862 N N . GLY A 1 351 ? -23.465 -18.967 13.142 1.00 96.25 351 GLY A N 1
ATOM 2863 C CA . GLY A 1 351 ? -23.192 -19.213 11.722 1.00 96.25 351 GLY A CA 1
ATOM 2864 C C . GLY A 1 351 ? -22.547 -18.031 10.994 1.00 96.25 351 GLY A C 1
ATOM 2865 O O . GLY A 1 351 ? -22.770 -17.851 9.800 1.00 96.25 351 GLY A O 1
ATOM 2866 N N . GLY A 1 352 ? -21.798 -17.202 11.716 1.00 97.00 352 GLY A N 1
ATOM 2867 C CA . GLY A 1 352 ? -21.057 -16.061 11.194 1.00 97.00 352 GLY A CA 1
ATOM 2868 C C . GLY A 1 352 ? -19.548 -16.209 11.337 1.00 97.00 352 GLY A C 1
ATOM 2869 O O . GLY A 1 352 ? -19.033 -17.206 11.843 1.00 97.00 352 GLY A O 1
ATOM 2870 N N . LYS A 1 353 ? -18.829 -15.175 10.900 1.00 95.56 353 LYS A N 1
ATOM 2871 C CA . LYS A 1 353 ? -17.365 -15.115 10.930 1.00 95.56 353 LYS A CA 1
ATOM 2872 C C . LYS A 1 353 ? -16.875 -13.742 11.375 1.00 95.56 353 LYS A C 1
ATOM 2874 O O . LYS A 1 353 ? -17.359 -12.720 10.890 1.00 95.56 353 LYS A O 1
ATOM 2879 N N . MET A 1 354 ? -15.873 -13.724 12.249 1.00 95.62 354 MET A N 1
ATOM 2880 C CA . MET A 1 354 ? -15.165 -12.499 12.622 1.00 95.62 354 MET A CA 1
ATOM 2881 C C . MET A 1 354 ? -14.153 -12.109 11.543 1.00 95.62 354 MET A C 1
ATOM 2883 O O . MET A 1 354 ? -13.359 -12.939 11.101 1.00 95.62 354 MET A O 1
ATOM 2887 N N . GLU A 1 355 ? -14.156 -10.838 11.151 1.00 91.62 355 GLU A N 1
ATOM 2888 C CA . GLU A 1 355 ? -13.236 -10.280 10.159 1.00 91.62 355 GLU A CA 1
ATOM 2889 C C . GLU A 1 355 ? -12.345 -9.195 10.778 1.00 91.62 355 GLU A C 1
ATOM 2891 O O . GLU A 1 355 ? -12.795 -8.381 11.587 1.00 91.62 355 GLU A O 1
ATOM 2896 N N . GLY A 1 356 ? -11.075 -9.152 10.362 1.00 80.50 356 GLY A N 1
ATOM 2897 C CA . GLY A 1 356 ? -10.154 -8.062 10.707 1.00 80.50 356 GLY A CA 1
ATOM 2898 C C . GLY A 1 356 ? -9.731 -7.990 12.179 1.00 80.50 356 GLY A C 1
ATOM 2899 O O . GLY A 1 356 ? -9.423 -6.899 12.658 1.00 80.50 356 GLY A O 1
ATOM 2900 N N . LEU A 1 357 ? -9.696 -9.121 12.896 1.00 74.88 357 LEU A N 1
ATOM 2901 C CA . LEU A 1 357 ? -9.330 -9.168 14.320 1.00 74.88 357 LEU A CA 1
ATOM 2902 C C . LEU A 1 357 ? -7.946 -8.570 14.619 1.00 74.88 357 LEU A C 1
ATOM 2904 O O . LEU A 1 357 ? -7.769 -7.974 15.679 1.00 74.88 357 LEU A O 1
ATOM 2908 N N . ASP A 1 358 ? -6.988 -8.643 13.694 1.00 66.31 358 ASP A N 1
ATOM 2909 C CA . ASP A 1 358 ? -5.656 -8.037 13.865 1.00 66.31 358 ASP A CA 1
ATOM 2910 C C . ASP A 1 358 ? -5.709 -6.507 14.042 1.00 66.31 358 ASP A C 1
ATOM 2912 O O . ASP A 1 358 ? -4.808 -5.915 14.630 1.00 66.31 358 ASP A O 1
ATOM 2916 N N . PHE A 1 359 ? -6.802 -5.869 13.604 1.00 74.31 359 PHE A N 1
ATOM 2917 C CA . PHE A 1 359 ? -7.018 -4.417 13.635 1.00 74.31 359 PHE A CA 1
ATOM 2918 C C . PHE A 1 359 ? -8.188 -4.000 14.536 1.00 74.31 359 PHE A C 1
ATOM 2920 O O . PHE A 1 359 ? -8.726 -2.891 14.396 1.00 74.31 359 PHE A O 1
ATOM 2927 N N . ARG A 1 360 ? -8.613 -4.894 15.438 1.00 87.62 360 ARG A N 1
ATOM 2928 C CA . ARG A 1 360 ? -9.739 -4.654 16.352 1.00 87.62 360 ARG A CA 1
ATOM 2929 C C . ARG A 1 360 ? -9.480 -3.504 17.316 1.00 87.62 360 ARG A C 1
ATOM 2931 O O . ARG A 1 360 ? -10.401 -2.782 17.676 1.00 87.62 360 ARG A O 1
ATOM 2938 N N . LEU A 1 361 ? -8.223 -3.308 17.705 1.00 80.12 361 LEU A N 1
ATOM 2939 C CA . LEU A 1 361 ? -7.801 -2.222 18.575 1.00 80.12 361 LEU A CA 1
ATOM 2940 C C . LEU A 1 361 ? -7.064 -1.181 17.730 1.00 80.12 361 LEU A C 1
ATOM 2942 O O . LEU A 1 361 ? -6.134 -1.504 16.991 1.00 80.12 361 LEU A O 1
ATOM 2946 N N . LYS A 1 362 ? -7.519 0.068 17.798 1.00 81.19 362 LYS A N 1
ATOM 2947 C CA . LYS A 1 362 ? -6.948 1.169 17.022 1.00 81.19 362 LYS A CA 1
ATOM 2948 C C . LYS A 1 362 ? -5.512 1.449 17.472 1.00 81.19 362 LYS A C 1
ATOM 2950 O O . LYS A 1 362 ? -5.213 1.368 18.662 1.00 81.19 362 LYS A O 1
ATOM 2955 N N . SER A 1 363 ? -4.625 1.803 16.542 1.00 76.19 363 SER A N 1
ATOM 2956 C CA . SER A 1 363 ? -3.270 2.226 16.916 1.00 76.19 363 SER A CA 1
ATOM 2957 C C . SER A 1 363 ? -3.312 3.550 17.691 1.00 76.19 363 SER A C 1
ATOM 2959 O O . SER A 1 363 ? -4.238 4.351 17.509 1.00 76.19 363 SER A O 1
ATOM 2961 N N . GLU A 1 364 ? -2.311 3.793 18.541 1.00 79.00 364 GLU A N 1
ATOM 2962 C CA . GLU A 1 364 ? -2.195 5.045 19.302 1.00 79.00 364 GLU A CA 1
ATOM 2963 C C . GLU A 1 364 ? -2.181 6.256 18.373 1.00 79.00 364 GLU A C 1
ATOM 2965 O O . GLU A 1 364 ? -2.926 7.210 18.579 1.00 79.00 364 GLU A O 1
ATOM 2970 N N . GLU A 1 365 ? -1.439 6.172 17.276 1.00 65.12 365 GLU A N 1
ATOM 2971 C CA . GLU A 1 365 ? -1.301 7.238 16.287 1.00 65.12 365 GLU A CA 1
ATOM 2972 C C . GLU A 1 365 ? -2.633 7.535 15.591 1.00 65.12 365 GLU A C 1
ATOM 2974 O O . GLU A 1 365 ? -3.027 8.693 15.442 1.00 65.12 365 GLU A O 1
ATOM 2979 N N . SER A 1 366 ? -3.373 6.489 15.212 1.00 67.94 366 SER A N 1
ATOM 2980 C CA . SER A 1 366 ? -4.685 6.629 14.572 1.00 67.94 366 SER A CA 1
ATOM 2981 C C . SER A 1 366 ? -5.719 7.249 15.510 1.00 67.94 366 SER A C 1
ATOM 2983 O O . SER A 1 366 ? -6.628 7.952 15.061 1.00 67.94 366 SER A O 1
ATOM 2985 N N . LEU A 1 367 ? -5.601 6.984 16.813 1.00 82.62 367 LEU A N 1
ATOM 2986 C CA . LEU A 1 367 ? -6.462 7.573 17.829 1.00 82.62 367 LEU A CA 1
ATOM 2987 C C . LEU A 1 367 ? -6.083 9.029 18.121 1.00 82.62 367 LEU A C 1
ATOM 2989 O O . LEU A 1 367 ? -6.975 9.872 18.172 1.00 82.62 367 LEU A O 1
ATOM 2993 N N . ILE A 1 368 ? -4.786 9.344 18.214 1.00 78.44 368 ILE A N 1
ATOM 2994 C CA . ILE A 1 368 ? -4.281 10.722 18.327 1.00 78.44 368 ILE A CA 1
ATOM 2995 C C . ILE A 1 368 ? -4.793 11.563 17.159 1.00 78.44 368 ILE A C 1
ATOM 2997 O O . ILE A 1 368 ? -5.389 12.615 17.376 1.00 78.44 368 ILE A O 1
ATOM 3001 N N . ARG A 1 369 ? -4.637 11.073 15.923 1.00 69.06 369 ARG A N 1
ATOM 3002 C CA . ARG A 1 369 ? -5.125 11.755 14.718 1.00 69.06 369 ARG A CA 1
ATOM 3003 C C . ARG A 1 369 ? -6.623 12.040 14.799 1.00 69.06 369 ARG A C 1
ATOM 3005 O O . ARG A 1 369 ? -7.058 13.140 14.474 1.00 69.06 369 ARG A O 1
ATOM 3012 N N . LYS A 1 370 ? -7.420 11.057 15.226 1.00 78.25 370 LYS A N 1
ATOM 3013 C CA . LYS A 1 370 ? -8.871 11.228 15.347 1.00 78.25 370 LYS A CA 1
ATOM 3014 C C . LYS A 1 370 ? -9.236 12.253 16.422 1.00 78.25 370 LYS A C 1
ATOM 3016 O O . LYS A 1 370 ? -10.102 13.079 16.183 1.00 78.25 370 LYS A O 1
ATOM 3021 N N . LEU A 1 371 ? -8.547 12.255 17.563 1.00 86.81 371 LEU A N 1
ATOM 3022 C CA . LEU A 1 371 ? -8.740 13.255 18.620 1.00 86.81 371 LEU A CA 1
ATOM 3023 C C . LEU A 1 371 ? -8.344 14.670 18.176 1.00 86.81 371 LEU A C 1
ATOM 3025 O O . LEU A 1 371 ? -8.987 15.630 18.586 1.00 86.81 371 LEU A O 1
ATOM 3029 N N . GLN A 1 372 ? -7.330 14.807 17.320 1.00 82.06 372 GLN A N 1
ATOM 3030 C CA . GLN A 1 372 ? -6.943 16.097 16.741 1.00 82.06 372 GLN A CA 1
ATOM 3031 C C . GLN A 1 372 ? -7.994 16.636 15.762 1.00 82.06 372 GLN A C 1
ATOM 3033 O O . GLN A 1 372 ? -8.250 17.836 15.750 1.00 82.06 372 GLN A O 1
ATOM 3038 N N . LEU A 1 373 ? -8.592 15.763 14.944 1.00 78.06 373 LEU A N 1
ATOM 3039 C CA . LEU A 1 373 ? -9.588 16.145 13.937 1.00 78.06 373 LEU A CA 1
ATOM 3040 C C . LEU A 1 373 ? -10.976 16.373 14.541 1.00 78.06 373 LEU A C 1
ATOM 3042 O O . LEU A 1 373 ? -11.604 17.395 14.284 1.00 78.06 373 LEU A O 1
ATOM 3046 N N . ASP A 1 374 ? -11.441 15.432 15.360 1.00 82.50 374 ASP A N 1
ATOM 3047 C CA . ASP A 1 374 ? -12.797 15.438 15.911 1.00 82.50 374 ASP A CA 1
ATOM 3048 C C . ASP A 1 374 ? -12.877 16.242 17.221 1.00 82.50 374 ASP A C 1
ATOM 3050 O O . ASP A 1 374 ? -13.965 16.483 17.741 1.00 82.50 374 ASP A O 1
ATOM 3054 N N . GLY A 1 375 ? -11.731 16.642 17.777 1.00 86.88 375 GLY A N 1
ATOM 3055 C CA . GLY A 1 375 ? -11.608 17.330 19.055 1.00 86.88 375 GLY A CA 1
ATOM 3056 C C . GLY A 1 375 ? -11.435 16.373 20.235 1.00 86.88 375 GLY A C 1
ATOM 3057 O O . GLY A 1 375 ? -12.070 15.319 20.334 1.00 86.88 375 GLY A O 1
ATOM 3058 N N . ILE A 1 376 ? -10.595 16.780 21.191 1.00 89.44 376 ILE A N 1
ATOM 3059 C CA . ILE A 1 376 ? -10.193 15.936 22.321 1.00 89.44 376 ILE A CA 1
ATOM 3060 C C . ILE A 1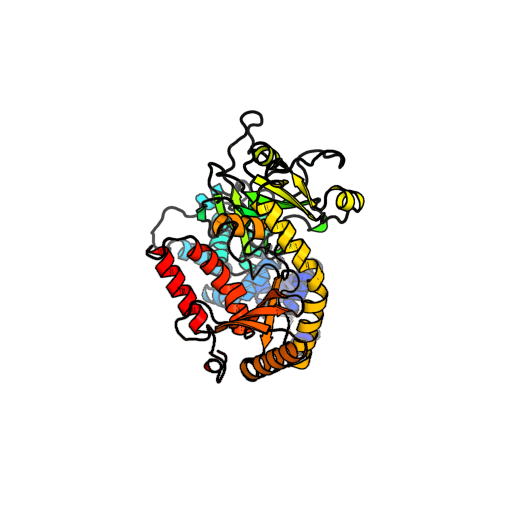 376 ? -11.377 15.425 23.147 1.00 89.44 376 ILE A C 1
ATOM 3062 O O . ILE A 1 376 ? -11.304 14.330 23.689 1.00 89.44 376 ILE A O 1
ATOM 3066 N N . ASN A 1 377 ? -12.481 16.169 23.244 1.00 89.69 377 ASN A N 1
ATOM 3067 C CA . ASN A 1 377 ? -13.646 15.807 24.059 1.00 89.69 377 ASN A CA 1
ATOM 3068 C C . ASN A 1 377 ? -14.675 14.928 23.337 1.00 89.69 377 ASN A C 1
ATOM 3070 O O . ASN A 1 377 ? -15.644 14.499 23.965 1.00 89.69 377 ASN A O 1
ATOM 3074 N N . THR A 1 378 ? -14.460 14.612 22.061 1.00 88.06 378 THR A N 1
ATOM 3075 C CA . THR A 1 378 ? -15.395 13.794 21.287 1.00 88.06 378 THR A CA 1
ATOM 3076 C C . THR A 1 378 ? -15.375 12.333 21.758 1.00 88.06 378 THR A C 1
ATOM 3078 O O . THR A 1 378 ? -14.296 11.760 21.942 1.00 88.06 378 THR A O 1
ATOM 3081 N N . PRO A 1 379 ? -16.544 11.696 21.979 1.00 89.00 379 PRO A N 1
ATOM 3082 C CA . PRO A 1 379 ? -16.611 10.286 22.351 1.00 89.00 379 PRO A CA 1
ATOM 3083 C C . PRO A 1 379 ? -16.015 9.368 21.274 1.00 89.00 379 PRO A C 1
ATOM 3085 O O . PRO A 1 379 ? -16.501 9.316 20.144 1.00 89.00 379 PRO A O 1
ATOM 3088 N N . MET A 1 380 ? -14.991 8.598 21.646 1.00 92.62 380 MET A N 1
ATOM 3089 C CA . MET A 1 380 ? -14.313 7.648 20.759 1.00 92.62 380 MET A CA 1
ATOM 3090 C C . MET A 1 380 ? -14.850 6.233 20.985 1.00 92.62 380 MET A C 1
ATOM 3092 O O . MET A 1 380 ? -14.344 5.494 21.824 1.00 92.62 380 MET A O 1
ATOM 3096 N N . ASN A 1 381 ? -15.896 5.864 20.242 1.00 93.06 381 ASN A N 1
ATOM 3097 C CA . ASN A 1 381 ? -16.569 4.564 20.393 1.00 93.06 381 ASN A CA 1
ATOM 3098 C C . ASN A 1 381 ? -15.944 3.442 19.540 1.00 93.06 381 ASN A C 1
ATOM 3100 O O . ASN A 1 381 ? -16.243 2.276 19.761 1.00 93.06 381 ASN A O 1
ATOM 3104 N N . ASP A 1 382 ? -15.068 3.784 18.587 1.00 92.38 382 ASP A N 1
ATOM 3105 C CA . ASP A 1 382 ? -14.419 2.868 17.632 1.00 92.38 382 ASP A CA 1
ATOM 3106 C C . ASP A 1 382 ? -12.954 2.557 17.987 1.00 92.38 382 ASP A C 1
ATOM 3108 O O . ASP A 1 382 ? -12.178 2.135 17.127 1.00 92.38 382 ASP A O 1
ATOM 3112 N N . VAL A 1 383 ? -12.536 2.819 19.231 1.00 94.44 383 VAL A N 1
ATOM 3113 C CA . VAL A 1 383 ? -11.171 2.498 19.688 1.00 94.44 383 VAL A CA 1
ATOM 3114 C C . VAL A 1 383 ? -10.974 0.986 19.753 1.00 94.44 383 VAL A C 1
ATOM 3116 O O . VAL A 1 383 ? -9.943 0.482 19.311 1.00 94.44 383 VAL A O 1
ATOM 3119 N N . LEU A 1 384 ? -11.979 0.279 20.274 1.00 95.00 384 LEU A N 1
ATOM 3120 C CA . LEU A 1 384 ? -12.145 -1.159 20.134 1.00 95.00 384 LEU A CA 1
ATOM 3121 C C . LEU A 1 384 ? -13.320 -1.386 19.183 1.00 95.00 384 LEU A C 1
ATOM 3123 O O . LEU A 1 384 ? -14.406 -0.846 19.402 1.00 95.00 384 LEU A O 1
ATOM 3127 N N . ARG A 1 385 ? -13.091 -2.133 18.107 1.00 95.19 385 ARG A N 1
ATOM 3128 C CA . ARG A 1 385 ? -14.063 -2.337 17.037 1.00 95.19 385 ARG A CA 1
ATOM 3129 C C . ARG A 1 385 ? -13.994 -3.751 16.490 1.00 95.19 385 ARG A C 1
ATOM 3131 O O . ARG A 1 385 ? -12.917 -4.308 16.304 1.00 95.19 385 ARG A O 1
ATOM 3138 N N . TYR A 1 386 ? -15.148 -4.300 16.162 1.00 97.44 386 TYR A N 1
ATOM 3139 C CA . TYR A 1 386 ? -15.276 -5.644 15.628 1.00 97.44 386 TYR A CA 1
ATOM 3140 C C . TYR A 1 386 ? -16.152 -5.645 14.391 1.00 97.44 386 TYR A C 1
ATOM 3142 O O . TYR A 1 386 ? -17.033 -4.804 14.223 1.00 97.44 386 TYR A O 1
ATOM 3150 N N . THR A 1 387 ? -15.922 -6.607 13.507 1.00 97.00 387 THR A N 1
ATOM 3151 C CA . THR A 1 387 ? -16.797 -6.851 12.367 1.00 97.00 387 THR A CA 1
ATOM 3152 C C . THR A 1 387 ? -17.149 -8.325 12.320 1.00 97.00 387 THR A C 1
ATOM 3154 O O . THR A 1 387 ? -16.261 -9.172 12.268 1.00 97.00 387 THR A O 1
ATOM 3157 N N . THR A 1 388 ? -18.445 -8.614 12.330 1.00 98.31 388 THR A N 1
ATOM 3158 C CA . THR A 1 388 ? -18.986 -9.955 12.110 1.00 98.31 388 THR A CA 1
ATOM 3159 C C . THR A 1 388 ? -19.647 -9.998 10.743 1.00 98.31 388 THR A C 1
ATOM 3161 O O . THR A 1 388 ? -20.345 -9.059 10.347 1.00 98.31 388 THR A O 1
ATOM 3164 N N . THR A 1 389 ? -19.439 -11.092 10.020 1.00 98.31 389 THR A N 1
ATOM 3165 C CA . THR A 1 389 ? -20.110 -11.357 8.752 1.00 98.31 389 THR A CA 1
ATOM 3166 C C . THR A 1 389 ? -21.054 -12.545 8.846 1.00 98.31 389 THR A C 1
ATOM 3168 O O . THR A 1 389 ? -20.742 -13.525 9.517 1.00 98.31 389 THR A O 1
ATOM 3171 N N . PHE A 1 390 ? -22.201 -12.444 8.176 1.00 98.44 390 PHE A N 1
ATOM 3172 C CA . PHE A 1 390 ? -23.166 -13.531 7.990 1.00 98.44 390 PHE A CA 1
ATOM 3173 C C . PHE A 1 390 ? -23.608 -13.566 6.527 1.00 98.44 390 PHE A C 1
ATOM 3175 O O . PHE A 1 390 ? -23.674 -12.517 5.882 1.00 98.44 390 PHE A O 1
ATOM 3182 N N . ASP A 1 391 ? -23.946 -14.746 6.019 1.00 97.06 391 ASP A N 1
ATOM 3183 C CA . ASP A 1 391 ? -24.473 -14.897 4.662 1.00 97.06 391 ASP A CA 1
ATOM 3184 C C . ASP A 1 391 ? -25.789 -14.130 4.474 1.00 97.06 391 ASP A C 1
ATOM 3186 O O . ASP A 1 391 ? -26.593 -14.010 5.400 1.00 97.06 391 ASP A O 1
ATOM 3190 N N . ASP A 1 392 ? -26.054 -13.659 3.251 1.00 93.56 392 ASP A N 1
ATOM 3191 C CA . ASP A 1 392 ? -27.230 -12.837 2.919 1.00 93.56 392 ASP A CA 1
ATOM 3192 C C . ASP A 1 392 ? -28.555 -13.466 3.400 1.00 93.56 392 ASP A C 1
ATOM 3194 O O . ASP A 1 392 ? -29.446 -12.762 3.877 1.00 93.56 392 ASP A O 1
ATOM 3198 N N . ALA A 1 393 ? -28.679 -14.796 3.315 1.00 95.06 393 ALA A N 1
ATOM 3199 C CA . ALA A 1 393 ? -29.882 -15.535 3.702 1.00 95.06 393 ALA A CA 1
ATOM 3200 C C . ALA A 1 393 ? -30.090 -15.638 5.224 1.00 95.06 393 ALA A C 1
ATOM 3202 O O . ALA A 1 393 ? -31.224 -15.779 5.682 1.00 95.06 393 ALA A O 1
ATOM 3203 N N . THR A 1 394 ? -29.014 -15.587 6.013 1.00 96.94 394 THR A N 1
ATOM 3204 C CA . THR A 1 394 ? -29.048 -15.737 7.477 1.00 96.94 394 THR A CA 1
ATOM 3205 C C . THR A 1 394 ? -28.718 -14.442 8.215 1.00 96.94 394 THR A C 1
ATOM 3207 O O . THR A 1 394 ? -28.801 -14.421 9.440 1.00 96.94 394 THR A O 1
ATOM 3210 N N . PHE A 1 395 ? -28.421 -13.355 7.495 1.00 98.25 395 PHE A N 1
ATOM 3211 C CA . PHE A 1 395 ? -27.916 -12.094 8.035 1.00 98.25 395 PHE A CA 1
ATOM 3212 C C . PHE A 1 395 ? -28.738 -11.541 9.206 1.00 98.25 395 PHE A C 1
ATOM 3214 O O . PHE A 1 395 ? -28.212 -11.365 10.304 1.00 98.25 395 PHE A O 1
ATOM 3221 N N . VAL A 1 396 ? -30.042 -11.325 9.002 1.00 98.31 396 VAL A N 1
ATOM 3222 C CA . VAL A 1 396 ? -30.937 -10.757 10.028 1.00 98.31 396 VAL A CA 1
ATOM 3223 C C . VAL A 1 396 ? -31.034 -11.668 11.250 1.00 98.31 396 VAL A C 1
ATOM 3225 O O . VAL A 1 396 ? -30.824 -11.216 12.372 1.00 98.31 396 VAL A O 1
ATOM 3228 N N . LYS A 1 397 ? -31.251 -12.970 11.032 1.00 98.06 397 LYS A N 1
ATOM 3229 C CA . LYS A 1 397 ? -31.348 -13.959 12.113 1.00 98.06 397 LYS A CA 1
ATOM 3230 C C . LYS A 1 397 ? -30.040 -14.075 12.906 1.00 98.06 397 LYS A C 1
ATOM 3232 O O . LYS A 1 397 ? -30.071 -14.195 14.127 1.00 98.06 397 LYS A O 1
ATOM 3237 N N . GLY A 1 398 ? -28.894 -14.036 12.225 1.00 98.25 398 GLY A N 1
ATOM 3238 C CA . GLY A 1 398 ? -27.570 -14.075 12.845 1.00 98.25 398 GLY A CA 1
ATOM 3239 C C . GLY A 1 398 ? -27.329 -12.875 13.759 1.00 98.25 398 GLY A C 1
ATOM 3240 O O . GLY A 1 398 ? -26.843 -13.045 14.879 1.00 98.25 398 GLY A O 1
ATOM 3241 N N . ILE A 1 399 ? -27.744 -11.678 13.329 1.00 98.44 399 ILE A N 1
ATOM 3242 C CA . ILE A 1 399 ? -27.691 -10.460 14.147 1.00 98.44 399 ILE A CA 1
ATOM 3243 C C . ILE A 1 399 ? -28.608 -10.578 15.364 1.00 98.44 399 ILE A C 1
ATOM 3245 O O . ILE A 1 399 ? -28.141 -10.377 16.481 1.00 98.44 399 ILE A O 1
ATOM 3249 N N . GLU A 1 400 ? -29.884 -10.926 15.178 1.00 98.38 400 GLU A N 1
ATOM 3250 C CA . GLU A 1 400 ? -30.856 -11.039 16.276 1.00 98.38 400 GLU A CA 1
ATOM 3251 C C . GLU A 1 400 ? -30.395 -12.039 17.343 1.00 98.38 400 GLU A C 1
ATOM 3253 O O . GLU A 1 400 ? -30.387 -11.718 18.533 1.00 98.38 400 GLU A O 1
ATOM 3258 N N . ASN A 1 401 ? -29.929 -13.219 16.925 1.00 98.50 401 ASN A N 1
ATOM 3259 C CA . ASN A 1 401 ? -29.386 -14.221 17.840 1.00 98.50 401 ASN A CA 1
ATOM 3260 C C . ASN A 1 401 ? -28.143 -13.707 18.576 1.00 98.50 401 ASN A C 1
ATOM 3262 O O . ASN A 1 401 ? -28.040 -13.867 19.789 1.00 98.50 401 ASN A O 1
ATOM 3266 N N . THR A 1 402 ? -27.224 -13.049 17.864 1.00 98.56 402 THR A N 1
ATOM 3267 C CA . THR A 1 402 ? -25.999 -12.502 18.465 1.00 98.56 402 THR A CA 1
ATOM 3268 C C . THR A 1 402 ? -26.314 -11.414 19.487 1.00 98.56 402 THR A C 1
ATOM 3270 O O . THR A 1 402 ? -25.721 -11.402 20.561 1.00 98.56 402 THR A O 1
ATOM 3273 N N . LEU A 1 403 ? -27.262 -10.519 19.197 1.00 98.38 403 LEU A N 1
ATOM 3274 C CA . LEU A 1 403 ? -27.666 -9.462 20.125 1.00 98.38 403 LEU A CA 1
ATOM 3275 C C . LEU A 1 403 ? -28.403 -10.011 21.350 1.00 98.38 403 LEU A C 1
ATOM 3277 O O . LEU A 1 403 ? -28.165 -9.522 22.452 1.00 98.38 403 LEU A O 1
ATOM 3281 N N . ASN A 1 404 ? -29.243 -11.037 21.186 1.00 98.44 404 ASN A N 1
ATOM 3282 C CA . ASN A 1 404 ? -29.881 -11.721 22.315 1.00 98.44 404 ASN A CA 1
ATOM 3283 C C . ASN A 1 404 ? -28.842 -12.419 23.205 1.00 98.44 404 ASN A C 1
ATOM 3285 O O . ASN A 1 404 ? -28.843 -12.217 24.415 1.00 98.44 404 ASN A O 1
ATOM 3289 N N . ASP A 1 405 ? -27.896 -13.147 22.611 1.00 98.44 405 ASP A N 1
ATOM 3290 C CA . ASP A 1 405 ? -26.825 -13.812 23.358 1.00 98.44 405 ASP A CA 1
ATOM 3291 C C . ASP A 1 405 ? -25.903 -12.811 24.083 1.00 98.44 405 ASP A C 1
ATOM 3293 O O . ASP A 1 405 ? -25.461 -13.050 25.208 1.00 98.44 405 ASP A O 1
ATOM 3297 N N . LEU A 1 406 ? -25.602 -11.673 23.449 1.00 98.31 406 LEU A N 1
ATOM 3298 C CA . LEU A 1 406 ? -24.848 -10.582 24.071 1.00 98.31 406 LEU A CA 1
ATOM 3299 C C . LEU A 1 406 ? -25.632 -9.959 25.231 1.00 98.31 406 LEU A C 1
ATOM 3301 O O . LEU A 1 406 ? -25.054 -9.692 26.285 1.00 98.31 406 LEU A O 1
ATOM 3305 N N . LYS A 1 407 ? -26.945 -9.773 25.080 1.00 98.19 407 LYS A N 1
ATOM 3306 C CA . LYS A 1 407 ? -27.814 -9.283 26.155 1.00 98.19 407 LYS A CA 1
ATOM 3307 C C . LYS A 1 407 ? -27.817 -10.231 27.356 1.00 98.19 407 LYS A C 1
ATOM 3309 O O . LYS A 1 407 ? -27.682 -9.762 28.483 1.00 98.19 407 LYS A O 1
ATOM 3314 N N . ASP A 1 408 ? -27.886 -11.542 27.129 1.00 97.88 408 ASP A N 1
ATOM 3315 C CA . ASP A 1 408 ? -27.820 -12.556 28.193 1.00 97.88 408 ASP A CA 1
ATOM 3316 C C . ASP A 1 408 ? -26.462 -12.555 28.920 1.00 97.88 408 ASP A C 1
ATOM 3318 O O . ASP A 1 408 ? -26.380 -12.863 30.109 1.00 97.88 408 ASP A O 1
ATOM 3322 N N . LYS A 1 409 ? -25.392 -12.139 28.229 1.00 97.06 409 LYS A N 1
ATOM 3323 C CA . LYS A 1 409 ? -24.057 -11.896 28.802 1.00 97.06 409 LYS A CA 1
ATOM 3324 C C . LYS A 1 409 ? -23.910 -10.521 29.481 1.00 97.06 409 LYS A C 1
ATOM 3326 O O . LYS A 1 409 ? -22.825 -10.200 29.962 1.00 97.06 409 LYS A O 1
ATOM 3331 N N . GLY A 1 410 ? -24.969 -9.711 29.532 1.00 97.88 410 GLY A N 1
ATOM 3332 C CA . GLY A 1 410 ? -24.986 -8.398 30.188 1.00 97.88 410 GLY A CA 1
ATOM 3333 C C . GLY A 1 410 ? -24.484 -7.233 29.329 1.00 97.88 410 GLY A C 1
ATOM 3334 O O . GLY A 1 410 ? -24.173 -6.174 29.871 1.00 97.88 410 GLY A O 1
ATOM 3335 N N . TYR A 1 411 ? -24.375 -7.408 28.010 1.00 98.44 411 TYR A N 1
ATOM 3336 C CA . TYR A 1 411 ? -24.060 -6.312 27.095 1.00 98.44 411 TYR A CA 1
ATOM 3337 C C . TYR A 1 411 ? -25.321 -5.507 26.742 1.00 98.44 411 TYR A C 1
ATOM 3339 O O . TYR A 1 411 ? -26.418 -6.050 26.619 1.00 98.44 411 TYR A O 1
ATOM 3347 N N . GLU A 1 412 ? -25.154 -4.207 26.508 1.00 98.25 412 GLU A N 1
ATOM 3348 C CA . GLU A 1 412 ? -26.241 -3.276 26.190 1.00 98.25 412 GLU A CA 1
ATOM 3349 C C . GLU A 1 412 ? -26.009 -2.611 24.826 1.00 98.25 412 GLU A C 1
ATOM 3351 O O . GLU A 1 412 ? -24.906 -2.153 24.519 1.00 98.25 412 GLU A O 1
ATOM 3356 N N . VAL A 1 413 ? -27.059 -2.505 24.008 1.00 98.19 413 VAL A N 1
ATOM 3357 C CA . VAL A 1 413 ? -27.034 -1.703 22.775 1.00 98.19 413 VAL A CA 1
ATOM 3358 C C . VAL A 1 413 ? -27.194 -0.229 23.151 1.00 98.19 413 VAL A C 1
ATOM 3360 O O . VAL A 1 413 ? -28.240 0.174 23.651 1.00 98.19 413 VAL A O 1
ATOM 3363 N N . VAL A 1 414 ? -26.171 0.589 22.895 1.00 97.88 414 VAL A N 1
ATOM 3364 C CA . VAL A 1 414 ? -26.201 2.041 23.162 1.00 97.88 414 VAL A CA 1
ATOM 3365 C C . VAL A 1 414 ? -26.750 2.809 21.968 1.00 97.88 414 VAL A C 1
ATOM 3367 O O . VAL A 1 414 ? -27.522 3.754 22.117 1.00 97.88 414 VAL A O 1
ATOM 3370 N N . LYS A 1 415 ? -26.307 2.442 20.765 1.00 97.62 415 LYS A N 1
ATOM 3371 C CA . LYS A 1 415 ? -26.715 3.091 19.518 1.00 97.62 415 LYS A CA 1
ATOM 3372 C C . LYS A 1 415 ? -26.620 2.097 18.380 1.00 97.62 415 LYS A C 1
ATOM 3374 O O . LYS A 1 415 ? -25.570 1.489 18.217 1.00 97.62 415 LYS A O 1
ATOM 3379 N N . LEU A 1 416 ? -27.663 2.003 17.566 1.00 97.75 416 LEU A N 1
ATOM 3380 C CA . LEU A 1 416 ? -27.685 1.206 16.346 1.00 97.75 416 LEU A CA 1
ATOM 3381 C C . LEU A 1 416 ? -27.868 2.128 15.141 1.00 97.75 416 LEU A C 1
ATOM 3383 O O . LEU A 1 416 ? -28.662 3.067 15.169 1.00 97.75 416 LEU A O 1
ATOM 3387 N N . LYS A 1 417 ? -27.112 1.878 14.071 1.00 97.62 417 LYS A N 1
ATOM 3388 C CA . LYS A 1 417 ? -27.299 2.529 12.775 1.00 97.62 417 LYS A CA 1
ATOM 3389 C C . LYS A 1 417 ? -27.317 1.480 11.672 1.00 97.62 417 LYS A C 1
ATOM 3391 O O . LYS A 1 417 ? -26.289 0.879 11.368 1.00 97.62 417 LYS A O 1
ATOM 3396 N N . ASN A 1 418 ? -28.473 1.321 11.042 1.00 97.81 418 ASN A N 1
ATOM 3397 C CA . ASN A 1 418 ? -28.656 0.461 9.882 1.00 97.81 418 ASN A CA 1
ATOM 3398 C C . ASN A 1 418 ? -28.545 1.283 8.590 1.00 97.81 418 ASN A C 1
ATOM 3400 O O . ASN A 1 418 ? -29.205 2.311 8.449 1.00 97.81 418 ASN A O 1
ATOM 3404 N N . THR A 1 419 ? -27.684 0.853 7.668 1.00 96.56 419 THR A N 1
ATOM 3405 C CA . THR A 1 419 ? -27.439 1.541 6.387 1.00 96.56 419 THR A CA 1
ATOM 3406 C C . THR A 1 419 ? -27.696 0.660 5.164 1.00 96.56 419 THR A C 1
ATOM 3408 O O . THR A 1 419 ? -27.327 1.036 4.054 1.00 96.56 419 THR A O 1
ATOM 3411 N N . PHE A 1 420 ? -28.353 -0.492 5.332 1.00 95.94 420 PHE A N 1
ATOM 3412 C CA . PHE A 1 420 ? -28.836 -1.304 4.210 1.00 95.94 420 PHE A CA 1
ATOM 3413 C C . PHE A 1 420 ? -30.076 -0.672 3.565 1.00 95.94 420 PHE A C 1
ATOM 3415 O O . PHE A 1 420 ? -31.203 -1.130 3.734 1.00 95.94 420 PHE A O 1
ATOM 3422 N N . VAL A 1 421 ? -29.843 0.417 2.839 1.00 93.94 421 VAL A N 1
ATOM 3423 C CA . VAL A 1 421 ? -30.833 1.129 2.030 1.00 93.94 421 VAL A CA 1
ATOM 3424 C C . VAL A 1 421 ? -30.233 1.434 0.663 1.00 93.94 421 VAL A C 1
ATOM 3426 O O . VAL A 1 421 ? -29.018 1.619 0.529 1.00 93.94 421 VAL A O 1
ATOM 3429 N N . ASP A 1 422 ? -31.074 1.478 -0.363 1.00 92.06 422 ASP A N 1
ATOM 3430 C CA . ASP A 1 422 ? -30.625 1.812 -1.714 1.00 92.06 422 ASP A CA 1
ATOM 3431 C C . ASP A 1 422 ? -30.214 3.282 -1.812 1.00 92.06 422 ASP A C 1
ATOM 3433 O O . ASP A 1 422 ? -30.736 4.142 -1.100 1.00 92.06 422 ASP A O 1
ATOM 3437 N N . GLY A 1 423 ? -29.223 3.569 -2.660 1.00 92.06 423 GLY A N 1
ATOM 3438 C CA . GLY A 1 423 ? -28.647 4.910 -2.766 1.00 92.06 423 GLY A CA 1
ATOM 3439 C C . GLY A 1 423 ? -27.666 5.278 -1.644 1.00 92.06 423 GLY A C 1
ATOM 3440 O O . GLY A 1 423 ? -27.170 6.403 -1.619 1.00 92.06 423 GLY A O 1
ATOM 3441 N N . SER A 1 424 ? -27.355 4.362 -0.720 1.00 94.06 424 SER A N 1
ATOM 3442 C CA . SER A 1 424 ? -26.320 4.586 0.294 1.00 94.06 424 SER A CA 1
ATOM 3443 C C . SER A 1 424 ? -24.912 4.380 -0.276 1.00 94.06 424 SER A C 1
ATOM 3445 O O . SER A 1 424 ? -24.653 3.403 -0.976 1.00 94.06 424 SER A O 1
ATOM 3447 N N . MET A 1 425 ? -23.961 5.246 0.100 1.00 93.81 425 MET A N 1
ATOM 3448 C CA . MET A 1 425 ? -22.528 5.052 -0.194 1.00 93.81 425 MET A CA 1
ATOM 3449 C C . MET A 1 425 ? -21.947 3.811 0.503 1.00 93.81 425 MET A C 1
ATOM 3451 O O . MET A 1 425 ? -20.922 3.282 0.075 1.00 93.81 425 MET A O 1
ATOM 3455 N N . TYR A 1 426 ? -22.591 3.345 1.575 1.00 94.81 426 TYR A N 1
ATOM 3456 C CA . TYR A 1 426 ? -22.115 2.277 2.450 1.00 94.81 426 TYR A CA 1
ATOM 3457 C C . TYR A 1 426 ? -23.290 1.423 2.943 1.00 94.81 426 TYR A C 1
ATOM 3459 O O . TYR A 1 426 ? -24.295 1.974 3.393 1.00 94.81 426 TYR A O 1
ATOM 3467 N N . LYS A 1 427 ? -23.153 0.092 2.898 1.00 96.88 427 LYS A N 1
ATOM 3468 C CA . LYS A 1 427 ? -24.155 -0.857 3.410 1.00 96.88 427 LYS A CA 1
ATOM 3469 C C . LYS A 1 427 ? -23.566 -1.709 4.537 1.00 96.88 427 LYS A C 1
ATOM 3471 O O . LYS A 1 427 ? -22.650 -2.496 4.313 1.00 96.88 427 LYS A O 1
ATOM 3476 N N . GLY A 1 428 ? -24.089 -1.530 5.745 1.00 97.50 428 GLY A N 1
ATOM 3477 C CA . GLY A 1 428 ? -23.684 -2.226 6.969 1.00 97.50 428 GLY A CA 1
ATOM 3478 C C . GLY A 1 428 ? -24.566 -1.841 8.160 1.00 97.50 428 GLY A C 1
ATOM 3479 O O . GLY A 1 428 ? -25.309 -0.853 8.103 1.00 97.50 428 GLY A O 1
ATOM 3480 N N . ILE A 1 429 ? -24.486 -2.601 9.250 1.00 98.38 429 ILE A N 1
ATOM 3481 C CA . ILE A 1 429 ? -25.125 -2.248 10.526 1.00 98.38 429 ILE A CA 1
ATOM 3482 C C . ILE A 1 429 ? -24.029 -1.972 11.546 1.00 98.38 429 ILE A C 1
ATOM 3484 O O . ILE A 1 429 ? -23.239 -2.859 11.843 1.00 98.38 429 ILE A O 1
ATOM 3488 N N . ASN A 1 430 ? -23.982 -0.751 12.074 1.00 98.06 430 ASN A N 1
ATOM 3489 C CA . ASN A 1 430 ? -22.990 -0.328 13.060 1.00 98.06 430 ASN A CA 1
ATOM 3490 C C . ASN A 1 430 ? -23.663 -0.134 14.411 1.00 98.06 430 ASN A C 1
ATOM 3492 O O . ASN A 1 430 ? -24.638 0.617 14.515 1.00 98.06 430 ASN A O 1
ATOM 3496 N N . ILE A 1 431 ? -23.143 -0.801 15.436 1.00 98.31 431 ILE A N 1
ATOM 3497 C CA . ILE A 1 431 ? -23.694 -0.766 16.783 1.00 98.31 431 ILE A CA 1
ATOM 3498 C C . ILE A 1 431 ? -22.613 -0.342 17.769 1.00 98.31 431 ILE A C 1
ATOM 3500 O O . ILE A 1 431 ? -21.543 -0.936 17.819 1.00 98.31 431 ILE A O 1
ATOM 3504 N N . ASN A 1 432 ? -22.913 0.652 18.599 1.00 98.38 432 ASN A N 1
ATOM 3505 C CA . ASN A 1 432 ? -22.152 0.905 19.813 1.00 98.38 432 ASN A CA 1
ATOM 3506 C C . ASN A 1 432 ? -22.689 -0.026 20.899 1.00 98.38 432 ASN A C 1
ATOM 3508 O O . ASN A 1 432 ? -23.822 0.146 21.358 1.00 98.38 432 ASN A O 1
ATOM 3512 N N . MET A 1 433 ? -21.879 -0.998 21.293 1.00 98.19 433 MET A N 1
ATOM 3513 C CA . MET A 1 433 ? -22.172 -1.942 22.363 1.00 98.19 433 MET A CA 1
ATOM 3514 C C . MET A 1 433 ? -21.481 -1.489 23.640 1.00 98.19 433 MET A C 1
ATOM 3516 O O . MET A 1 433 ? -20.327 -1.068 23.609 1.00 98.19 433 MET A O 1
ATOM 3520 N N . LYS A 1 434 ? -22.165 -1.601 24.773 1.00 98.00 434 LYS A N 1
ATOM 3521 C CA . LYS A 1 434 ? -21.597 -1.391 26.102 1.00 98.00 434 LYS A CA 1
ATOM 3522 C C . LYS A 1 434 ? -21.452 -2.738 26.791 1.00 98.00 434 LYS A C 1
ATOM 3524 O O . LYS A 1 434 ? -22.403 -3.512 26.830 1.00 98.00 434 LYS A O 1
ATOM 3529 N N . ASN A 1 435 ? -20.263 -3.034 27.297 1.00 96.12 435 ASN A N 1
ATOM 3530 C CA . ASN A 1 435 ? -20.018 -4.260 28.051 1.00 96.12 435 ASN A CA 1
ATOM 3531 C C . ASN A 1 435 ? -20.531 -4.137 29.506 1.00 96.12 435 ASN A C 1
ATOM 3533 O O . ASN A 1 435 ? -20.821 -3.023 29.957 1.00 96.12 435 ASN A O 1
ATOM 3537 N N . PRO A 1 436 ? -20.574 -5.240 30.279 1.00 94.81 436 PRO A N 1
ATOM 3538 C CA . PRO A 1 436 ? -20.990 -5.210 31.687 1.00 94.81 436 PRO A CA 1
ATOM 3539 C C . PRO A 1 436 ? -20.187 -4.238 32.572 1.00 94.81 436 PRO A C 1
ATOM 3541 O O . PRO A 1 436 ? -20.704 -3.715 33.555 1.00 94.81 436 PRO A O 1
ATOM 3544 N N . ASN A 1 437 ? -18.938 -3.939 32.196 1.00 90.88 437 ASN A N 1
ATOM 3545 C CA . ASN A 1 437 ? -18.058 -3.005 32.909 1.00 90.88 437 ASN A CA 1
ATOM 3546 C C . ASN A 1 437 ? -18.261 -1.534 32.486 1.00 90.88 437 ASN A C 1
ATOM 3548 O O . ASN A 1 437 ? -17.526 -0.646 32.922 1.00 90.88 437 ASN A O 1
ATOM 3552 N N . GLY A 1 438 ? -19.238 -1.255 31.620 1.00 93.62 438 GLY A N 1
ATOM 3553 C CA . GLY A 1 438 ? -19.612 0.089 31.189 1.00 93.62 438 GLY A CA 1
ATOM 3554 C C . GLY A 1 438 ? -18.728 0.722 30.111 1.00 93.62 438 GLY A C 1
ATOM 3555 O O . GLY A 1 438 ? -18.907 1.900 29.801 1.00 93.62 438 GLY A O 1
ATOM 3556 N N . GLN A 1 439 ? -17.786 -0.015 29.525 1.00 94.88 439 GLN A N 1
ATOM 3557 C CA . GLN A 1 439 ? -16.998 0.430 28.374 1.00 94.88 439 GLN A CA 1
ATOM 3558 C C . GLN A 1 439 ? -17.761 0.205 27.070 1.00 94.88 439 GLN A C 1
ATOM 3560 O O . GLN A 1 439 ? -18.441 -0.806 26.903 1.00 94.88 439 GLN A O 1
ATOM 3565 N N . ILE A 1 440 ? -17.602 1.141 26.134 1.00 96.69 440 ILE A N 1
ATOM 3566 C CA . ILE A 1 440 ? -18.242 1.101 24.819 1.00 96.69 440 ILE A CA 1
ATOM 3567 C C . ILE A 1 440 ? -17.232 0.632 23.769 1.00 96.69 440 ILE A C 1
ATOM 3569 O O . ILE A 1 440 ? -16.082 1.072 23.777 1.00 96.69 440 ILE A O 1
ATOM 3573 N N . PHE A 1 441 ? -17.680 -0.228 22.861 1.00 97.62 441 PHE A N 1
ATOM 3574 C CA . PHE A 1 441 ? -16.962 -0.647 21.662 1.00 97.62 441 PHE A CA 1
ATOM 3575 C C . PHE A 1 441 ? -17.911 -0.676 20.461 1.00 97.62 441 PHE A C 1
ATOM 3577 O O . PHE A 1 441 ? -19.134 -0.728 20.614 1.00 97.62 441 PHE A O 1
ATOM 3584 N N . GLU A 1 442 ? -17.355 -0.653 19.256 1.00 98.38 442 GLU A N 1
ATOM 3585 C CA . GLU A 1 442 ? -18.130 -0.751 18.022 1.00 98.38 442 GLU A CA 1
ATOM 3586 C C . GLU A 1 442 ? -18.238 -2.213 17.565 1.00 98.38 442 GLU A C 1
ATOM 3588 O O . GLU A 1 442 ? -17.241 -2.926 17.463 1.00 98.38 442 GLU A O 1
ATOM 3593 N N . LEU A 1 443 ? -19.447 -2.662 17.245 1.00 98.50 443 LEU A N 1
ATOM 3594 C CA . LEU A 1 443 ? -19.723 -3.941 16.603 1.00 98.50 443 LEU A CA 1
ATOM 3595 C C . LEU A 1 443 ? -20.424 -3.686 15.272 1.00 98.50 443 LEU A C 1
ATOM 3597 O O . LEU A 1 443 ? -21.521 -3.129 15.225 1.00 98.50 443 LEU A O 1
ATOM 3601 N N . GLN A 1 444 ? -19.778 -4.097 14.188 1.00 98.56 444 GLN A N 1
ATOM 3602 C CA . GLN A 1 444 ? -20.304 -3.971 12.838 1.00 98.56 444 GLN A CA 1
ATOM 3603 C C . GLN A 1 444 ? -20.799 -5.324 12.332 1.00 98.56 444 GLN A C 1
ATOM 3605 O O . GLN A 1 444 ? -20.127 -6.341 12.514 1.00 98.56 444 GLN A O 1
ATOM 3610 N N . PHE A 1 445 ? -21.924 -5.323 11.626 1.00 98.69 445 PHE A N 1
ATOM 3611 C CA . PHE A 1 445 ? -22.431 -6.478 10.898 1.00 98.69 445 PHE A CA 1
ATOM 3612 C C . PHE A 1 445 ? -22.474 -6.196 9.401 1.00 98.69 445 PHE A C 1
ATOM 3614 O O . PHE A 1 445 ? -22.996 -5.170 8.952 1.00 98.69 445 PHE A O 1
ATOM 3621 N N . HIS A 1 446 ? -21.941 -7.142 8.636 1.00 98.50 446 HIS A N 1
ATOM 3622 C CA . HIS A 1 446 ? -21.867 -7.091 7.183 1.00 98.50 446 HIS A CA 1
ATOM 3623 C C . HIS A 1 446 ? -22.241 -8.436 6.555 1.00 98.50 446 HIS A C 1
ATOM 3625 O O . HIS A 1 446 ? -22.039 -9.490 7.143 1.00 98.50 446 HIS A O 1
ATOM 3631 N N . THR A 1 447 ? -22.736 -8.425 5.327 1.00 98.12 447 THR A N 1
ATOM 3632 C CA . THR A 1 447 ? -22.620 -9.606 4.464 1.00 98.12 447 THR A CA 1
ATOM 3633 C C . THR A 1 447 ? -21.216 -9.689 3.858 1.00 98.12 447 THR A C 1
ATOM 3635 O O . THR A 1 447 ? -20.569 -8.637 3.750 1.00 98.12 447 THR A O 1
ATOM 3638 N N . PRO A 1 448 ? -20.732 -10.861 3.396 1.00 96.56 448 PRO A N 1
ATOM 3639 C CA . PRO A 1 448 ? -19.432 -10.969 2.727 1.00 96.56 448 PRO A CA 1
ATOM 3640 C C . PRO A 1 448 ? -19.263 -9.967 1.575 1.00 96.56 448 PRO A C 1
ATOM 3642 O O . PRO A 1 448 ? -18.235 -9.293 1.475 1.00 96.56 448 PRO A O 1
ATOM 3645 N N . ASN A 1 449 ? -20.310 -9.783 0.763 1.00 95.31 449 ASN A N 1
ATOM 3646 C CA . ASN A 1 449 ? -20.309 -8.829 -0.348 1.00 95.31 449 ASN A CA 1
ATOM 3647 C C . ASN A 1 449 ? -20.228 -7.376 0.137 1.00 95.31 449 ASN A C 1
ATOM 3649 O O . ASN A 1 449 ? -19.421 -6.600 -0.375 1.00 95.31 449 ASN A O 1
ATOM 3653 N N . SER A 1 450 ? -21.013 -7.005 1.154 1.00 97.12 450 SER A N 1
ATOM 3654 C CA . SER A 1 450 ? -20.973 -5.647 1.714 1.00 97.12 450 SER A CA 1
ATOM 3655 C C . SER A 1 450 ? -19.637 -5.332 2.403 1.00 97.12 450 SER A C 1
ATOM 3657 O O . SER A 1 450 ? -19.144 -4.207 2.315 1.00 97.12 450 SER A O 1
ATOM 3659 N N . PHE A 1 451 ? -19.006 -6.334 3.029 1.00 94.75 451 PHE A N 1
ATOM 3660 C CA . PHE A 1 451 ? -17.682 -6.203 3.627 1.00 94.75 451 PHE A CA 1
ATOM 3661 C C . PHE A 1 451 ? -16.613 -6.012 2.552 1.00 94.75 451 PHE A C 1
ATOM 3663 O O . PHE A 1 451 ? -15.825 -5.076 2.648 1.00 94.75 451 PHE A O 1
ATOM 3670 N N . ASN A 1 452 ? -16.616 -6.828 1.493 1.00 88.88 452 ASN A N 1
ATOM 3671 C CA . ASN A 1 452 ? -15.705 -6.657 0.360 1.00 88.88 452 ASN A CA 1
ATOM 3672 C C . ASN A 1 452 ? -15.868 -5.276 -0.297 1.00 88.88 452 ASN A C 1
ATOM 3674 O O . ASN A 1 452 ? -14.875 -4.601 -0.565 1.00 88.88 452 ASN A O 1
ATOM 3678 N N . MET A 1 453 ? -17.112 -4.823 -0.484 1.00 92.75 453 MET A N 1
ATOM 3679 C CA . MET A 1 453 ? -17.413 -3.499 -1.029 1.00 92.75 453 MET A CA 1
ATOM 3680 C C . MET A 1 453 ? -16.820 -2.382 -0.166 1.00 92.75 453 MET A C 1
ATOM 3682 O O . MET A 1 453 ? -16.109 -1.516 -0.673 1.00 92.75 453 MET A O 1
ATOM 3686 N N . LYS A 1 454 ? -17.050 -2.438 1.152 1.00 87.19 454 LYS A N 1
ATOM 3687 C CA . LYS A 1 454 ? -16.461 -1.506 2.120 1.00 87.19 454 LYS A CA 1
ATOM 3688 C C . LYS A 1 454 ? -14.933 -1.529 2.072 1.00 87.19 454 LYS A C 1
ATOM 3690 O O . LYS A 1 454 ? -14.326 -0.469 2.088 1.00 87.19 454 LYS A O 1
ATOM 3695 N N . GLN A 1 455 ? -14.325 -2.713 2.105 1.00 77.69 455 GLN A N 1
ATOM 3696 C CA . GLN A 1 455 ? -12.896 -2.868 2.393 1.00 77.69 455 GLN A CA 1
ATOM 3697 C C . GLN A 1 455 ? -11.999 -2.713 1.173 1.00 77.69 455 GLN A C 1
ATOM 3699 O O . GLN A 1 455 ? -10.902 -2.190 1.311 1.00 77.69 455 GLN A O 1
ATOM 3704 N N . ASN A 1 456 ? -12.433 -3.199 0.011 1.00 75.31 456 ASN A N 1
ATOM 3705 C CA . ASN A 1 456 ? -11.556 -3.357 -1.149 1.00 75.31 456 ASN A CA 1
ATOM 3706 C C . ASN A 1 456 ? -11.947 -2.459 -2.328 1.00 75.31 456 ASN A C 1
ATOM 3708 O O . ASN A 1 456 ? -11.129 -2.251 -3.215 1.00 75.31 456 ASN A O 1
ATOM 3712 N N . ILE A 1 457 ? -13.184 -1.949 -2.361 1.00 79.06 457 ILE A N 1
ATOM 3713 C CA . ILE A 1 457 ? -13.699 -1.174 -3.500 1.00 79.06 457 ILE A CA 1
ATOM 3714 C C . ILE A 1 457 ? -13.896 0.292 -3.106 1.00 79.06 457 ILE A C 1
ATOM 3716 O O . ILE A 1 457 ? -13.289 1.182 -3.694 1.00 79.06 457 ILE A O 1
ATOM 3720 N N . ASN A 1 458 ? -14.719 0.556 -2.089 1.00 86.75 458 ASN A N 1
ATOM 3721 C CA . ASN A 1 458 ? -15.097 1.922 -1.719 1.00 86.75 458 ASN A CA 1
ATOM 3722 C C . ASN A 1 458 ? -14.178 2.571 -0.681 1.00 86.75 458 ASN A C 1
ATOM 3724 O O . ASN A 1 458 ? -14.322 3.768 -0.445 1.00 86.75 458 ASN A O 1
ATOM 3728 N N . HIS A 1 459 ? -13.245 1.836 -0.067 1.00 77.31 459 HIS A N 1
ATOM 3729 C CA . HIS A 1 459 ? -12.430 2.388 1.016 1.00 77.31 459 HIS A CA 1
ATOM 3730 C C . HIS A 1 459 ? -11.610 3.599 0.554 1.00 77.31 459 HIS A C 1
ATOM 3732 O O . HIS A 1 459 ? -11.766 4.690 1.101 1.00 77.31 459 HIS A O 1
ATOM 3738 N N . THR A 1 460 ? -10.792 3.442 -0.491 1.00 71.50 460 THR A N 1
ATOM 3739 C CA . THR A 1 460 ? -9.938 4.528 -0.998 1.00 71.50 460 THR A CA 1
ATOM 3740 C C . THR A 1 460 ? -10.764 5.728 -1.470 1.00 71.50 460 THR A C 1
ATOM 3742 O O . THR A 1 460 ? -10.391 6.871 -1.213 1.00 71.50 460 THR A O 1
ATOM 3745 N N . LEU A 1 461 ? -11.925 5.475 -2.086 1.00 80.81 461 LEU A N 1
ATOM 3746 C CA . LEU A 1 461 ? -12.851 6.522 -2.529 1.00 80.81 461 LEU A CA 1
ATOM 3747 C C . LEU A 1 461 ? -13.425 7.310 -1.344 1.00 80.81 461 LEU A C 1
ATOM 3749 O O . LEU A 1 461 ? -13.520 8.534 -1.402 1.00 80.81 461 LEU A O 1
ATOM 3753 N N . TYR A 1 462 ? -13.784 6.620 -0.260 1.00 81.50 462 TYR A N 1
ATOM 3754 C CA . TYR A 1 462 ? -14.309 7.239 0.953 1.00 81.50 462 TYR A CA 1
ATOM 3755 C C . TYR A 1 462 ? -13.247 8.065 1.688 1.00 81.50 462 TYR A C 1
ATOM 3757 O O . TYR A 1 462 ? -13.534 9.160 2.175 1.00 81.50 462 TYR A O 1
ATOM 3765 N N . GLU A 1 463 ? -12.016 7.557 1.759 1.00 75.69 463 GLU A N 1
ATOM 3766 C CA . GLU A 1 463 ? -10.884 8.242 2.388 1.00 75.69 463 GLU A CA 1
ATOM 3767 C C . GLU A 1 463 ? -10.510 9.543 1.674 1.00 75.69 463 GLU A C 1
ATOM 3769 O O . GLU A 1 463 ? -10.093 10.496 2.334 1.00 75.69 463 GLU A O 1
ATOM 3774 N N . GLU A 1 464 ? -10.682 9.596 0.352 1.00 77.94 464 GLU A N 1
ATOM 3775 C CA . GLU A 1 464 ? -10.583 10.831 -0.426 1.00 77.94 464 GLU A CA 1
ATOM 3776 C C . GLU A 1 464 ? -11.807 11.728 -0.176 1.00 77.94 464 GLU A C 1
ATOM 3778 O O . GLU A 1 464 ? -11.652 12.874 0.242 1.00 77.94 464 GLU A O 1
ATOM 3783 N N . TYR A 1 465 ? -13.021 11.188 -0.341 1.00 87.69 465 TYR A N 1
ATOM 3784 C CA . TYR A 1 465 ? -14.286 11.920 -0.206 1.00 87.69 465 TYR A CA 1
ATOM 3785 C C . TYR A 1 465 ? -14.403 12.682 1.119 1.00 87.69 465 TYR A C 1
ATOM 3787 O O . TYR A 1 465 ? -14.777 13.851 1.125 1.00 87.69 465 TYR A O 1
ATOM 3795 N N . ARG A 1 466 ? -14.054 12.049 2.246 1.00 82.31 466 ARG A N 1
ATOM 3796 C CA . ARG A 1 466 ? -14.229 12.634 3.588 1.00 82.31 466 ARG A CA 1
ATOM 3797 C C . ARG A 1 466 ? -13.371 13.876 3.865 1.00 82.31 466 ARG A C 1
ATOM 3799 O O . ARG A 1 466 ? -13.564 14.510 4.896 1.00 82.31 466 ARG A O 1
ATOM 3806 N N . LEU A 1 467 ? -12.375 14.154 3.023 1.00 79.12 467 LEU A N 1
ATOM 3807 C CA . LEU A 1 467 ? -11.463 15.294 3.165 1.00 79.12 467 LEU A CA 1
ATOM 3808 C C . LEU A 1 467 ? -11.856 16.475 2.269 1.00 79.12 467 LEU A C 1
ATOM 3810 O O . LEU A 1 467 ? -11.246 17.538 2.363 1.00 79.12 467 LEU A O 1
ATOM 3814 N N . LEU A 1 468 ? -12.828 16.279 1.380 1.00 79.75 468 LEU A N 1
ATOM 3815 C CA . LEU A 1 468 ? -13.267 17.279 0.419 1.00 79.75 468 LEU A CA 1
ATOM 3816 C C . LEU A 1 468 ? -14.433 18.096 0.977 1.00 79.75 468 LEU A C 1
ATOM 3818 O O . LEU A 1 468 ? -15.217 17.614 1.795 1.00 79.75 468 LEU A O 1
ATOM 3822 N N . ASP A 1 469 ? -14.583 19.319 0.470 1.00 86.06 469 ASP A N 1
ATOM 3823 C CA . ASP A 1 469 ? -15.845 20.046 0.594 1.00 86.06 469 ASP A CA 1
ATOM 3824 C C . ASP A 1 469 ? -16.944 19.242 -0.113 1.00 86.06 469 ASP A C 1
ATOM 3826 O O . ASP A 1 469 ? -16.779 18.844 -1.274 1.00 86.06 469 ASP A O 1
ATOM 3830 N N . GLU A 1 470 ? -18.053 18.990 0.583 1.00 85.25 470 GLU A N 1
ATOM 3831 C CA . GLU A 1 470 ? -19.154 18.151 0.099 1.00 85.25 470 GLU A CA 1
ATOM 3832 C C . GLU A 1 470 ? -19.794 18.665 -1.201 1.00 85.25 470 GLU A C 1
ATOM 3834 O O . GLU A 1 470 ? -20.382 17.878 -1.945 1.00 85.25 470 GLU A O 1
ATOM 3839 N N . ASN A 1 471 ? -19.642 19.959 -1.498 1.00 90.50 471 ASN A N 1
ATOM 3840 C CA . ASN A 1 471 ? -20.166 20.608 -2.698 1.00 90.50 471 ASN A CA 1
ATOM 3841 C C . ASN A 1 471 ? -19.142 20.673 -3.839 1.00 90.50 471 ASN A C 1
ATOM 3843 O O . ASN A 1 471 ? -19.463 21.146 -4.931 1.00 90.50 471 ASN A O 1
ATOM 3847 N N . SER A 1 472 ? -17.906 20.215 -3.619 1.00 92.81 472 SER A N 1
ATOM 3848 C CA . SER A 1 472 ? -16.892 20.172 -4.673 1.00 92.81 472 SER A CA 1
ATOM 3849 C C . SER A 1 472 ? -17.252 19.151 -5.757 1.00 92.81 472 SER A C 1
ATOM 3851 O O . SER A 1 472 ? -17.798 18.080 -5.477 1.00 92.81 472 SER A O 1
ATOM 3853 N N . THR A 1 473 ? -16.876 19.442 -7.008 1.00 94.50 473 THR A N 1
ATOM 3854 C CA . THR A 1 473 ? -17.097 18.536 -8.150 1.00 94.50 473 THR A CA 1
ATOM 3855 C C . THR A 1 473 ? -16.570 17.130 -7.860 1.00 94.50 473 THR A C 1
ATOM 3857 O O . THR A 1 473 ? -17.269 16.144 -8.084 1.00 94.50 473 THR A O 1
ATOM 3860 N N . ARG A 1 474 ? -15.372 17.037 -7.267 1.00 90.69 474 ARG A N 1
ATOM 3861 C CA . ARG A 1 474 ? -14.742 15.758 -6.933 1.00 90.69 474 ARG A CA 1
ATOM 3862 C C . ARG A 1 474 ? -15.497 14.992 -5.842 1.00 90.69 474 ARG A C 1
ATOM 3864 O O . ARG A 1 474 ? -15.650 13.779 -5.960 1.00 90.69 474 ARG A O 1
ATOM 3871 N N . ALA A 1 475 ? -16.012 15.669 -4.812 1.00 89.06 475 ALA A N 1
ATOM 3872 C CA . ALA A 1 475 ? -16.815 15.009 -3.782 1.00 89.06 475 ALA A CA 1
ATOM 3873 C C . ALA A 1 475 ? -18.105 14.414 -4.366 1.00 89.06 475 ALA A C 1
ATOM 3875 O O . ALA A 1 475 ? -18.467 13.283 -4.035 1.00 89.06 475 ALA A O 1
ATOM 3876 N N . ILE A 1 476 ? -18.764 15.133 -5.281 1.00 94.75 476 ILE A N 1
ATOM 3877 C CA . ILE A 1 476 ? -19.976 14.664 -5.967 1.00 94.75 476 ILE A CA 1
ATOM 3878 C C . ILE A 1 476 ? -19.673 13.439 -6.844 1.00 94.75 476 ILE A C 1
ATOM 3880 O O . ILE A 1 476 ? -20.411 12.452 -6.794 1.00 94.75 476 ILE A O 1
ATOM 3884 N N . GLU A 1 477 ? -18.576 13.460 -7.605 1.00 93.12 477 GLU A N 1
ATOM 3885 C CA . GLU A 1 477 ? -18.123 12.314 -8.408 1.00 93.12 477 GLU A CA 1
ATOM 3886 C C . GLU A 1 477 ? -17.873 11.071 -7.548 1.00 93.12 477 GLU A C 1
ATOM 3888 O O . GLU A 1 477 ? -18.419 10.001 -7.828 1.00 93.12 477 GLU A O 1
ATOM 3893 N N . LEU A 1 478 ? -17.086 11.213 -6.475 1.00 89.62 478 LEU A N 1
ATOM 3894 C CA . LEU A 1 478 ? -16.762 10.113 -5.565 1.00 89.62 478 LEU A CA 1
ATOM 3895 C C . LEU A 1 478 ? -18.009 9.560 -4.878 1.00 89.62 478 LEU A C 1
ATOM 3897 O O . LEU A 1 478 ? -18.167 8.343 -4.774 1.00 89.62 478 LEU A O 1
ATOM 3901 N N . LYS A 1 479 ? -18.922 10.437 -4.450 1.00 96.00 479 LYS A N 1
ATOM 3902 C CA . LYS A 1 479 ? -20.208 10.048 -3.865 1.00 96.00 479 LYS A CA 1
ATOM 3903 C C . LYS A 1 479 ? -21.027 9.205 -4.838 1.00 96.00 479 LYS A C 1
ATOM 3905 O O . LYS A 1 479 ? -21.481 8.126 -4.463 1.00 96.00 479 LYS A O 1
ATOM 3910 N N . ASN A 1 480 ? -21.175 9.653 -6.084 1.00 95.81 480 ASN A N 1
ATOM 3911 C CA . ASN A 1 480 ? -21.918 8.915 -7.106 1.00 95.81 480 ASN A CA 1
ATOM 3912 C C . ASN A 1 480 ? -21.265 7.563 -7.420 1.00 95.81 480 ASN A C 1
ATOM 3914 O O . ASN A 1 480 ? -21.963 6.555 -7.519 1.00 95.81 480 ASN A O 1
ATOM 3918 N N . LEU A 1 481 ? -19.933 7.516 -7.516 1.00 93.81 481 LEU A N 1
ATOM 3919 C CA . LEU A 1 481 ? -19.198 6.273 -7.738 1.00 93.81 481 LEU A CA 1
ATOM 3920 C C . LEU A 1 481 ? -19.400 5.282 -6.584 1.00 93.81 481 LEU A C 1
ATOM 3922 O O . LEU A 1 481 ? -19.740 4.125 -6.822 1.00 93.81 481 LEU A O 1
ATOM 3926 N N . MET A 1 482 ? -19.270 5.736 -5.334 1.00 96.75 482 MET A N 1
ATOM 3927 C CA . MET A 1 482 ? -19.487 4.886 -4.161 1.00 96.75 482 MET A CA 1
ATOM 3928 C C . MET A 1 482 ? -20.928 4.382 -4.059 1.00 96.75 482 MET A C 1
ATOM 3930 O O . MET A 1 482 ? -21.131 3.221 -3.706 1.00 96.75 482 MET A O 1
ATOM 3934 N N . ILE A 1 483 ? -21.921 5.219 -4.385 1.00 96.69 483 ILE A N 1
ATOM 3935 C CA . ILE A 1 483 ? -23.333 4.812 -4.451 1.00 96.69 483 ILE A CA 1
ATOM 3936 C C . ILE A 1 483 ? -23.531 3.742 -5.527 1.00 96.69 483 ILE A C 1
ATOM 3938 O O . ILE A 1 483 ? -24.121 2.702 -5.245 1.00 96.69 483 ILE A O 1
ATOM 3942 N N . ASN A 1 484 ? -23.009 3.956 -6.738 1.00 95.12 484 ASN A N 1
ATOM 3943 C CA . ASN A 1 484 ? -23.118 2.990 -7.833 1.00 95.12 484 ASN A CA 1
ATOM 3944 C C . ASN A 1 484 ? -22.497 1.641 -7.458 1.00 95.12 484 ASN A C 1
ATOM 3946 O O . ASN A 1 484 ? -23.123 0.598 -7.649 1.00 95.12 484 ASN A O 1
ATOM 3950 N N . ASN A 1 485 ? -21.311 1.666 -6.851 1.00 92.75 485 ASN A N 1
ATOM 3951 C CA . ASN A 1 485 ? -20.644 0.472 -6.348 1.00 92.75 485 ASN A CA 1
ATOM 3952 C C . ASN A 1 485 ? -21.499 -0.226 -5.277 1.00 92.75 485 ASN A C 1
ATOM 3954 O O . ASN A 1 485 ? -21.785 -1.418 -5.386 1.00 92.75 485 ASN A O 1
ATOM 3958 N N . SER A 1 486 ? -21.986 0.513 -4.278 1.00 95.00 486 SER A N 1
ATOM 3959 C CA . SER A 1 486 ? -22.791 -0.031 -3.176 1.00 95.00 486 SER A CA 1
ATOM 3960 C C . SER A 1 486 ? -24.176 -0.526 -3.600 1.00 95.00 486 SER A C 1
ATOM 3962 O O . SER A 1 486 ? -24.716 -1.428 -2.960 1.00 95.00 486 SER A O 1
ATOM 3964 N N . ASN A 1 487 ? -24.746 -0.013 -4.692 1.00 93.00 487 ASN A N 1
ATOM 3965 C CA . ASN A 1 487 ? -26.007 -0.511 -5.248 1.00 93.00 487 ASN A CA 1
ATOM 3966 C C . ASN A 1 487 ? -25.885 -1.935 -5.821 1.00 93.00 487 ASN A C 1
ATOM 3968 O O . ASN A 1 487 ? -26.895 -2.624 -5.926 1.00 93.00 487 ASN A O 1
ATOM 3972 N N . SER A 1 488 ? -24.672 -2.412 -6.136 1.00 91.81 488 SER A N 1
ATOM 3973 C 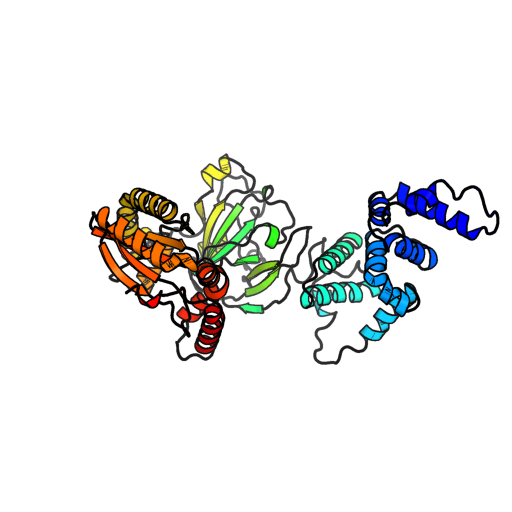CA . SER A 1 488 ? -24.447 -3.819 -6.512 1.00 91.81 488 SER A CA 1
ATOM 3974 C C . SER A 1 488 ? -24.566 -4.795 -5.330 1.00 91.81 488 SER A C 1
ATOM 3976 O O . SER A 1 488 ? -24.710 -6.000 -5.531 1.00 91.81 488 SER A O 1
ATOM 3978 N N . VAL A 1 489 ? -24.530 -4.288 -4.092 1.00 94.06 489 VAL A N 1
ATOM 3979 C CA . VAL A 1 489 ? -24.723 -5.085 -2.879 1.00 94.06 489 VAL A CA 1
ATOM 3980 C C . VAL A 1 489 ? -26.219 -5.203 -2.594 1.00 94.06 489 VAL A C 1
ATOM 3982 O O . VAL A 1 489 ? -26.905 -4.202 -2.370 1.00 94.06 489 VAL A O 1
ATOM 3985 N N . ILE A 1 490 ? -26.716 -6.438 -2.568 1.00 93.25 490 ILE A N 1
ATOM 3986 C CA . ILE A 1 490 ? -28.122 -6.751 -2.294 1.00 93.25 490 ILE A CA 1
ATOM 3987 C C . ILE A 1 490 ? -28.452 -6.416 -0.832 1.00 93.25 490 ILE A C 1
ATOM 3989 O O . ILE A 1 490 ? -27.664 -6.694 0.072 1.00 93.25 490 ILE A O 1
ATOM 3993 N N . ASN A 1 491 ? -29.623 -5.817 -0.590 1.00 95.88 491 ASN A N 1
ATOM 3994 C CA . ASN A 1 491 ? -30.150 -5.654 0.766 1.00 95.88 491 ASN A CA 1
ATOM 3995 C C . ASN A 1 491 ? -30.662 -7.017 1.264 1.00 95.88 491 ASN A C 1
ATOM 3997 O O . ASN A 1 491 ? -31.549 -7.580 0.616 1.00 95.88 491 ASN A O 1
ATOM 4001 N N . PRO A 1 492 ? -30.149 -7.555 2.387 1.00 96.56 492 PRO A N 1
ATOM 4002 C CA . PRO A 1 492 ? -30.633 -8.821 2.925 1.00 96.56 492 PRO A CA 1
ATOM 4003 C C . PRO A 1 492 ? -32.130 -8.777 3.234 1.00 96.56 492 PRO A C 1
ATOM 4005 O O . PRO A 1 492 ? -32.681 -7.733 3.593 1.00 96.56 492 PRO A O 1
ATOM 4008 N N . ILE A 1 493 ? -32.793 -9.927 3.115 1.00 93.50 493 ILE A N 1
ATOM 4009 C CA . ILE A 1 493 ? -34.234 -10.037 3.358 1.00 93.50 493 ILE A CA 1
ATOM 4010 C C . ILE A 1 493 ? -34.538 -9.582 4.788 1.00 93.50 493 ILE A C 1
ATOM 4012 O O . ILE A 1 493 ? -33.903 -10.037 5.735 1.00 93.50 493 ILE A O 1
ATOM 4016 N N . ASN A 1 494 ? -35.529 -8.701 4.934 1.00 95.56 494 ASN A N 1
ATOM 4017 C CA . ASN A 1 494 ? -35.974 -8.127 6.206 1.00 95.56 494 ASN A CA 1
ATOM 4018 C C . ASN A 1 494 ? -34.939 -7.270 6.948 1.00 95.56 494 ASN A C 1
ATOM 4020 O O . ASN A 1 494 ? -35.177 -6.916 8.095 1.00 95.56 494 ASN A O 1
ATOM 4024 N N . VAL A 1 495 ? -33.826 -6.867 6.330 1.00 96.44 495 VAL A N 1
ATOM 4025 C CA . VAL A 1 495 ? -32.782 -6.090 7.022 1.00 96.44 495 VAL A CA 1
ATOM 4026 C C . VAL A 1 495 ? -33.289 -4.787 7.649 1.00 96.44 495 VAL A C 1
ATOM 4028 O O . VAL A 1 495 ? -32.751 -4.340 8.656 1.00 96.44 495 VAL A O 1
ATOM 4031 N N . GLN A 1 496 ? -34.367 -4.207 7.121 1.00 94.81 496 GLN A N 1
ATOM 4032 C CA . GLN A 1 496 ? -35.039 -3.027 7.663 1.00 94.81 496 GLN A CA 1
ATOM 4033 C C . GLN A 1 496 ? -35.691 -3.228 9.045 1.00 94.81 496 GLN A C 1
ATOM 4035 O O . GLN A 1 496 ? -36.103 -2.238 9.653 1.00 94.81 496 GLN A O 1
ATOM 4040 N N . THR A 1 497 ? -35.839 -4.468 9.534 1.00 95.88 497 THR A N 1
ATOM 4041 C CA . THR A 1 497 ? -36.382 -4.750 10.877 1.00 95.88 497 THR A CA 1
ATOM 4042 C C . THR A 1 497 ? -35.367 -4.481 11.984 1.00 95.88 497 THR A C 1
ATOM 4044 O O . THR A 1 497 ? -35.774 -4.209 13.109 1.00 95.88 497 THR A O 1
ATOM 4047 N N . ILE A 1 498 ? -34.068 -4.488 11.669 1.00 96.50 498 ILE A N 1
ATOM 4048 C CA . ILE A 1 498 ? -33.002 -4.161 12.618 1.00 96.50 498 ILE A CA 1
ATOM 4049 C C . ILE A 1 498 ? -32.965 -2.640 12.828 1.00 96.50 498 ILE A C 1
ATOM 4051 O O . ILE A 1 498 ? -32.586 -1.899 11.910 1.00 96.50 498 ILE A O 1
ATOM 4055 N N . LYS A 1 499 ? -33.375 -2.175 14.016 1.00 87.75 499 LYS A N 1
ATOM 4056 C CA . LYS A 1 499 ? -33.530 -0.755 14.373 1.00 87.75 499 LYS A CA 1
ATOM 4057 C C . LYS A 1 499 ? -33.046 -0.441 15.780 1.00 87.75 499 LYS A C 1
ATOM 4059 O O . LYS A 1 499 ? -33.140 -1.339 16.643 1.00 87.75 499 LYS A O 1
#

Sequence (499 aa):
MKKIYFYVIAFWSLFFVTSGFAQCTFSELAKDFSRNTALKDFVKSDSKAFDAWYLLNKEKPSLRNSLPEVKIVAENFQEVKNAGGYQKWIDKLTSEERNVPIPFLDSQQKFEQTVDVSNLPKHLRSLAYQYYKKANNENKLHLWQRLEEIFKEYKINGNWPPYNGGYNIESGISLQKFKKYDRYANPIGSWDGINEPLLGGNFTSPIIDDKPFDFSSRALNIPESNYTFYYEIEILEDLGFDGELADVIPWFNQKGQGKQVKWNIPKDPVTGRPKTWNKLAEEGKVRITIKDIPNGNAELIKKWKGYVIGKKVSGAENTAEALKARELLSKLKLIEHQVTDDLVGLANKNGGKMEGLDFRLKSEESLIRKLQLDGINTPMNDVLRYTTTFDDATFVKGIENTLNDLKDKGYEVVKLKNTFVDGSMYKGININMKNPNGQIFELQFHTPNSFNMKQNINHTLYEEYRLLDENSTRAIELKNLMINNSNSVINPINVQTIK

Radius of gyration: 30.13 Å; chains: 1; bounding box: 65×69×85 Å

Secondary structure (DSSP, 8-state):
--SSTTHHHHS-SSS----HHHHHHHHHHHHHHHH-HHHHHHHHH-TTHHHHHHHHHHH-GGGTT-HHHHHHHHHTHHHHHHHTSHHHHHHHHHHHTT------S-SSHHHHHSS--TTS-HHHHHHHHHHHHHHHHHT-HHHHHHHHHHHHHTTGGGGPPGGGGEEEEEEEE---TT-EEEEEEPPSS---SSSPP----SEEEEPBTTBPPPGGGGT-SS-GGG-SEEEEEEE-S--S--EEEEEEPP-TTS---SEEEEE-PPBPTTTSSBPPHHHHHHTTSEEEEEEE-TT--HHHHHHHTT-EES---TTTTTSHHHHHHHHHHHHHHHHHHHHHHHHHHHHHHTT-EEE-GGGSB--HHHHHHHHHHH-TTS--TTSBEEEEE--TTTHHHHHHHHHHHHHHTT-EEEEEEE--STT-S---EEEEEE-TTS-EEEEEEE-HHHHHIIIIISHHHHHHHTTS-TTSHHHHHHHHHHHHHHHTSPPPTTGGG--

pLDDT: mean 82.84, std 16.82, range [28.61, 98.69]